Protein 2V90 (pdb70)

Secondary structure (DSSP, 8-state):
---EEEEEE-BTTBS-EEEEEEE-TTS-EEEEEEEE-TTSHHHHTT--TTEEEEEETTEE-TT--HHHHHHHHHTTTTEEEEEEE---TTS----/---EEEEEE-BTTBS-EEEEEEE-TTS-EEEEEEEE-TTSHHHHTT--TT-EEEEETTEE-TT--HHHHHHHHHTTTTEEEEEEE---TTS----/-EEEEEE-BTTBSSEEEEEEE-TTS-EEEEEEEE-TTSHHHHTT--TTPEEEEETTEE-TT--HHHHHHHHHTTTTEEEEEEEPPPTTSEEE-/-EEEEEE-BTTBS-EEEEEEE-TTS-EEEEEEEE-TTSHHHHTT--TTPEEEEETTEE-TT--HHHHHHHHHTTTTEEEEEEE---TTSEEE-/---EEEEEE-BTTBS-EEEEEEE-TTS-EEEEEEEE-TTSHHHHTT--TTPEEEEETTEE-TT--HHHHHHHHHTTTTEEEEEEEPPPTTSEEE-/---EEEEEE-BTTBS-EEEEEEE-TTS-EEEEEEEE-TTSHHHHTT--TTPEEEEETTEE-TT--HHHHHHHHHTTTTEEEEEEEPPPTTSEEE-

Organism: Homo sapiens (NCBI:txid9606)

Radius of gyration: 36.36 Å; Cα contacts (8 Å, |Δi|>4): 1365; chains: 6; bounding box: 68×107×66 Å

Nearest PDB structures (foldseek):
  2v90-assembly2_D  TM=9.990E-01  e=2.607E-15  Homo sapiens
  3ps4-assembly2_C  TM=9.232E-01  e=2.990E-07  Homo sapiens
  2egk-assembly3_B  TM=9.199E-01  e=2.365E-06  Rattus norvegicus
  2ego-assembly1_B  TM=8.987E-01  e=3.127E-06  Rattus norvegicus
  2egk-assembly3_C  TM=8.842E-01  e=2.365E-06  Rattus norvegicus

Solvent-accessible surface area: 27416 Å² total; per-residue (Å²): 124,182,82,79,70,13,115,1,101,99,28,120,58,22,21,8,38,80,20,112,52,80,132,39,203,112,35,160,27,9,2,41,0,101,95,14,59,49,2,22,29,0,89,80,36,32,4,74,58,34,0,98,3,13,14,3,42,67,108,68,2,117,37,50,28,66,152,73,0,45,60,75,14,124,63,80,31,78,70,4,24,0,22,0,38,15,41,82,59,84,187,58,88,63,192,138,182,84,69,64,24,120,3,102,100,29,122,53,25,20,7,39,84,20,112,54,79,137,38,198,38,31,91,23,10,2,41,0,96,97,18,62,66,2,22,27,0,95,81,27,35,3,72,55,36,0,97,3,14,15,2,42,67,108,67,2,109,18,5,26,55,130,47,0,34,64,57,14,129,64,77,32,78,70,3,24,0,23,0,36,18,39,73,60,80,182,57,92,62,191,130,79,64,15,141,5,85,94,27,138,146,11,4,1,0,27,0,16,10,14,87,24,62,7,34,67,18,6,4,3,0,3,80,18,45,92,4,29,31,0,76,86,29,32,8,87,36,1,0,35,3,14,13,4,39,68,109,68,2,65,9,2,28,11,152,39,0,12,57,61,2,120,65,83,32,75,82,6,30,0,27,0,53,48,31,88,77,88,77,8,15,19,15,131,79,70,10,139,4,128,103,28,140,146,10,5,1,0,23,0,15,11,14,98,22,70,72,36,110,22,7,5,4,0,4,89,20,42,90,5,30,30,0,80,81,35,33,7,85,37,1,0,39,3,15,12,4,43,69,108,74,3,76,29,54,29,11,105,68,0,13,58,76,1,119,64,83,33,79,78,5,28,0,26,0,52,44,31,93,79,66,80,7,20,18,17,94,106,88,69,87,30,114,4,120,87,36,134,48,6,4,1,1,9,0,16,13,12,88,13,44,54,38,110,25,12,2,7,0,6,73,13,52,112,60,48,29,0,94,167,28,36,2,75,38,0,0,44,1,13,12,2,42,65,106,78,3,62,29,47,28,3,105,76,0,7,56,79,2,114,66,81,29,76,58,0,26,0,20,0,24,22,28,78,89,112,80,70,41,86,25,87,104,88,70,67,31,131,5,118,86,39,118,108,6,4,0,0,10,0,17,13,12,104,12,42,53,38,113,26,11,1,8,0,15,78,5,41,109,56,32,29,0,90,166,26,34,2,79,33,0,0,45,2,11,14,4,41,69,107,78,2,61,29,46,29,4,110,78,0,8,52,76,3,116,68,82,32,72,76,6,25,0,19,0,19,22,27,83,97,112,90,66,42,83,22

GO terms:
  GO:0043296 apical junction complex (C, IDA)
  GO:0005886 plasma membrane (C, IDA)
  GO:0005515 protein binding (F, IPI)
  GO:0045177 apical part of cell (C, IDA)
  GO:0005903 brush border (C, IDA)
  GO:0030251 guanylate cyclase inhibitor activity (F, IDA)
  GO:0005737 cytoplasm (C, EXP)
  GO:0005886 plasma membrane (C, EXP)
  GO:0008200 ion channel inhibitor activity (F, TAS)
  GO:0005829 cytosol (C, TAS)
  GO:0009636 response to toxic substance (P, TAS)
  GO:0007168 receptor guanylyl cyclase signaling pathway (P, IC)
  GO:1990381 ubiquitin-specific protease binding (F, IPI)

Sequence (566 aa):
MKPRCLHLEKGPQGFGFLLREEKGLDGRPGQFLWEVDPGLPAKKAGMQAGDRLVAVAGESVEGLGHEETVSRIQGQGSCVSLTVVDPEADRETSVMKPRCLHLEKGPQGFGFLLREEKGLDGRPGQFLWEVDPGLPAKKAGMQAGDRLVAVAGESVEGLGHEETVSRIQGQGSCVSLTVVDPEADRETSVPRCLHLEKGPQGFGFLLREEKGLDGRPGQFLWEVDPGLPAKKAGMQAGDRLVAVAGESVEGLGHEETVSRIQGQGSCVSLTVVDPEADRETSVPRCLHLEKGPQGFGFLLREEKGLDGRPGQFLWEVDPGLPAKKAGMQAGDRLVAVAGESVEGLGHEETVSRIQGQGSCVSLTVVDPEADRETSVMKPRCLHLEKGPQGFGFLLREEKGLDGRPGQFLWEVDPGLPAKKAGMQAGDRLVAVAGESVEGLGHEETVSRIQGQGSCVSLTVVDPEADRETSVMKPRCLHLEKGPQGFGFLLREEKGLDGRPGQFLWEVDPGLPAKKAGMQAGDRLVAVAGESVEGLGHEETVSRIQGQGSCVSLTVVDPEADRETSV

CATH classification: 2.30.42.10

Foldseek 3Di:
DDKDKFKFFADPVGQAFDWDWDAPVVRQIWIFRQDGDPPGGCVVSPHDHGWTWQDKQRHGCGSPDDVVVVVSNVVVPRMIMTMTDDDDPVPDDDD/DDKDKFKFFQDPVGQAFDWDWDADPVRFIWIFRQDGDPPGGCVVRVHDHGWTWQDKPPHGCGSHDDVVVVVSNVVVPGMIITMTDDDDPVPDDDD/DDKFKFFADPPGQFFDWDWDADPVRQIWIFRQDGHPPGGCVVRPHDHGKTWQDKPPHGCGSPDDVVVVVSNVVVPRMIITDTDHDDPVPDDDD/DDKWKFFADPVGQFFDWDWDADPVRQIWIFRQDGHPPGGQVVGPHDHGKTWQDKQPHGCGSPDDVVVVVSNVVVPRMIMTDTDHDDPVPDDDD/DDKDKFKFFFDPVGQFFDWDWDADPVRFIWIFRQQGHPPGGCVVRVHGHGKTWADKQRHGCGRPDDVVVVVSNVVVPRMIIIIIDHDDPPPDDDD/DDKDKFKFFFDPVGQFFDWDWDADPVRFIWTFRQDGHPPGGCVVRPDDRGKTWADKQPHGCGSHDDVVVVVSNVVVPRMIIIIIDDDDPPPDDDD

InterPro domains:
  IPR001478 PDZ domain [PF00595] (118-192)
  IPR001478 PDZ domain [PF00595] (229-297)
  IPR001478 PDZ domain [PF00595] (331-408)
  IPR001478 PDZ domain [PF00595] (474-543)
  IPR001478 PDZ domain [PS50106] (115-196)
  IPR001478 PDZ domain [PS50106] (223-301)
  IPR001478 PDZ domain [PS50106] (329-412)
  IPR001478 PDZ domain [PS50106] (467-548)
  IPR001478 PDZ domain [SM00228] (124-196)
  IPR001478 PDZ domain [SM00228] (231-301)
  IPR001478 PDZ domain [SM00228] (337-412)
  IPR001478 PDZ domain [SM00228] (476-548)
  IPR036034 PDZ superfamily [G3DSA:2.30.42.10] (108-206)
  IPR036034 PDZ superfamily [G3DSA:2.30.42.10] (217-305)
  IPR036034 PDZ superfamily [G3DSA:2.30.42.10] (325-418)
  IPR036034 PDZ superfamily [G3DSA:2.30.42.10] (463-554)
  IPR036034 PDZ superfamily [SSF50156] (101-196)
  IPR036034 PDZ superfamily [SSF50156] (218-300)
  IPR036034 PDZ superfamily [SSF50156] (324-422)
  IPR036034 PDZ superfamily [SSF50156] (461-546)

Structure (mmCIF, N/CA/C/O backbone):
data_2V90
#
_entry.id   2V90
#
_cell.length_a   48.150
_cell.length_b   97.950
_cell.length_c   59.500
_cell.angle_alpha   90.00
_cell.angle_beta   99.59
_cell.angle_gamma   90.00
#
_symmetry.space_group_name_H-M   'P 1 21 1'
#
loop_
_entity.id
_entity.type
_entity.pdbx_description
1 polymer 'PDZ DOMAIN-CONTAINING PROTEIN 3'
2 non-polymer 'SULFATE ION'
3 water water
#
loop_
_atom_site.group_PDB
_atom_site.id
_atom_site.type_symbol
_atom_site.label_atom_id
_atom_site.label_alt_id
_atom_site.label_comp_id
_atom_site.label_asym_id
_atom_site.label_entity_id
_atom_site.label_seq_id
_atom_site.pdbx_PDB_ins_code
_atom_site.Cartn_x
_atom_site.Cartn_y
_atom_site.Cartn_z
_atom_site.occupancy
_atom_site.B_iso_or_equiv
_atom_site.auth_seq_id
_atom_site.auth_comp_id
_atom_site.auth_asym_id
_atom_site.auth_atom_id
_atom_site.pdbx_PDB_model_num
ATOM 1 N N . MET A 1 2 ? 14.272 -50.584 -0.668 1.00 42.95 245 MET A N 1
ATOM 2 C CA . MET A 1 2 ? 13.406 -49.491 -0.130 1.00 41.97 245 MET A CA 1
ATOM 3 C C . MET A 1 2 ? 11.964 -49.984 0.150 1.00 38.86 245 MET A C 1
ATOM 4 O O . MET A 1 2 ? 11.352 -50.670 -0.666 1.00 41.17 245 MET A O 1
ATOM 9 N N . LYS A 1 3 ? 11.432 -49.634 1.315 1.00 34.15 246 LYS A N 1
ATOM 10 C CA . LYS A 1 3 ? 10.068 -49.994 1.670 1.00 36.23 246 LYS A CA 1
ATOM 11 C C . LYS A 1 3 ? 9.125 -49.018 0.981 1.00 32.16 246 LYS A C 1
ATOM 12 O O . LYS A 1 3 ? 9.326 -47.796 1.071 1.00 24.85 246 LYS A O 1
ATOM 18 N N . PRO A 1 4 ? 8.097 -49.540 0.293 1.00 28.35 247 PRO A N 1
ATOM 19 C CA . PRO A 1 4 ? 7.134 -48.673 -0.378 1.00 25.22 247 PRO A CA 1
ATOM 20 C C . PRO A 1 4 ? 6.429 -47.706 0.576 1.00 24.63 247 PRO A C 1
ATOM 21 O O . PRO A 1 4 ? 6.226 -48.031 1.741 1.00 23.24 247 PRO A O 1
ATOM 25 N N . ARG A 1 5 ? 6.080 -46.523 0.074 1.00 20.10 248 ARG A N 1
ATOM 26 C CA . ARG A 1 5 ? 5.349 -45.519 0.828 1.00 22.32 248 ARG A CA 1
ATOM 27 C C . ARG A 1 5 ? 4.076 -45.179 0.084 1.00 19.95 248 ARG A C 1
ATOM 28 O O . ARG A 1 5 ? 4.095 -44.999 -1.112 1.00 14.82 248 ARG A O 1
ATOM 36 N N . CYS A 1 6 ? 2.976 -45.063 0.812 1.00 21.80 249 CYS A N 1
ATOM 37 C CA . CYS A 1 6 ? 1.693 -44.761 0.212 1.00 21.82 249 CYS A CA 1
ATOM 38 C C . CYS A 1 6 ? 1.329 -43.310 0.532 1.00 22.39 249 CYS A C 1
ATOM 39 O O . CYS A 1 6 ? 1.101 -42.957 1.687 1.00 26.91 249 CYS A O 1
ATOM 42 N N . LEU A 1 7 ? 1.291 -42.482 -0.514 1.00 18.45 250 LEU A N 1
ATOM 43 C CA . LEU A 1 7 ? 1.018 -41.058 -0.407 1.00 21.00 250 LEU A CA 1
ATOM 44 C C . LEU A 1 7 ? -0.394 -40.820 -0.908 1.00 20.41 250 LEU A C 1
ATOM 45 O O . LEU A 1 7 ? -0.873 -41.528 -1.787 1.00 21.51 250 LEU A O 1
ATOM 50 N N . HIS A 1 8 ? -1.052 -39.814 -0.336 1.00 21.28 251 HIS A N 1
ATOM 51 C CA . HIS A 1 8 ? -2.431 -39.454 -0.665 1.00 18.78 251 HIS A CA 1
ATOM 52 C C . HIS A 1 8 ? -2.371 -38.009 -1.094 1.00 16.23 251 HIS A C 1
ATOM 53 O O . HIS A 1 8 ? -1.915 -37.179 -0.350 1.00 17.87 251 HIS A O 1
ATOM 60 N N . LEU A 1 9 ? -2.745 -37.740 -2.341 1.00 17.87 252 LEU A N 1
ATOM 61 C CA . LEU A 1 9 ? -2.598 -36.429 -2.950 1.00 16.26 252 LEU A CA 1
ATOM 62 C C . LEU A 1 9 ? -3.978 -35.882 -3.212 1.00 17.22 252 LEU A C 1
ATOM 63 O O . LEU A 1 9 ? -4.924 -36.623 -3.500 1.00 17.62 252 LEU A O 1
ATOM 68 N N . GLU A 1 10 ? -4.093 -34.573 -3.110 1.00 15.93 253 GLU A N 1
ATOM 69 C CA . GLU A 1 10 ? -5.322 -33.903 -3.465 1.00 19.02 253 GLU A CA 1
ATOM 70 C C . GLU A 1 10 ? -4.971 -32.893 -4.545 1.00 19.26 253 GLU A C 1
ATOM 71 O O . GLU A 1 10 ? -3.981 -32.183 -4.467 1.00 17.20 253 GLU A O 1
ATOM 77 N N . LYS A 1 11 ? -5.801 -32.857 -5.563 1.00 18.60 254 LYS A N 1
ATOM 78 C CA . LYS A 1 11 ? -5.473 -32.214 -6.792 1.00 20.39 254 LYS A CA 1
ATOM 79 C C . LYS A 1 11 ? -5.848 -30.772 -6.604 1.00 24.29 254 LYS A C 1
ATOM 80 O O . LYS A 1 11 ? -6.777 -30.441 -5.844 1.00 25.55 254 LYS A O 1
ATOM 86 N N . GLY A 1 12 ? -5.092 -29.890 -7.228 1.00 21.21 255 GLY A N 1
ATOM 87 C CA . GLY A 1 12 ? -5.406 -28.476 -7.183 1.00 20.57 255 GLY A CA 1
ATOM 88 C C . GLY A 1 12 ? -5.569 -27.972 -8.601 1.00 24.44 255 GLY A C 1
ATOM 89 O O . GLY A 1 12 ? -5.515 -28.750 -9.551 1.00 22.99 255 GLY A O 1
ATOM 90 N N . PRO A 1 13 ? -5.723 -26.655 -8.757 1.00 28.42 256 PRO A N 1
ATOM 91 C CA . PRO A 1 13 ? -5.974 -26.070 -10.068 1.00 32.32 256 PRO A CA 1
ATOM 92 C C . PRO A 1 13 ? -4.907 -26.389 -11.127 1.00 32.41 256 PRO A C 1
ATOM 93 O O . PRO A 1 13 ? -5.221 -26.342 -12.316 1.00 38.14 256 PRO A O 1
ATOM 97 N N . GLN A 1 14 ? -3.678 -26.715 -10.715 1.00 26.31 257 GLN A N 1
ATOM 98 C CA . GLN A 1 14 ? -2.597 -26.954 -11.671 1.00 26.72 257 GLN A CA 1
ATOM 99 C C . GLN A 1 14 ? -2.205 -28.434 -11.761 1.00 24.81 257 GLN A C 1
ATOM 100 O O . GLN A 1 14 ? -1.137 -28.757 -12.251 1.00 28.08 257 GLN A O 1
ATOM 106 N N . GLY A 1 15 ? -3.094 -29.314 -11.281 1.00 23.45 258 GLY A N 1
ATOM 107 C CA . GLY A 1 15 ? -2.872 -30.732 -11.239 1.00 19.13 258 GLY A CA 1
ATOM 108 C C . GLY A 1 15 ? -2.239 -31.222 -9.953 1.00 19.12 258 GLY A C 1
ATOM 109 O O . GLY A 1 15 ? -2.310 -30.572 -8.896 1.00 17.93 258 GLY A O 1
ATOM 110 N N . PHE A 1 16 ? -1.633 -32.393 -10.061 1.00 16.10 259 PHE A N 1
ATOM 111 C CA . PHE A 1 16 ? -0.871 -32.991 -8.973 1.00 18.31 259 PHE A CA 1
ATOM 112 C C . PHE A 1 16 ? 0.562 -32.473 -8.859 1.00 19.01 259 PHE A C 1
ATOM 113 O O . PHE A 1 16 ? 1.110 -32.411 -7.750 1.00 18.90 259 PHE A O 1
ATOM 121 N N . GLY A 1 17 ? 1.165 -32.112 -9.992 1.00 14.53 260 GLY A N 1
ATOM 122 C CA . GLY A 1 17 ? 2.528 -31.582 -10.015 1.00 15.44 260 GLY A CA 1
ATOM 123 C C . GLY A 1 17 ? 3.656 -32.611 -10.090 1.00 17.00 260 GLY A C 1
ATOM 124 O O . GLY A 1 17 ? 4.648 -32.546 -9.356 1.00 17.94 260 GLY A O 1
ATOM 125 N N . PHE A 1 18 ? 3.528 -33.560 -10.996 1.00 11.93 261 PHE A N 1
ATOM 126 C CA . PHE A 1 18 ? 4.647 -34.452 -11.279 1.00 14.86 261 PHE A CA 1
ATOM 127 C C . PHE A 1 18 ? 4.663 -34.850 -12.739 1.00 15.95 261 PHE A C 1
ATOM 128 O O . PHE A 1 18 ? 3.617 -34.863 -13.400 1.00 11.39 261 PHE A O 1
ATOM 136 N N . LEU A 1 19 ? 5.865 -35.136 -13.240 1.00 14.92 262 LEU A N 1
ATOM 137 C CA . LEU A 1 19 ? 6.042 -35.752 -14.571 1.00 15.90 262 LEU A CA 1
ATOM 138 C C . LEU A 1 19 ? 6.256 -37.265 -14.441 1.00 15.68 262 LEU A C 1
ATOM 139 O O . LEU A 1 19 ? 7.211 -37.692 -13.808 1.00 14.93 262 LEU A O 1
ATOM 144 N N . LEU A 1 20 ? 5.335 -38.063 -15.009 1.00 10.91 263 LEU A N 1
ATOM 145 C CA . LEU A 1 20 ? 5.503 -39.513 -15.124 1.00 14.40 263 LEU A CA 1
ATOM 146 C C . LEU A 1 20 ? 6.173 -39.871 -16.414 1.00 13.76 263 LEU A C 1
ATOM 147 O O . LEU A 1 20 ? 5.682 -39.527 -17.488 1.00 13.50 263 LEU A O 1
ATOM 152 N N . ARG A 1 21 ? 7.264 -40.617 -16.303 1.00 15.93 264 ARG A N 1
ATOM 153 C CA . ARG A 1 21 ? 7.948 -41.124 -17.466 1.00 15.33 264 ARG A CA 1
ATOM 154 C C . ARG A 1 21 ? 8.123 -42.664 -17.425 1.00 12.51 264 ARG A C 1
ATOM 155 O O . ARG A 1 21 ? 8.491 -43.268 -16.411 1.00 11.66 264 ARG A O 1
ATOM 163 N N . GLU A 1 22 ? 7.864 -43.304 -18.552 1.00 11.51 265 GLU A N 1
ATOM 164 C CA . GLU A 1 22 ? 8.139 -44.748 -18.644 1.00 9.74 265 GLU A CA 1
ATOM 165 C C . GLU A 1 22 ? 9.657 -44.960 -18.855 1.00 15.40 265 GLU A C 1
ATOM 166 O O . GLU A 1 22 ? 10.311 -44.142 -19.492 1.00 16.28 265 GLU A O 1
ATOM 172 N N . GLU A 1 23 ? 10.221 -45.983 -18.203 1.00 15.51 266 GLU A N 1
ATOM 173 C CA . GLU A 1 23 ? 11.450 -46.628 -18.627 1.00 12.34 266 GLU A CA 1
ATOM 174 C C . GLU A 1 23 ? 11.228 -48.128 -18.734 1.00 11.48 266 GLU A C 1
ATOM 175 O O . GLU A 1 23 ? 10.616 -48.746 -17.866 1.00 12.43 266 GLU A O 1
ATOM 181 N N . LYS A 1 24 ? 11.671 -48.700 -19.840 1.00 15.42 267 LYS A N 1
ATOM 182 C CA . LYS A 1 24 ? 11.631 -50.146 -19.989 1.00 17.98 267 LYS A CA 1
ATOM 183 C C . LYS A 1 24 ? 12.900 -50.735 -19.441 1.00 18.53 267 LYS A C 1
ATOM 184 O O . LYS A 1 24 ? 13.990 -50.121 -19.501 1.00 18.15 267 LYS A O 1
ATOM 190 N N . GLY A 1 25 ? 12.774 -51.921 -18.873 1.00 15.10 268 GLY A N 1
ATOM 191 C CA . GLY A 1 25 ? 13.954 -52.698 -18.582 1.00 18.52 268 GLY A CA 1
ATOM 192 C C . GLY A 1 25 ? 14.691 -53.120 -19.841 1.00 15.09 268 GLY A C 1
ATOM 193 O O . GLY A 1 25 ? 14.219 -52.950 -20.978 1.00 12.94 268 GLY A O 1
ATOM 194 N N . LEU A 1 26 ? 15.874 -53.675 -19.612 1.00 15.43 269 LEU A N 1
ATOM 195 C CA . LEU A 1 26 ? 16.643 -54.354 -20.627 1.00 19.51 269 LEU A CA 1
ATOM 196 C C . LEU A 1 26 ? 15.800 -55.494 -21.234 1.00 17.52 269 LEU A C 1
ATOM 197 O O . LEU A 1 26 ? 15.961 -55.836 -22.400 1.00 20.37 269 LEU A O 1
ATOM 202 N N . ASP A 1 27 ? 14.889 -56.051 -20.445 1.00 18.00 270 ASP A N 1
ATOM 203 C CA . ASP A 1 27 ? 13.953 -57.079 -20.928 1.00 19.11 270 ASP A CA 1
ATOM 204 C C . ASP A 1 27 ? 12.678 -56.520 -21.594 1.00 18.90 270 ASP A C 1
ATOM 205 O O . ASP A 1 27 ? 11.780 -57.291 -21.970 1.00 22.30 270 ASP A O 1
ATOM 210 N N . GLY A 1 28 ? 12.611 -55.194 -21.757 1.00 13.58 271 GLY A N 1
ATOM 211 C CA . GLY A 1 28 ? 11.475 -54.536 -22.418 1.00 15.26 271 GLY A CA 1
ATOM 212 C C . GLY A 1 28 ? 10.298 -54.225 -21.492 1.00 15.75 271 GLY A C 1
ATOM 213 O O . GLY A 1 28 ? 9.384 -53.502 -21.892 1.00 15.67 271 GLY A O 1
ATOM 214 N N . ARG A 1 29 ? 10.322 -54.727 -20.248 1.00 7.22 272 ARG A N 1
ATOM 215 C CA . ARG A 1 29 ? 9.177 -54.518 -19.332 1.00 16.32 272 ARG A CA 1
ATOM 216 C C . ARG A 1 29 ? 9.059 -53.103 -18.843 1.00 15.15 272 ARG A C 1
ATOM 217 O O . ARG A 1 29 ? 10.013 -52.576 -18.298 1.00 12.08 272 ARG A O 1
ATOM 225 N N . PRO A 1 30 ? 7.879 -52.470 -19.008 1.00 13.76 273 PRO A N 1
ATOM 226 C CA . PRO A 1 30 ? 7.829 -51.092 -18.565 1.00 10.20 273 PRO A CA 1
ATOM 227 C C . PRO A 1 30 ? 7.707 -50.879 -17.051 1.00 10.30 273 PRO A C 1
ATOM 228 O O . PRO A 1 30 ? 7.058 -51.652 -16.349 1.00 15.78 273 PRO A O 1
ATOM 232 N N . GLY A 1 31 ? 8.400 -49.849 -16.573 1.00 10.87 274 GLY A N 1
ATOM 233 C CA . GLY A 1 31 ? 8.232 -49.278 -15.245 1.00 18.78 274 GLY A CA 1
ATOM 234 C C . GLY A 1 31 ? 7.917 -47.798 -15.416 1.00 15.76 274 GLY A C 1
ATOM 235 O O . GLY A 1 31 ? 8.317 -47.162 -16.419 1.00 13.89 274 GLY A O 1
ATOM 236 N N . GLN A 1 32 ? 7.161 -47.256 -14.477 1.00 15.44 275 GLN A N 1
ATOM 237 C CA . GLN A 1 32 ? 6.764 -45.825 -14.531 1.00 15.32 275 GLN A CA 1
ATOM 238 C C . GLN A 1 32 ? 7.424 -45.089 -13.408 1.00 16.65 275 GLN A C 1
ATOM 239 O O . GLN A 1 32 ? 7.336 -45.508 -12.253 1.00 15.67 275 GLN A O 1
ATOM 245 N N . PHE A 1 33 ? 8.099 -43.990 -13.757 1.00 9.96 276 PHE A N 1
ATOM 246 C CA . PHE A 1 33 ? 8.884 -43.211 -12.761 1.00 14.12 276 PHE A CA 1
ATOM 247 C C . PHE A 1 33 ? 8.407 -41.785 -12.643 1.00 12.03 276 PHE A C 1
ATOM 248 O O . PHE A 1 33 ? 7.993 -41.173 -13.645 1.00 16.08 276 PHE A O 1
ATOM 256 N N . LEU A 1 34 ? 8.438 -41.267 -11.418 1.00 14.11 277 LEU A N 1
ATOM 257 C CA . LEU A 1 34 ? 8.140 -39.869 -11.136 1.00 17.00 277 LEU A CA 1
ATOM 258 C C . LEU A 1 34 ? 9.412 -39.157 -11.375 1.00 18.64 277 LEU A C 1
ATOM 259 O O . LEU A 1 34 ? 10.287 -39.157 -10.501 1.00 17.47 277 LEU A O 1
ATOM 264 N N . TRP A 1 35 ? 9.495 -38.541 -12.555 1.00 15.18 278 TRP A N 1
ATOM 265 C CA . TRP A 1 35 ? 10.737 -38.031 -13.131 1.00 14.29 278 TRP A CA 1
ATOM 266 C C . TRP A 1 35 ? 11.096 -36.676 -12.609 1.00 18.14 278 TRP A C 1
ATOM 267 O O . TRP A 1 35 ? 12.262 -36.383 -12.459 1.00 18.11 278 TRP A O 1
ATOM 278 N N . GLU A 1 36 ? 10.087 -35.830 -12.432 1.00 16.21 279 GLU A N 1
ATOM 279 C CA . GLU A 1 36 ? 10.237 -34.551 -11.811 1.00 16.57 279 GLU A CA 1
ATOM 280 C C . GLU A 1 36 ? 9.043 -34.316 -10.927 1.00 15.47 279 GLU A C 1
ATOM 281 O O . GLU A 1 36 ? 7.937 -34.719 -11.252 1.00 13.69 279 GLU A O 1
ATOM 287 N N . VAL A 1 37 ? 9.272 -33.675 -9.788 1.00 15.04 280 VAL A N 1
ATOM 288 C CA . VAL A 1 37 ? 8.184 -33.285 -8.903 1.00 21.16 280 VAL A CA 1
ATOM 289 C C . VAL A 1 37 ? 8.227 -31.781 -8.705 1.00 20.74 280 VAL A C 1
ATOM 290 O O . VAL A 1 37 ? 9.196 -31.269 -8.184 1.00 16.56 280 VAL A O 1
ATOM 294 N N . ASP A 1 38 ? 7.179 -31.081 -9.119 1.00 18.08 281 ASP A N 1
ATOM 295 C CA . ASP A 1 38 ? 7.158 -29.615 -9.057 1.00 18.81 281 ASP A CA 1
ATOM 296 C C . ASP A 1 38 ? 7.081 -29.083 -7.615 1.00 15.33 281 ASP A C 1
ATOM 297 O O . ASP A 1 38 ? 6.248 -29.516 -6.832 1.00 10.48 281 ASP A O 1
ATOM 302 N N . PRO A 1 39 ? 7.981 -28.153 -7.256 1.00 16.65 282 PRO A N 1
ATOM 303 C CA . PRO A 1 39 ? 7.869 -27.479 -5.969 1.00 17.51 282 PRO A CA 1
ATOM 304 C C . PRO A 1 39 ? 6.494 -26.827 -5.805 1.00 13.59 282 PRO A C 1
ATOM 305 O O . PRO A 1 39 ? 5.928 -26.361 -6.783 1.00 13.66 282 PRO A O 1
ATOM 309 N N . GLY A 1 40 ? 5.964 -26.847 -4.584 1.00 13.21 283 GLY A N 1
ATOM 310 C CA . GLY A 1 40 ? 4.762 -26.095 -4.238 1.00 9.90 283 GLY A CA 1
ATOM 311 C C . GLY A 1 40 ? 3.437 -26.673 -4.706 1.00 7.80 283 GLY A C 1
ATOM 312 O O . GLY A 1 40 ? 2.393 -26.041 -4.541 1.00 4.94 283 GLY A O 1
ATOM 313 N N . LEU A 1 41 ? 3.460 -27.889 -5.247 1.00 11.99 284 LEU A N 1
ATOM 314 C CA . LEU A 1 41 ? 2.254 -28.526 -5.717 1.00 12.92 284 LEU A CA 1
ATOM 315 C C . LEU A 1 41 ? 2.034 -29.830 -4.952 1.00 10.78 284 LEU A C 1
ATOM 316 O O . LEU A 1 41 ? 2.904 -30.255 -4.187 1.00 11.17 284 LEU A O 1
ATOM 321 N N . PRO A 1 42 ? 0.840 -30.404 -5.074 1.00 16.93 285 PRO A N 1
ATOM 322 C CA . PRO A 1 42 ? 0.427 -31.430 -4.133 1.00 16.80 285 PRO A CA 1
ATOM 323 C C . PRO A 1 42 ? 1.355 -32.608 -3.982 1.00 19.78 285 PRO A C 1
ATOM 324 O O . PRO A 1 42 ? 1.522 -33.091 -2.848 1.00 22.29 285 PRO A O 1
ATOM 328 N N . ALA A 1 43 ? 1.935 -33.077 -5.088 1.00 17.67 286 ALA A N 1
ATOM 329 C CA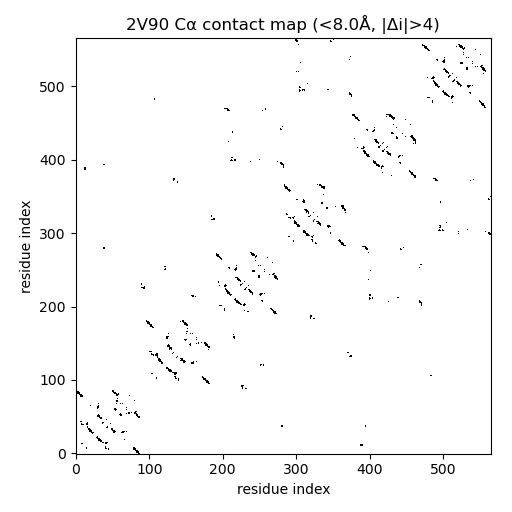 . ALA A 1 43 ? 2.839 -34.208 -5.053 1.00 16.02 286 ALA A CA 1
ATOM 330 C C . ALA A 1 43 ? 3.983 -33.918 -4.123 1.00 17.52 286 ALA A C 1
ATOM 331 O O . ALA A 1 43 ? 4.206 -34.651 -3.154 1.00 16.06 286 ALA A O 1
ATOM 333 N N . LYS A 1 44 ? 4.704 -32.836 -4.406 1.00 19.26 287 LYS A N 1
ATOM 334 C CA . LYS A 1 44 ? 5.827 -32.397 -3.559 1.00 21.78 287 LYS A CA 1
ATOM 335 C C . LYS A 1 44 ? 5.464 -32.259 -2.096 1.00 24.94 287 LYS A C 1
ATOM 336 O O . LYS A 1 44 ? 6.171 -32.760 -1.217 1.00 24.77 287 LYS A O 1
ATOM 342 N N . LYS A 1 45 ? 4.366 -31.557 -1.839 1.00 26.15 288 LYS A N 1
ATOM 343 C CA . LYS A 1 45 ? 3.965 -31.243 -0.476 1.00 27.96 288 LYS A CA 1
ATOM 344 C C . LYS A 1 45 ? 3.504 -32.497 0.250 1.00 29.65 288 LYS A C 1
ATOM 345 O O . LYS A 1 45 ? 3.586 -32.577 1.484 1.00 31.39 288 LYS A O 1
ATOM 351 N N . ALA A 1 46 ? 3.040 -33.477 -0.523 1.00 27.77 289 ALA A N 1
ATOM 352 C CA . ALA A 1 46 ? 2.658 -34.778 0.018 1.00 27.77 289 ALA A CA 1
ATOM 353 C C . ALA A 1 46 ? 3.850 -35.752 0.118 1.00 28.95 289 ALA A C 1
ATOM 354 O O . ALA A 1 46 ? 3.662 -36.948 0.385 1.00 34.26 289 ALA A O 1
ATOM 356 N N . GLY A 1 47 ? 5.062 -35.223 -0.061 1.00 28.02 290 GLY A N 1
ATOM 357 C CA . GLY A 1 47 ? 6.301 -35.965 0.167 1.00 28.91 290 GLY A CA 1
ATOM 358 C C . GLY A 1 47 ? 6.911 -36.790 -0.963 1.00 27.89 290 GLY A C 1
ATOM 359 O O . GLY A 1 47 ? 7.874 -37.508 -0.735 1.00 29.05 290 GLY A O 1
ATOM 360 N N . MET A 1 48 ? 6.378 -36.681 -2.177 1.00 25.75 291 MET A N 1
ATOM 361 C CA . MET A 1 48 ? 6.920 -37.413 -3.338 1.00 21.55 291 MET A CA 1
ATOM 362 C C . MET A 1 48 ? 8.281 -36.882 -3.740 1.00 16.91 291 MET A C 1
ATOM 363 O O . MET A 1 48 ? 8.512 -35.685 -3.678 1.00 21.85 291 MET A O 1
ATOM 372 N N . GLN A 1 49 ? 9.174 -37.781 -4.155 1.00 21.19 292 GLN A N 1
ATOM 373 C CA . GLN A 1 49 ? 10.544 -37.443 -4.570 1.00 22.06 292 GLN A CA 1
ATOM 374 C C . GLN A 1 49 ? 10.783 -37.738 -6.041 1.00 19.91 292 GLN A C 1
ATOM 375 O O . GLN A 1 49 ? 10.368 -38.796 -6.560 1.00 16.46 292 GLN A O 1
ATOM 381 N N . ALA A 1 50 ? 11.483 -36.835 -6.727 1.00 17.62 293 ALA A N 1
ATOM 382 C CA . ALA A 1 50 ? 11.954 -37.134 -8.091 1.00 21.84 293 ALA A CA 1
ATOM 383 C C . ALA A 1 50 ? 12.768 -38.399 -8.038 1.00 18.38 293 ALA A C 1
ATOM 384 O O . ALA A 1 50 ? 13.561 -38.595 -7.114 1.00 17.56 293 ALA A O 1
ATOM 386 N N . GLY A 1 51 ? 12.559 -39.275 -9.019 1.00 20.14 294 GLY A N 1
ATOM 387 C CA . GLY A 1 51 ? 13.153 -40.604 -8.978 1.00 17.26 294 GLY A CA 1
ATOM 388 C C . GLY A 1 51 ? 12.322 -41.688 -8.308 1.00 19.66 294 GLY A C 1
ATOM 389 O O . GLY A 1 51 ? 12.733 -42.840 -8.291 1.00 15.88 294 GLY A O 1
ATOM 390 N N . ASP A 1 52 ? 11.178 -41.341 -7.718 1.00 18.64 295 ASP A N 1
ATOM 391 C CA . ASP A 1 52 ? 10.293 -42.367 -7.160 1.00 11.06 295 ASP A CA 1
ATOM 392 C C . ASP A 1 52 ? 9.825 -43.308 -8.296 1.00 14.10 295 ASP A C 1
ATOM 393 O O . ASP A 1 52 ? 9.471 -42.870 -9.420 1.00 15.15 295 ASP A O 1
ATOM 398 N N . ARG A 1 53 ? 9.761 -44.587 -8.010 1.00 11.99 296 ARG A N 1
ATOM 399 C CA . ARG A 1 53 ? 9.105 -45.507 -8.902 1.00 14.17 296 ARG A CA 1
ATOM 400 C C . ARG A 1 53 ? 7.672 -45.642 -8.441 1.00 10.40 296 ARG A C 1
ATOM 401 O O . ARG A 1 53 ? 7.440 -45.941 -7.264 1.00 17.42 296 ARG A O 1
ATOM 409 N N . LEU A 1 54 ? 6.717 -45.499 -9.362 1.00 11.36 297 LEU A N 1
ATOM 410 C CA . LEU A 1 54 ? 5.287 -45.711 -9.032 1.00 12.17 297 LEU A CA 1
ATOM 411 C C . LEU A 1 54 ? 4.890 -47.186 -9.131 1.00 14.96 297 LEU A C 1
ATOM 412 O O . LEU A 1 54 ? 4.942 -47.759 -10.236 1.00 13.62 297 LEU A O 1
ATOM 417 N N . VAL A 1 55 ? 4.515 -47.792 -7.994 1.00 12.54 298 VAL A N 1
ATOM 418 C CA . VAL A 1 55 ? 4.211 -49.231 -7.947 1.00 13.75 298 VAL A CA 1
ATOM 419 C C . VAL A 1 55 ? 2.725 -49.552 -7.767 1.00 11.46 298 VAL A C 1
ATOM 420 O O . VAL A 1 55 ? 2.307 -50.634 -8.134 1.00 11.94 298 VAL A O 1
ATOM 424 N N . ALA A 1 56 ? 1.937 -48.614 -7.253 1.00 11.15 299 ALA A N 1
ATOM 425 C CA . ALA A 1 56 ? 0.474 -48.830 -7.137 1.00 16.60 299 ALA A CA 1
ATOM 426 C C . ALA A 1 56 ? -0.301 -47.520 -7.224 1.00 12.37 299 ALA A C 1
ATOM 427 O O . ALA A 1 56 ? 0.197 -46.481 -6.802 1.00 16.11 299 ALA A O 1
ATOM 429 N N . VAL A 1 57 ? -1.499 -47.580 -7.799 1.00 16.86 300 VAL A N 1
ATOM 430 C CA . VAL A 1 57 ? -2.441 -46.433 -7.856 1.00 11.55 300 VAL A CA 1
ATOM 431 C C . VAL A 1 57 ? -3.767 -46.928 -7.271 1.00 16.27 300 VAL A C 1
ATOM 432 O O . VAL A 1 57 ? -4.270 -48.007 -7.657 1.00 14.66 300 VAL A O 1
ATOM 436 N N . ALA A 1 58 ? -4.315 -46.165 -6.324 1.00 18.45 301 ALA A N 1
ATOM 437 C CA . ALA A 1 58 ? -5.604 -46.526 -5.727 1.00 19.67 301 ALA A CA 1
ATOM 438 C C . ALA A 1 58 ? -5.555 -47.951 -5.224 1.00 15.62 301 ALA A C 1
ATOM 439 O O . ALA A 1 58 ? -6.551 -48.682 -5.328 1.00 14.75 301 ALA A O 1
ATOM 441 N N . GLY A 1 59 ? -4.396 -48.361 -4.715 1.00 13.12 302 GLY A N 1
ATOM 442 C CA . GLY A 1 59 ? -4.243 -49.706 -4.125 1.00 14.38 302 GLY A CA 1
ATOM 443 C C . GLY A 1 59 ? -3.999 -50.847 -5.109 1.00 14.16 302 GLY A C 1
ATOM 444 O O . GLY A 1 59 ? -3.841 -51.990 -4.715 1.00 11.20 302 GLY A O 1
ATOM 445 N N . GLU A 1 60 ? -3.974 -50.564 -6.398 1.00 11.57 303 GLU A N 1
ATOM 446 C CA . GLU A 1 60 ? -3.810 -51.633 -7.390 1.00 9.87 303 GLU A CA 1
ATOM 447 C C . GLU A 1 60 ? -2.462 -51.514 -8.032 1.00 13.87 303 GLU A C 1
ATOM 448 O O . GLU A 1 60 ? -2.027 -50.423 -8.349 1.00 12.29 303 GLU A O 1
ATOM 454 N N . SER A 1 61 ? -1.792 -52.639 -8.232 1.00 15.04 304 SER A N 1
ATOM 455 C CA . SER A 1 61 ? -0.431 -52.582 -8.735 1.00 18.45 304 SER A CA 1
ATOM 456 C C . SER A 1 61 ? -0.357 -52.015 -10.153 1.00 20.38 304 SER A C 1
ATOM 457 O O . SER A 1 61 ? -1.165 -52.347 -11.020 1.00 18.87 304 SER A O 1
ATOM 460 N N . VAL A 1 62 ? 0.633 -51.157 -10.382 1.00 13.27 305 VAL A N 1
ATOM 461 C CA . VAL A 1 62 ? 0.947 -50.755 -11.743 1.00 15.00 305 VAL A CA 1
ATOM 462 C C . VAL A 1 62 ? 2.320 -51.311 -12.170 1.00 13.57 305 VAL A C 1
ATOM 463 O O . VAL A 1 62 ? 2.914 -50.830 -13.119 1.00 11.13 305 VAL A O 1
ATOM 467 N N . GLU A 1 63 ? 2.806 -52.332 -11.457 1.00 11.62 306 GLU A N 1
ATOM 468 C CA . GLU A 1 63 ? 4.062 -52.971 -11.822 1.00 15.65 306 GLU A CA 1
ATOM 469 C C . GLU A 1 63 ? 3.875 -53.693 -13.159 1.00 14.96 306 GLU A C 1
ATOM 470 O O . GLU A 1 63 ? 2.890 -54.392 -13.355 1.00 14.29 306 GLU A O 1
ATOM 476 N N . GLY A 1 64 ? 4.807 -53.479 -14.084 1.00 16.69 307 GLY A N 1
ATOM 477 C CA . GLY A 1 64 ? 4.754 -54.107 -15.389 1.00 17.91 307 GLY A CA 1
ATOM 478 C C . GLY A 1 64 ? 3.728 -53.523 -16.351 1.00 16.42 307 GLY A C 1
ATOM 479 O O . GLY A 1 64 ? 3.568 -54.047 -17.453 1.00 17.25 307 GLY A O 1
ATOM 480 N N . LEU A 1 65 ? 3.043 -52.450 -15.945 1.00 13.17 308 LEU A N 1
ATOM 481 C CA . LEU A 1 65 ? 2.012 -51.821 -16.748 1.00 13.49 308 LEU A CA 1
ATOM 482 C C . LEU A 1 65 ? 2.578 -50.688 -17.579 1.00 12.71 308 LEU A C 1
ATOM 483 O O . LEU A 1 65 ? 3.521 -50.009 -17.155 1.00 12.59 308 LEU A O 1
ATOM 488 N N . GLY A 1 66 ? 1.973 -50.483 -18.753 1.00 13.99 309 GLY A N 1
ATOM 489 C CA . GLY A 1 66 ? 2.399 -49.435 -19.690 1.00 15.51 309 GLY A CA 1
ATOM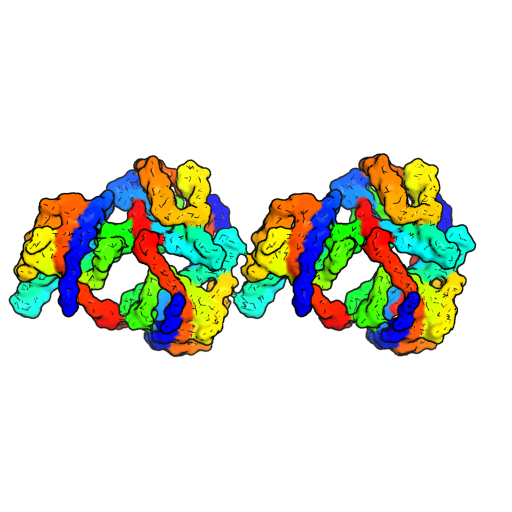 490 C C . GLY A 1 66 ? 1.983 -48.057 -19.240 1.00 11.94 309 GLY A C 1
ATOM 491 O O . GLY A 1 66 ? 1.309 -47.888 -18.219 1.00 14.13 309 GLY A O 1
ATOM 492 N N . HIS A 1 67 ? 2.337 -47.063 -20.038 1.00 14.61 310 HIS A N 1
ATOM 493 C CA . HIS A 1 67 ? 2.238 -45.662 -19.638 1.00 14.25 310 HIS A CA 1
ATOM 494 C C . HIS A 1 67 ? 0.822 -45.091 -19.701 1.00 14.83 310 HIS A C 1
ATOM 495 O O . HIS A 1 67 ? 0.294 -44.584 -18.691 1.00 11.64 310 HIS A O 1
ATOM 502 N N . GLU A 1 68 ? 0.197 -45.190 -20.865 1.00 18.04 311 GLU A N 1
ATOM 503 C CA . GLU A 1 68 ? -1.205 -44.784 -21.017 1.00 18.44 311 GLU A CA 1
ATOM 504 C C . GLU A 1 68 ? -2.109 -45.467 -19.960 1.00 14.14 311 GLU A C 1
ATOM 505 O O . GLU A 1 68 ? -2.899 -44.809 -19.327 1.00 11.11 311 GLU A O 1
ATOM 511 N N . GLU A 1 69 ? -1.905 -46.756 -19.726 1.00 14.76 312 GLU A N 1
ATOM 512 C CA . GLU A 1 69 ? -2.650 -47.500 -18.724 1.00 14.30 312 GLU A CA 1
ATOM 513 C C . GLU A 1 69 ? -2.462 -46.984 -17.291 1.00 12.72 312 GLU A C 1
ATOM 514 O O . GLU A 1 69 ? -3.410 -46.995 -16.506 1.00 12.20 312 GLU A O 1
ATOM 520 N N . THR A 1 70 ? -1.261 -46.527 -16.950 1.00 16.28 313 THR A N 1
ATOM 521 C CA . THR A 1 70 ? -0.975 -46.022 -15.612 1.00 15.93 313 THR A CA 1
ATOM 522 C C . THR A 1 70 ? -1.521 -44.645 -15.441 1.00 12.65 313 THR A C 1
ATOM 523 O O . THR A 1 70 ? -2.159 -44.355 -14.432 1.00 13.03 313 THR A O 1
ATOM 527 N N . VAL A 1 71 ? -1.306 -43.794 -16.442 1.00 12.22 314 VAL A N 1
ATOM 528 C CA . VAL A 1 71 ? -1.943 -42.503 -16.462 1.00 9.18 314 VAL A CA 1
ATOM 529 C C . VAL A 1 71 ? -3.497 -42.642 -16.300 1.00 12.51 314 VAL A C 1
ATOM 530 O O . VAL A 1 71 ? -4.098 -41.953 -15.491 1.00 14.99 314 VAL A O 1
ATOM 534 N N . SER A 1 72 ? -4.136 -43.534 -17.051 1.00 9.06 315 SER A N 1
ATOM 535 C CA . SER A 1 72 ? -5.602 -43.607 -17.015 1.00 13.88 315 SER A CA 1
ATOM 536 C C . SER A 1 72 ? -6.046 -43.967 -15.604 1.00 15.33 315 SER A C 1
ATOM 537 O O . SER A 1 72 ? -7.024 -43.420 -15.072 1.00 12.39 315 SER A O 1
ATOM 540 N N . ARG A 1 73 ? -5.276 -44.839 -14.962 1.00 14.71 316 ARG A N 1
ATOM 541 C CA . ARG A 1 73 ? -5.576 -45.218 -13.589 1.00 15.27 316 ARG A CA 1
ATOM 542 C C . ARG A 1 73 ? -5.447 -44.057 -12.622 1.00 16.26 316 ARG A C 1
ATOM 543 O O . ARG A 1 73 ? -6.248 -43.944 -11.715 1.00 14.79 316 ARG A O 1
ATOM 551 N N . ILE A 1 74 ? -4.438 -43.201 -12.801 1.00 14.55 317 ILE A N 1
ATOM 552 C CA . ILE A 1 74 ? -4.313 -42.003 -11.948 1.00 14.96 317 ILE A CA 1
ATOM 553 C C . ILE A 1 74 ? -5.471 -41.056 -12.192 1.00 13.85 317 ILE A C 1
ATOM 554 O O . ILE A 1 74 ? -6.042 -40.509 -11.245 1.00 9.71 317 ILE A O 1
ATOM 559 N N . GLN A 1 75 ? -5.772 -40.826 -13.476 1.00 13.71 318 GLN A N 1
ATOM 560 C CA . GLN A 1 75 ? -6.905 -39.952 -13.894 1.00 16.38 318 GLN A CA 1
ATOM 561 C C . GLN A 1 75 ? -8.276 -40.447 -13.402 1.00 19.88 318 GLN A C 1
ATOM 562 O O . GLN A 1 75 ? -9.212 -39.651 -13.137 1.00 15.78 318 GLN A O 1
ATOM 568 N N . GLY A 1 76 ? -8.395 -41.767 -13.294 1.00 12.55 319 GLY A N 1
ATOM 569 C CA . GLY A 1 76 ? -9.653 -42.398 -12.935 1.00 14.03 319 GLY A CA 1
ATOM 570 C C . GLY A 1 76 ? -10.032 -42.143 -11.496 1.00 15.01 319 GLY A C 1
ATOM 571 O O . GLY A 1 76 ? -11.163 -42.408 -11.103 1.00 14.80 319 GLY A O 1
ATOM 572 N N . GLN A 1 77 ? -9.082 -41.638 -10.706 1.00 14.87 320 GLN A N 1
ATOM 573 C CA . GLN A 1 77 ? -9.316 -41.396 -9.286 1.00 12.07 320 GLN A CA 1
ATOM 574 C C . GLN A 1 77 ? -9.780 -39.985 -8.967 1.00 17.32 320 GLN A C 1
ATOM 575 O O . GLN A 1 77 ? -10.136 -39.698 -7.819 1.00 19.45 320 GLN A O 1
ATOM 581 N N . GLY A 1 78 ? -9.774 -39.112 -9.971 1.00 12.41 321 GLY A N 1
ATOM 582 C CA . GLY A 1 78 ? -10.331 -37.778 -9.837 1.00 18.57 321 GLY A CA 1
ATOM 583 C C . GLY A 1 78 ? -9.482 -36.886 -8.961 1.00 19.10 321 GLY A C 1
ATOM 584 O O . GLY A 1 78 ? -8.252 -36.838 -9.118 1.00 17.23 321 GLY A O 1
ATOM 585 N N . SER A 1 79 ? -10.143 -36.182 -8.036 1.00 22.02 322 SER A N 1
ATOM 586 C CA . SER A 1 79 ? -9.498 -35.122 -7.249 1.00 24.76 322 SER A CA 1
ATOM 587 C C . SER A 1 79 ? -8.554 -35.657 -6.184 1.00 24.42 322 SER A C 1
ATOM 588 O O . SER A 1 79 ? -7.614 -34.966 -5.801 1.00 26.52 322 SER A O 1
ATOM 591 N N . CYS A 1 80 ? -8.842 -36.855 -5.671 1.00 20.50 323 CYS A N 1
ATOM 592 C CA . CYS A 1 80 ? -8.003 -37.499 -4.650 1.00 22.19 323 CYS A CA 1
ATOM 593 C C . CYS A 1 80 ? -7.480 -38.830 -5.130 1.00 23.91 323 CYS A C 1
ATOM 594 O O . CYS A 1 80 ? -8.245 -39.648 -5.645 1.00 23.27 323 CYS A O 1
ATOM 597 N N . VAL A 1 81 ? -6.177 -39.041 -4.964 1.00 22.15 324 VAL A N 1
ATOM 598 C CA . VAL A 1 81 ? -5.531 -40.264 -5.432 1.00 18.13 324 VAL A CA 1
ATOM 599 C C . VAL A 1 81 ? -4.491 -40.738 -4.422 1.00 18.79 324 VAL A C 1
ATOM 600 O O . VAL A 1 81 ? -3.701 -39.954 -3.881 1.00 19.59 324 VAL A O 1
ATOM 604 N N . SER A 1 82 ? -4.567 -42.035 -4.140 1.00 16.67 325 SER A N 1
ATOM 605 C CA . SER A 1 82 ? -3.538 -42.784 -3.455 1.00 20.11 325 SER A CA 1
ATOM 606 C C . SER A 1 82 ? -2.465 -43.235 -4.464 1.00 14.60 325 SER A C 1
ATOM 607 O O . SER A 1 82 ? -2.790 -43.792 -5.518 1.00 16.08 325 SER A O 1
ATOM 610 N N . LEU A 1 83 ? -1.198 -42.970 -4.149 1.00 17.75 326 LEU A N 1
ATOM 611 C CA . LEU A 1 83 ? -0.074 -43.430 -4.967 1.00 16.14 326 LEU A CA 1
ATOM 612 C C . LEU A 1 83 ? 0.930 -44.138 -4.080 1.00 15.64 326 LEU A C 1
ATOM 613 O O . LEU A 1 83 ? 1.330 -43.611 -3.041 1.00 17.61 326 LEU A O 1
ATOM 618 N N . THR A 1 84 ? 1.346 -45.330 -4.468 1.00 14.51 327 THR A N 1
ATOM 619 C CA . THR A 1 84 ? 2.406 -46.017 -3.736 1.00 15.82 327 THR A CA 1
ATOM 620 C C . THR A 1 84 ? 3.699 -46.008 -4.490 1.00 13.58 327 THR A C 1
ATOM 621 O O . THR A 1 84 ? 3.747 -46.447 -5.626 1.00 11.37 327 THR A O 1
ATOM 625 N N . VAL A 1 85 ? 4.750 -45.549 -3.821 1.00 13.06 328 VAL A N 1
ATOM 626 C CA . VAL A 1 85 ? 6.027 -45.368 -4.466 1.00 8.89 328 VAL A CA 1
ATOM 627 C C . VAL A 1 85 ? 7.130 -46.122 -3.778 1.00 12.74 328 VAL A C 1
ATOM 628 O O . VAL A 1 85 ? 7.009 -46.482 -2.605 1.00 15.36 328 VAL A O 1
ATOM 632 N N . VAL A 1 86 ? 8.210 -46.357 -4.520 1.00 15.74 329 VAL A N 1
ATOM 633 C CA . VAL A 1 86 ? 9.471 -46.838 -3.969 1.00 16.48 329 VAL A CA 1
ATOM 634 C C . VAL A 1 86 ? 10.499 -45.730 -4.188 1.00 15.85 329 VAL A C 1
ATOM 635 O O . VAL A 1 86 ? 10.788 -45.366 -5.310 1.00 18.01 329 VAL A O 1
ATOM 639 N N . ASP A 1 87 ? 11.011 -45.165 -3.103 1.00 16.76 330 ASP A N 1
ATOM 640 C CA . ASP A 1 87 ? 11.945 -44.069 -3.198 1.00 20.23 330 ASP A CA 1
ATOM 641 C C . ASP A 1 87 ? 13.295 -44.521 -3.710 1.00 18.19 330 ASP A C 1
ATOM 642 O O . ASP A 1 87 ? 13.708 -45.675 -3.494 1.00 15.96 330 ASP A O 1
ATOM 647 N N . PRO A 1 88 ? 13.993 -43.607 -4.399 1.00 20.64 331 PRO A N 1
ATOM 648 C CA . PRO A 1 88 ? 15.369 -43.839 -4.825 1.00 22.04 331 PRO A CA 1
ATOM 649 C C . PRO A 1 88 ? 16.367 -43.605 -3.682 1.00 23.83 331 PRO A C 1
ATOM 650 O O . PRO A 1 88 ? 15.974 -43.195 -2.586 1.00 20.89 331 PRO A O 1
ATOM 654 N N . GLU A 1 89 ? 17.645 -43.873 -3.954 1.00 30.07 332 GLU A N 1
ATOM 655 C CA . GLU A 1 89 ? 18.756 -43.319 -3.162 1.00 32.06 332 GLU A CA 1
ATOM 656 C C . GLU A 1 89 ? 19.211 -41.958 -3.754 1.00 34.76 332 GLU A C 1
ATOM 657 O O . GLU A 1 89 ? 19.926 -41.892 -4.768 1.00 32.60 332 GLU A O 1
ATOM 663 N N . ALA A 1 90 ? 18.783 -40.865 -3.118 1.00 39.17 333 ALA A N 1
ATOM 664 C CA . ALA A 1 90 ? 18.929 -39.505 -3.692 1.00 39.18 333 ALA A CA 1
ATOM 665 C C . ALA A 1 90 ? 20.373 -38.990 -3.840 1.00 35.93 333 ALA A C 1
ATOM 666 O O . ALA A 1 90 ? 20.602 -37.982 -4.545 1.00 26.38 333 ALA A O 1
ATOM 668 N N . ASP A 1 91 ? 21.322 -39.671 -3.179 1.00 30.92 334 ASP A N 1
ATOM 669 C CA . ASP A 1 91 ? 22.766 -39.436 -3.356 1.00 26.10 334 ASP A CA 1
ATOM 670 C C . ASP A 1 91 ? 23.401 -40.192 -4.552 1.00 20.76 334 ASP A C 1
ATOM 671 O O . ASP A 1 91 ? 24.579 -40.003 -4.834 1.00 24.48 334 ASP A O 1
ATOM 676 N N . ARG A 1 92 ? 22.638 -41.063 -5.211 1.00 16.76 335 ARG A N 1
ATOM 677 C CA . ARG A 1 92 ? 23.111 -41.810 -6.382 1.00 10.93 335 ARG A CA 1
ATOM 678 C C . ARG A 1 92 ? 22.696 -41.094 -7.660 1.00 12.88 335 ARG A C 1
ATOM 679 O O . ARG A 1 92 ? 22.014 -41.645 -8.515 1.00 13.61 335 ARG A O 1
ATOM 687 N N . GLU A 1 93 ? 23.103 -39.834 -7.737 1.00 12.99 336 GLU A N 1
ATOM 688 C CA . GLU A 1 93 ? 22.947 -38.973 -8.919 1.00 9.94 336 GLU A CA 1
ATOM 689 C C . GLU A 1 93 ? 24.205 -38.134 -9.011 1.00 9.27 336 GLU A C 1
ATOM 690 O O . GLU A 1 93 ? 24.798 -37.776 -7.983 1.00 15.08 336 GLU A O 1
ATOM 696 N N . THR A 1 94 ? 24.689 -37.914 -10.232 1.00 7.52 337 THR A N 1
ATOM 697 C CA . THR A 1 94 ? 25.910 -37.160 -10.453 1.00 6.36 337 THR A CA 1
ATOM 698 C C . THR A 1 94 ? 25.782 -36.365 -11.746 1.00 3.69 337 THR A C 1
ATOM 699 O O . THR A 1 94 ? 25.421 -36.919 -12.779 1.00 6.27 337 THR A O 1
ATOM 703 N N . SER A 1 95 ? 26.087 -35.074 -11.672 1.00 7.69 338 SER A N 1
ATOM 704 C CA . SER A 1 95 ? 26.228 -34.225 -12.852 1.00 6.31 338 SER A CA 1
ATOM 705 C C . SER A 1 95 ? 27.650 -34.356 -13.401 1.00 13.73 338 SER A C 1
ATOM 706 O O . SER A 1 95 ? 28.595 -34.069 -12.695 1.00 11.28 338 SER A O 1
ATOM 709 N N . VAL A 1 96 ? 27.771 -34.802 -14.653 1.00 14.92 339 VAL A N 1
ATOM 710 C CA . VAL A 1 96 ? 29.035 -34.978 -15.337 1.00 21.40 339 VAL A CA 1
ATOM 711 C C . VAL A 1 96 ? 29.137 -34.017 -16.549 1.00 17.92 339 VAL A C 1
ATOM 712 O O . VAL A 1 96 ? 28.171 -33.429 -17.054 1.00 14.61 339 VAL A O 1
ATOM 717 N N . MET B 1 2 ? 33.701 -1.596 28.050 1.00 48.13 245 MET B N 1
ATOM 718 C CA . MET B 1 2 ? 32.885 -0.652 28.873 1.00 46.60 245 MET B CA 1
ATOM 719 C C . MET B 1 2 ? 31.481 -1.202 29.169 1.00 41.09 245 MET B C 1
ATOM 720 O O . MET B 1 2 ? 30.885 -1.914 28.361 1.00 39.32 245 MET B O 1
ATOM 725 N N . LYS B 1 3 ? 30.973 -0.885 30.352 1.00 39.85 246 LYS B N 1
ATOM 726 C CA . LYS B 1 3 ? 29.634 -1.277 30.740 1.00 38.56 246 LYS B CA 1
ATOM 727 C C . LYS B 1 3 ? 28.673 -0.308 30.075 1.00 34.24 246 LYS B C 1
ATOM 728 O O . LYS B 1 3 ? 28.807 0.901 30.270 1.00 29.53 246 LYS B O 1
ATOM 734 N N . PRO B 1 4 ? 27.684 -0.825 29.316 1.00 28.77 247 PRO B N 1
ATOM 735 C CA . PRO B 1 4 ? 26.722 0.061 28.667 1.00 25.77 247 PRO B CA 1
ATOM 736 C C . PRO B 1 4 ? 25.951 0.965 29.629 1.00 23.64 247 PRO B C 1
ATOM 737 O O . PRO B 1 4 ? 25.641 0.565 30.752 1.00 25.98 247 PRO B O 1
ATOM 741 N N . ARG B 1 5 ? 25.673 2.186 29.178 1.00 25.45 248 ARG B N 1
ATOM 742 C CA . ARG B 1 5 ? 24.882 3.165 29.930 1.00 24.09 248 ARG B CA 1
ATOM 743 C C . ARG B 1 5 ? 23.618 3.552 29.172 1.00 20.97 248 ARG B C 1
ATOM 744 O O . ARG B 1 5 ? 23.670 3.964 28.011 1.00 15.50 248 ARG B O 1
ATOM 752 N N . CYS B 1 6 ? 22.488 3.479 29.867 1.00 21.64 249 CYS B N 1
ATOM 753 C CA . CYS B 1 6 ? 21.219 3.844 29.301 1.00 20.42 249 CYS B CA 1
ATOM 754 C C . CYS B 1 6 ? 20.862 5.249 29.739 1.00 23.80 249 CYS B C 1
ATOM 755 O O . CYS B 1 6 ? 20.716 5.515 30.925 1.00 24.26 249 CYS B O 1
ATOM 758 N N . LEU B 1 7 ? 20.722 6.142 28.769 1.00 18.54 250 LEU B N 1
ATOM 759 C CA . LEU B 1 7 ? 20.426 7.527 29.037 1.00 19.53 250 LEU B CA 1
ATOM 760 C C . LEU B 1 7 ? 19.053 7.821 28.470 1.00 20.42 250 LEU B C 1
ATOM 761 O O . LEU B 1 7 ? 18.590 7.157 27.536 1.00 24.12 250 LEU B O 1
ATOM 766 N N . HIS B 1 8 ? 18.388 8.801 29.068 1.00 21.88 251 HIS B N 1
ATOM 767 C CA . HIS B 1 8 ? 17.031 9.165 28.701 1.00 21.22 251 HIS B CA 1
ATOM 768 C C . HIS B 1 8 ? 17.059 10.643 28.356 1.00 20.61 251 HIS B C 1
ATOM 769 O O . HIS B 1 8 ? 17.349 11.469 29.201 1.00 19.61 251 HIS B O 1
ATOM 776 N N . LEU B 1 9 ? 16.835 10.950 27.083 1.00 19.23 252 LEU B N 1
ATOM 777 C CA . LEU B 1 9 ? 16.887 12.308 26.592 1.00 18.33 252 LEU B CA 1
ATOM 778 C C . LEU B 1 9 ? 15.499 12.843 26.298 1.00 15.94 252 LEU B C 1
ATOM 779 O O . LEU B 1 9 ? 14.577 12.088 25.980 1.00 16.85 252 LEU B O 1
ATOM 784 N N . GLU B 1 10 ? 15.379 14.164 26.373 1.00 14.72 253 GLU B N 1
ATOM 785 C CA . GLU B 1 10 ? 14.139 14.844 26.068 1.00 19.89 253 GLU B CA 1
ATOM 786 C C . GLU B 1 10 ? 14.407 15.838 24.943 1.00 22.42 253 GLU B C 1
ATOM 787 O O . GLU B 1 10 ? 15.282 16.683 25.044 1.00 18.96 253 GLU B O 1
ATOM 793 N N . LYS B 1 11 ? 13.647 15.714 23.866 1.00 20.75 254 LYS B N 1
ATOM 794 C CA . LYS B 1 11 ? 13.851 16.521 22.682 1.00 22.03 254 LYS B CA 1
ATOM 795 C C . LYS B 1 11 ? 13.402 17.965 22.963 1.00 25.18 254 LYS B C 1
ATOM 796 O O . LYS B 1 11 ? 12.389 18.202 23.637 1.00 26.06 254 LYS B O 1
ATOM 802 N N . GLY B 1 12 ? 14.186 18.930 22.501 1.00 22.79 255 GLY B N 1
ATOM 803 C CA . GLY B 1 12 ? 13.773 20.315 22.505 1.00 20.71 255 GLY B CA 1
ATOM 804 C C . GLY B 1 12 ? 13.594 20.777 21.066 1.00 25.98 255 GLY B C 1
ATOM 805 O O . GLY B 1 12 ? 13.679 19.971 20.131 1.00 24.18 255 GLY B O 1
ATOM 806 N N . PRO B 1 13 ? 13.385 22.090 20.868 1.00 29.14 256 PRO B N 1
ATOM 807 C CA . PRO B 1 13 ? 13.186 22.677 19.535 1.00 31.89 256 PRO B CA 1
ATOM 808 C C . PRO B 1 13 ? 14.266 22.332 18.492 1.00 32.48 256 PRO B C 1
ATOM 809 O O . PRO B 1 13 ? 14.034 22.519 17.297 1.00 35.85 256 PRO B O 1
ATOM 813 N N . GLN B 1 14 ? 15.430 21.859 18.932 1.00 29.28 257 GLN B N 1
ATOM 814 C CA . GLN B 1 14 ? 16.559 21.642 18.028 1.00 26.70 257 GLN B CA 1
ATOM 815 C C . GLN B 1 14 ? 17.028 20.190 17.995 1.00 26.31 257 GLN B C 1
ATOM 816 O O . GLN B 1 14 ? 18.183 19.909 17.660 1.00 28.73 257 GLN B O 1
ATOM 822 N N . GLY B 1 15 ? 16.117 19.273 18.319 1.00 21.35 258 GLY B N 1
ATOM 823 C CA . GLY B 1 15 ? 16.433 17.863 18.387 1.00 21.25 258 GLY B CA 1
ATOM 824 C C . GLY B 1 15 ? 17.160 17.464 19.653 1.00 19.16 258 GLY B C 1
ATOM 825 O O . GLY B 1 15 ? 17.071 18.133 20.675 1.00 22.25 258 GLY B O 1
ATOM 826 N N . PHE B 1 16 ? 17.876 16.350 19.563 1.00 20.15 259 PHE B N 1
ATOM 827 C CA . PHE B 1 16 ? 18.572 15.748 20.690 1.00 17.35 259 PHE B CA 1
ATOM 828 C C . PHE B 1 16 ? 20.036 16.201 20.807 1.00 19.86 259 PHE B C 1
ATOM 829 O O . PHE B 1 16 ? 20.653 16.066 21.876 1.00 18.94 259 PHE B O 1
ATOM 837 N N . GLY B 1 17 ? 20.597 16.667 19.689 1.00 15.55 260 GLY B N 1
ATOM 838 C CA . GLY B 1 17 ? 21.916 17.212 19.649 1.00 17.06 260 GLY B CA 1
ATOM 839 C C . GLY B 1 17 ? 23.054 16.232 19.444 1.00 17.06 260 GLY B C 1
ATOM 840 O O . GLY B 1 17 ? 24.074 16.321 20.137 1.00 16.69 260 GLY B O 1
ATOM 841 N N . PHE B 1 18 ? 22.896 15.309 18.505 1.00 11.87 261 PHE B N 1
ATOM 842 C CA . PHE B 1 18 ? 24.007 14.440 18.140 1.00 14.77 261 PHE B CA 1
ATOM 843 C C . PHE B 1 18 ? 23.986 14.006 16.686 1.00 16.14 261 PHE B C 1
ATOM 844 O O . PHE B 1 18 ? 22.917 13.839 16.089 1.00 13.10 261 PHE B O 1
ATOM 852 N N . LEU B 1 19 ? 25.193 13.800 16.142 1.00 14.31 262 LEU B N 1
ATOM 853 C CA . LEU B 1 19 ? 25.398 13.172 14.844 1.00 16.94 262 LEU B CA 1
ATOM 854 C C . LEU B 1 19 ? 25.623 11.654 15.008 1.00 13.38 262 LEU B C 1
ATOM 855 O O . LEU B 1 19 ? 26.523 11.220 15.720 1.00 16.89 262 LEU B O 1
ATOM 860 N N . LEU B 1 20 ? 24.795 10.865 14.338 1.00 14.00 263 LEU B N 1
ATOM 861 C CA . LEU B 1 20 ? 24.928 9.403 14.293 1.00 14.64 263 LEU B CA 1
ATOM 862 C C . LEU B 1 20 ? 25.554 9.034 12.969 1.00 14.39 263 LEU B C 1
ATOM 863 O O . LEU B 1 20 ? 25.111 9.479 11.915 1.00 10.25 263 LEU B O 1
ATOM 868 N N . ARG B 1 21 ? 26.619 8.252 13.020 1.00 12.09 264 ARG B N 1
ATOM 869 C CA . ARG B 1 21 ? 27.303 7.846 11.785 1.00 12.94 264 ARG B CA 1
ATOM 870 C C . ARG B 1 21 ? 27.548 6.358 11.811 1.00 13.37 264 ARG B C 1
ATOM 871 O O . ARG B 1 21 ? 27.998 5.827 12.817 1.00 12.76 264 ARG B O 1
ATOM 879 N N . GLU B 1 22 ? 27.285 5.697 10.684 1.00 12.87 265 GLU B N 1
ATOM 880 C CA . GLU B 1 22 ? 27.601 4.274 10.525 1.00 11.03 265 GLU B CA 1
ATOM 881 C C . GLU B 1 22 ? 29.081 4.060 10.238 1.00 13.31 265 GLU B C 1
ATOM 882 O O . GLU B 1 22 ? 29.695 4.830 9.462 1.00 14.46 265 GLU B O 1
ATOM 888 N N . GLU B 1 23 ? 29.670 3.056 10.901 1.00 11.68 266 GLU B N 1
ATOM 889 C CA . GLU B 1 23 ? 30.925 2.498 10.470 1.00 12.19 266 GLU B CA 1
ATOM 890 C C . GLU B 1 23 ? 30.742 1.016 10.315 1.00 10.64 266 GLU B C 1
ATOM 891 O O . GLU B 1 23 ? 30.229 0.348 11.222 1.00 12.66 266 GLU B O 1
ATOM 897 N N . LYS B 1 24 ? 31.159 0.504 9.155 1.00 16.02 267 LYS B N 1
ATOM 898 C CA . LYS B 1 24 ? 31.153 -0.944 8.934 1.00 17.99 267 LYS B CA 1
ATOM 899 C C . LYS B 1 24 ? 32.403 -1.594 9.476 1.00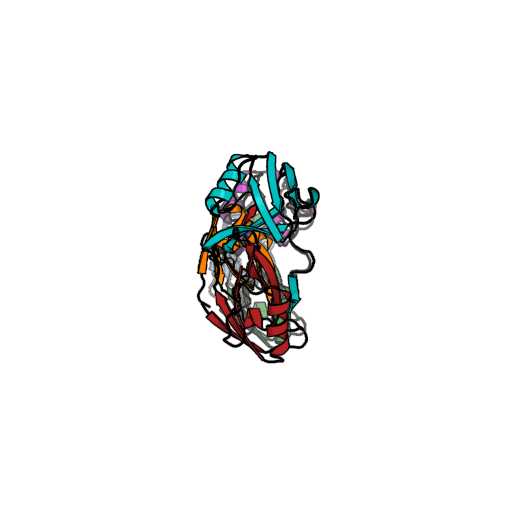 18.27 267 LYS B C 1
ATOM 900 O O . LYS B 1 24 ? 33.516 -1.018 9.439 1.00 17.26 267 LYS B O 1
ATOM 906 N N . GLY B 1 25 ? 32.204 -2.798 9.993 1.00 18.35 268 GLY B N 1
ATOM 907 C CA . GLY B 1 25 ? 33.297 -3.652 10.350 1.00 18.26 268 GLY B CA 1
ATOM 908 C C . GLY B 1 25 ? 34.097 -4.017 9.119 1.00 12.54 268 GLY B C 1
ATOM 909 O O . GLY B 1 25 ? 33.662 -3.814 7.965 1.00 12.20 268 GLY B O 1
ATOM 910 N N . LEU B 1 26 ? 35.248 -4.602 9.393 1.00 14.73 269 LEU B N 1
ATOM 911 C CA . LEU B 1 26 ? 36.074 -5.212 8.390 1.00 14.04 269 LEU B CA 1
ATOM 912 C C . LEU B 1 26 ? 35.301 -6.362 7.731 1.00 18.53 269 LEU B C 1
ATOM 913 O O . LEU B 1 26 ? 35.562 -6.700 6.585 1.00 21.12 269 LEU B O 1
ATOM 918 N N . ASP B 1 27 ? 34.353 -6.959 8.468 1.00 17.22 270 ASP B N 1
ATOM 919 C CA . ASP B 1 27 ? 33.447 -7.987 7.916 1.00 17.01 270 ASP B CA 1
ATOM 920 C C . ASP B 1 27 ? 32.123 -7.475 7.333 1.00 12.56 270 ASP B C 1
ATOM 921 O O . ASP B 1 27 ? 31.256 -8.279 6.962 1.00 11.29 270 ASP B O 1
ATOM 926 N N . GLY B 1 28 ? 31.997 -6.158 7.220 1.00 13.24 271 GLY B N 1
ATOM 927 C CA . GLY B 1 28 ? 30.866 -5.528 6.553 1.00 12.84 271 GLY B CA 1
ATOM 928 C C . GLY B 1 28 ? 29.738 -5.144 7.478 1.00 14.64 271 GLY B C 1
ATOM 929 O O . GLY B 1 28 ? 28.853 -4.395 7.077 1.00 11.15 271 GLY B O 1
ATOM 930 N N . ARG B 1 29 ? 29.764 -5.646 8.716 1.00 9.38 272 ARG B N 1
ATOM 931 C CA . ARG B 1 29 ? 28.637 -5.482 9.619 1.00 13.26 272 ARG B CA 1
ATOM 932 C C . ARG B 1 29 ? 28.605 -4.065 10.139 1.00 15.06 272 ARG B C 1
ATOM 933 O O . ARG B 1 29 ? 29.637 -3.550 10.568 1.00 16.89 272 ARG B O 1
ATOM 941 N N . PRO B 1 30 ? 27.437 -3.401 10.034 1.00 8.16 273 PRO B N 1
ATOM 942 C CA . PRO B 1 30 ? 27.339 -2.034 10.446 1.00 9.63 273 PRO B CA 1
ATOM 943 C C . PRO B 1 30 ? 27.217 -1.793 11.936 1.00 11.79 273 PRO B C 1
ATOM 944 O O . PRO B 1 30 ? 26.613 -2.587 12.667 1.00 15.25 273 PRO B O 1
ATOM 948 N N . GLY B 1 31 ? 27.866 -0.715 12.380 1.00 15.72 274 GLY B N 1
ATOM 949 C CA . GLY B 1 31 ? 27.686 -0.195 13.708 1.00 13.90 274 GLY B CA 1
ATOM 950 C C . GLY B 1 31 ? 27.329 1.288 13.602 1.00 13.57 274 GLY B C 1
ATOM 951 O O . GLY B 1 31 ? 27.652 1.934 12.616 1.00 11.31 274 GLY B O 1
ATOM 952 N N . GLN B 1 32 ? 26.680 1.823 14.617 1.00 11.14 275 GLN B N 1
ATOM 953 C CA . GLN B 1 32 ? 26.230 3.231 14.594 1.00 15.09 275 GLN B CA 1
ATOM 954 C C . GLN B 1 32 ? 26.917 3.944 15.740 1.00 15.83 275 GLN B C 1
ATOM 955 O O . GLN B 1 32 ? 26.860 3.475 16.875 1.00 15.70 275 GLN B O 1
ATOM 961 N N . PHE B 1 33 ? 27.567 5.064 15.440 1.00 16.17 276 PHE B N 1
ATOM 962 C CA . PHE B 1 33 ? 28.406 5.765 16.426 1.00 11.90 276 PHE B CA 1
ATOM 963 C C . PHE B 1 33 ? 27.941 7.185 16.567 1.00 13.50 276 PHE B C 1
ATOM 964 O O . PHE B 1 33 ? 27.528 7.842 15.576 1.00 15.03 276 PHE B O 1
ATOM 972 N N . LEU B 1 34 ? 27.974 7.659 17.799 1.00 17.05 277 LEU B N 1
ATOM 973 C CA . LEU B 1 34 ? 27.706 9.071 18.091 1.00 14.42 277 LEU B CA 1
ATOM 974 C C . LEU B 1 34 ? 28.971 9.754 17.726 1.00 20.85 277 LEU B C 1
ATOM 975 O O . LEU B 1 34 ? 29.944 9.738 18.490 1.00 22.58 277 LEU B O 1
ATOM 980 N N . TRP B 1 35 ? 28.988 10.298 16.522 1.00 13.33 278 TRP B N 1
ATOM 981 C CA . TRP B 1 35 ? 30.183 10.860 15.995 1.00 15.60 278 TRP B CA 1
ATOM 982 C C . TRP B 1 35 ? 30.496 12.161 16.693 1.00 18.40 278 TRP B C 1
ATOM 983 O O . TRP B 1 35 ? 31.654 12.439 16.964 1.00 18.35 278 TRP B O 1
ATOM 994 N N . GLU B 1 36 ? 29.462 12.961 16.929 1.00 15.51 279 GLU B N 1
ATOM 995 C CA . GLU B 1 36 ? 29.594 14.260 17.526 1.00 16.36 279 GLU B CA 1
ATOM 996 C C . GLU B 1 36 ? 28.383 14.556 18.399 1.00 18.04 279 GLU B C 1
ATOM 997 O O . GLU B 1 36 ? 27.288 14.116 18.097 1.00 14.86 279 GLU B O 1
ATOM 1003 N N . VAL B 1 37 ? 28.623 15.228 19.527 1.00 14.64 280 VAL B N 1
ATOM 1004 C CA . VAL B 1 37 ? 27.601 15.507 20.522 1.00 20.36 280 VAL B CA 1
ATOM 1005 C C . VAL B 1 37 ? 27.633 17.010 20.804 1.00 19.08 280 VAL B C 1
ATOM 1006 O O . VAL B 1 37 ? 28.617 17.517 21.305 1.00 18.32 280 VAL B O 1
ATOM 1010 N N . ASP B 1 38 ? 26.561 17.717 20.451 1.00 16.95 281 ASP B N 1
ATOM 1011 C CA . ASP B 1 38 ? 26.557 19.188 20.515 1.00 20.58 281 ASP B CA 1
ATOM 1012 C C . ASP B 1 38 ? 26.408 19.700 21.940 1.00 16.27 281 ASP B C 1
ATOM 1013 O O . ASP B 1 38 ? 25.543 19.232 22.662 1.00 16.09 281 ASP B O 1
ATOM 1018 N N . PRO B 1 39 ? 27.230 20.692 22.332 1.00 20.36 282 PRO B N 1
ATOM 1019 C CA . PRO B 1 39 ? 27.096 21.341 23.645 1.00 17.59 282 PRO B CA 1
ATOM 1020 C C . PRO B 1 39 ? 25.748 22.040 23.847 1.00 14.95 282 PRO B C 1
ATOM 1021 O O . PRO B 1 39 ? 25.192 22.586 22.894 1.00 11.91 282 PRO B O 1
ATOM 1025 N N . GLY B 1 40 ? 25.238 22.004 25.087 1.00 13.40 283 GLY B N 1
ATOM 1026 C CA . GLY B 1 40 ? 24.006 22.704 25.466 1.00 10.54 283 GLY B CA 1
ATOM 1027 C C . GLY B 1 40 ? 22.703 22.121 24.967 1.00 5.12 283 GLY B C 1
ATOM 1028 O O . GLY B 1 40 ? 21.631 22.715 25.154 1.00 6.48 283 GLY B O 1
ATOM 1029 N N . LEU B 1 41 ? 22.777 20.976 24.299 1.00 14.08 284 LEU B N 1
ATOM 1030 C CA . LEU B 1 41 ? 21.585 20.289 23.847 1.00 12.94 284 LEU B CA 1
ATOM 1031 C C . LEU B 1 41 ? 21.443 18.979 24.658 1.00 9.41 284 LEU B C 1
ATOM 1032 O O . LEU B 1 41 ? 22.376 18.589 25.361 1.00 15.36 284 LEU B O 1
ATOM 1037 N N . PRO B 1 42 ? 20.262 18.351 24.634 1.00 13.87 285 PRO B N 1
ATOM 1038 C CA . PRO B 1 42 ? 19.958 17.220 25.535 1.00 16.02 285 PRO B CA 1
ATOM 1039 C C . PRO B 1 42 ? 20.977 16.088 25.598 1.00 18.44 285 PRO B C 1
ATOM 1040 O O . PRO B 1 42 ? 21.320 15.629 26.695 1.00 21.32 285 PRO B O 1
ATOM 1044 N N . ALA B 1 43 ? 21.477 15.640 24.455 1.00 16.15 286 ALA B N 1
ATOM 1045 C CA . ALA B 1 43 ? 22.422 14.544 24.444 1.00 16.44 286 ALA B CA 1
ATOM 1046 C C . ALA B 1 43 ? 23.648 14.871 25.299 1.00 17.87 286 ALA B C 1
ATOM 1047 O O . ALA B 1 43 ? 23.996 14.130 26.229 1.00 16.61 286 ALA B O 1
ATOM 1049 N N . LYS B 1 44 ? 24.290 15.997 25.009 1.00 16.89 287 LYS B N 1
ATOM 1050 C CA . LYS B 1 44 ? 25.390 16.454 25.834 1.00 21.82 287 LYS B CA 1
ATOM 1051 C C . LYS B 1 44 ? 24.984 16.520 27.305 1.00 24.91 287 LYS B C 1
ATOM 1052 O O . LYS B 1 44 ? 25.693 16.000 28.165 1.00 27.15 287 LYS B O 1
ATOM 1058 N N . LYS B 1 45 ? 23.841 17.133 27.589 1.00 25.34 288 LYS B N 1
ATOM 1059 C CA . LYS B 1 45 ? 23.405 17.319 28.977 1.00 27.91 288 LYS B CA 1
ATOM 1060 C C . LYS B 1 45 ? 22.933 16.038 29.680 1.00 28.26 288 LYS B C 1
ATOM 1061 O O . LYS B 1 45 ? 22.602 16.086 30.866 1.00 31.10 288 LYS B O 1
ATOM 1067 N N . ALA B 1 46 ? 22.881 14.910 28.964 1.00 26.52 289 ALA B N 1
ATOM 1068 C CA . ALA B 1 46 ? 22.651 13.598 29.587 1.00 25.84 289 ALA B CA 1
ATOM 1069 C C . ALA B 1 46 ? 23.948 12.828 29.742 1.00 28.16 289 ALA B C 1
ATOM 1070 O O . ALA B 1 46 ? 23.936 11.659 30.108 1.00 35.00 289 ALA B O 1
ATOM 1072 N N . GLY B 1 47 ? 25.067 13.490 29.471 1.00 28.73 290 GLY B N 1
ATOM 1073 C CA . GLY B 1 47 ? 26.368 12.862 29.584 1.00 31.01 290 GLY B CA 1
ATOM 1074 C C . GLY B 1 47 ? 26.744 11.930 28.446 1.00 29.23 290 GLY B C 1
ATOM 1075 O O . GLY B 1 47 ? 27.593 11.058 28.632 1.00 30.84 290 GLY B O 1
ATOM 1076 N N . MET B 1 48 ? 26.152 12.123 27.270 1.00 26.33 291 MET B N 1
ATOM 1077 C CA . MET B 1 48 ? 26.598 11.402 26.068 1.00 21.65 291 MET B CA 1
ATOM 1078 C C . MET B 1 48 ? 27.913 11.944 25.574 1.00 19.40 291 MET B C 1
ATOM 1079 O O . MET B 1 48 ? 28.152 13.153 25.616 1.00 17.77 291 MET B O 1
ATOM 1088 N N . GLN B 1 49 ? 28.748 11.052 25.042 1.00 20.43 292 GLN B N 1
ATOM 1089 C CA . GLN B 1 49 ? 30.096 11.390 24.611 1.00 23.57 292 GLN B CA 1
ATOM 1090 C C . GLN B 1 49 ? 30.315 11.079 23.149 1.00 21.51 292 GLN B C 1
ATOM 1091 O O . GLN B 1 49 ? 29.948 10.001 22.682 1.00 17.55 292 GLN B O 1
ATOM 1097 N N . ALA B 1 50 ? 30.939 12.002 22.415 1.00 20.89 293 ALA B N 1
ATOM 1098 C CA . ALA B 1 50 ? 31.414 11.664 21.073 1.00 20.43 293 ALA B CA 1
ATOM 1099 C C . ALA B 1 50 ? 32.230 10.412 21.180 1.00 19.48 293 ALA B C 1
ATOM 1100 O O . ALA B 1 50 ? 32.988 10.238 22.135 1.00 16.88 293 ALA B O 1
ATOM 1102 N N . GLY B 1 51 ? 32.060 9.524 20.203 1.00 16.53 294 GLY B N 1
ATOM 1103 C CA . GLY B 1 51 ? 32.686 8.227 20.230 1.00 17.65 294 GLY B CA 1
ATOM 1104 C C . GLY B 1 51 ? 31.839 7.121 20.837 1.00 18.33 294 GLY B C 1
ATOM 1105 O O . GLY B 1 51 ? 32.214 5.971 20.712 1.00 19.94 294 GLY B O 1
ATOM 1106 N N . ASP B 1 52 ? 30.709 7.449 21.477 1.00 18.45 295 ASP B N 1
ATOM 1107 C CA . ASP B 1 52 ? 29.808 6.410 22.015 1.00 16.45 295 ASP B CA 1
ATOM 1108 C C . ASP B 1 52 ? 29.319 5.526 20.849 1.00 16.37 295 ASP B C 1
ATOM 1109 O O . ASP B 1 52 ? 28.976 6.022 19.768 1.00 18.48 295 ASP B O 1
ATOM 1114 N N . ARG B 1 53 ? 29.276 4.229 21.082 1.00 13.05 296 ARG B N 1
ATOM 1115 C CA . ARG B 1 53 ? 28.643 3.296 20.186 1.00 15.91 296 ARG B CA 1
ATOM 1116 C C . ARG B 1 53 ? 27.203 3.189 20.677 1.00 10.95 296 ARG B C 1
ATOM 1117 O O . ARG B 1 53 ? 27.010 2.982 21.864 1.00 16.90 296 ARG B O 1
ATOM 1125 N N . LEU B 1 54 ? 26.229 3.359 19.772 1.00 14.40 297 LEU B N 1
ATOM 1126 C CA . LEU B 1 54 ? 24.802 3.145 20.086 1.00 15.75 297 LEU B CA 1
ATOM 1127 C C . LEU B 1 54 ? 24.434 1.652 19.932 1.00 18.42 297 LEU B C 1
ATOM 1128 O O . LEU B 1 54 ? 24.539 1.083 18.813 1.00 11.01 297 LEU B O 1
ATOM 1133 N N . VAL B 1 55 ? 24.078 1.010 21.057 1.00 14.82 298 VAL B N 1
ATOM 1134 C CA . VAL B 1 55 ? 23.789 -0.427 21.075 1.00 13.98 298 VAL B CA 1
ATOM 1135 C C . VAL B 1 55 ? 22.291 -0.782 21.266 1.00 14.03 298 VAL B C 1
ATOM 1136 O O . VAL B 1 55 ? 21.875 -1.874 20.857 1.00 13.37 298 VAL B O 1
ATOM 1140 N N . ALA B 1 56 ? 21.513 0.116 21.880 1.00 14.28 299 ALA B N 1
ATOM 1141 C CA . ALA B 1 56 ? 20.042 -0.048 21.961 1.00 14.81 299 ALA B CA 1
ATOM 1142 C C . ALA B 1 56 ? 19.280 1.281 21.859 1.00 13.96 299 ALA B C 1
ATOM 1143 O O . ALA B 1 56 ? 19.818 2.358 22.160 1.00 16.90 299 ALA B O 1
ATOM 1145 N N . VAL B 1 57 ? 18.040 1.189 21.378 1.00 15.13 300 VAL B N 1
ATOM 1146 C CA . VAL B 1 57 ? 17.081 2.307 21.342 1.00 16.20 300 VAL B CA 1
ATOM 1147 C C . VAL B 1 57 ? 15.732 1.808 21.864 1.00 18.99 300 VAL B C 1
ATOM 1148 O O . VAL B 1 57 ? 15.218 0.799 21.358 1.00 15.33 300 VAL B O 1
ATOM 1152 N N . ALA B 1 58 ? 15.176 2.530 22.843 1.00 13.26 301 ALA B N 1
ATOM 1153 C CA . ALA B 1 58 ? 13.873 2.215 23.441 1.00 20.13 301 ALA B CA 1
ATOM 1154 C C . ALA B 1 58 ? 13.870 0.805 23.994 1.00 15.64 301 ALA B C 1
ATOM 1155 O O . ALA B 1 58 ? 12.860 0.109 23.937 1.00 17.83 301 ALA B O 1
ATOM 1157 N N . GLY B 1 59 ? 15.017 0.372 24.503 1.00 16.27 302 GLY B N 1
ATOM 1158 C CA . GLY B 1 59 ? 15.151 -0.954 25.090 1.00 16.70 302 GLY B CA 1
ATOM 1159 C C . GLY B 1 59 ? 15.453 -2.059 24.096 1.00 16.47 302 GLY B C 1
ATOM 1160 O O . GLY B 1 59 ? 15.673 -3.193 24.489 1.00 15.50 302 GLY B O 1
ATOM 1161 N N . GLU B 1 60 ? 15.464 -1.748 22.810 1.00 16.54 303 GLU B N 1
ATOM 1162 C CA . GLU B 1 60 ? 15.721 -2.764 21.791 1.00 14.42 303 GLU B CA 1
ATOM 1163 C C . GLU B 1 60 ? 17.103 -2.622 21.161 1.00 15.23 303 GLU B C 1
ATOM 1164 O O . GLU B 1 60 ? 17.560 -1.521 20.878 1.00 16.04 303 GLU B O 1
ATOM 1170 N N . SER B 1 61 ? 17.749 -3.752 20.916 1.00 15.34 304 SER B N 1
ATOM 1171 C CA . SER B 1 61 ? 19.057 -3.763 20.265 1.00 20.22 304 SER B CA 1
ATOM 1172 C C . SER B 1 61 ? 19.053 -3.188 18.856 1.00 19.42 304 SER B C 1
ATOM 1173 O O . SER B 1 61 ? 18.222 -3.551 18.016 1.00 14.58 304 SER B O 1
ATOM 1176 N N . VAL B 1 62 ? 20.031 -2.324 18.601 1.00 16.45 305 VAL B N 1
ATOM 1177 C CA . VAL B 1 62 ? 20.368 -1.916 17.249 1.00 14.76 305 VAL B CA 1
ATOM 1178 C C . VAL B 1 62 ? 21.761 -2.429 16.844 1.00 14.96 305 VAL B C 1
ATOM 1179 O O . VAL B 1 62 ? 22.318 -1.947 15.879 1.00 12.07 305 VAL B O 1
ATOM 1183 N N . GLU B 1 63 ? 22.306 -3.421 17.571 1.00 12.13 306 GLU B N 1
ATOM 1184 C CA . GLU B 1 63 ? 23.578 -4.023 17.176 1.00 16.09 306 GLU B CA 1
ATOM 1185 C C . GLU B 1 63 ? 23.347 -4.731 15.850 1.00 14.68 306 GLU B C 1
ATOM 1186 O O . GLU B 1 63 ? 22.319 -5.359 15.659 1.00 14.68 306 GLU B O 1
ATOM 1192 N N . GLY B 1 64 ? 24.279 -4.553 14.926 1.00 15.75 307 GLY B N 1
ATOM 1193 C CA . GLY B 1 64 ? 24.245 -5.172 13.623 1.00 16.26 307 GLY B CA 1
ATOM 1194 C C . GLY B 1 64 ? 23.254 -4.560 12.648 1.00 19.32 307 GLY B C 1
ATOM 1195 O O . GLY B 1 64 ? 23.085 -5.082 11.552 1.00 11.60 307 GLY B O 1
ATOM 1196 N N . LEU B 1 65 ? 22.580 -3.482 13.060 1.00 13.35 308 LEU B N 1
ATOM 1197 C CA . LEU B 1 65 ? 21.550 -2.832 12.237 1.00 16.17 308 LEU B CA 1
ATOM 1198 C C . LEU B 1 65 ? 22.131 -1.718 11.425 1.00 16.70 308 LEU B C 1
ATOM 1199 O O . LEU B 1 65 ? 23.086 -1.051 11.869 1.00 12.87 308 LEU B O 1
ATOM 1204 N N . GLY B 1 66 ? 21.494 -1.483 10.270 1.00 14.57 309 GLY B N 1
ATOM 1205 C CA . GLY B 1 66 ? 21.810 -0.364 9.405 1.00 12.17 309 GLY B CA 1
ATOM 1206 C C . GLY B 1 66 ? 21.381 0.999 9.944 1.00 13.67 309 GLY B C 1
ATOM 1207 O O . GLY B 1 66 ? 20.695 1.111 10.956 1.00 11.58 309 GLY B O 1
ATOM 1208 N N . HIS B 1 67 ? 21.773 2.027 9.206 1.00 10.15 310 HIS B N 1
ATOM 1209 C CA . HIS B 1 67 ? 21.711 3.404 9.651 1.00 13.09 310 HIS B CA 1
ATOM 1210 C C . HIS B 1 67 ? 20.279 3.918 9.647 1.00 13.36 310 HIS B C 1
ATOM 1211 O O . HIS B 1 67 ? 19.772 4.420 10.659 1.00 13.85 310 HIS B O 1
ATOM 1218 N N . GLU B 1 68 ? 19.609 3.772 8.519 1.00 12.90 311 GLU B N 1
ATOM 1219 C CA . GLU B 1 68 ? 18.194 4.204 8.394 1.00 16.16 311 GLU B CA 1
ATOM 1220 C C . GLU B 1 68 ? 17.247 3.452 9.319 1.00 13.16 311 GLU B C 1
ATOM 1221 O O . GLU B 1 68 ? 16.312 4.030 9.870 1.00 11.06 311 GLU B O 1
ATOM 1227 N N . GLU B 1 69 ? 17.512 2.176 9.519 1.00 12.22 312 GLU B N 1
ATOM 1228 C CA . GLU B 1 69 ? 16.760 1.397 10.484 1.00 12.91 312 GLU B CA 1
ATOM 1229 C C . GLU B 1 69 ? 16.962 1.972 11.895 1.00 13.25 312 GLU B C 1
ATOM 1230 O O . GLU B 1 69 ? 16.015 2.128 12.626 1.00 11.20 312 GLU B O 1
ATOM 1236 N N . THR B 1 70 ? 18.206 2.320 12.249 1.00 16.11 313 THR B N 1
ATOM 1237 C CA . THR B 1 70 ? 18.506 2.810 13.588 1.00 13.84 313 THR B CA 1
ATOM 1238 C C . THR B 1 70 ? 17.882 4.175 13.791 1.00 12.36 313 THR B C 1
ATOM 1239 O O . THR B 1 70 ? 17.265 4.414 14.818 1.00 10.33 313 THR B O 1
ATOM 1243 N N . VAL B 1 71 ? 18.057 5.057 12.811 1.00 8.16 314 VAL B N 1
ATOM 1244 C CA . VAL B 1 71 ? 17.505 6.388 12.871 1.00 9.27 314 VAL B CA 1
ATOM 1245 C C . VAL B 1 71 ? 16.002 6.291 13.090 1.00 11.83 314 VAL B C 1
ATOM 1246 O O . VAL B 1 71 ? 15.406 7.008 13.913 1.00 14.33 314 VAL B O 1
ATOM 1250 N N . SER B 1 72 ? 15.374 5.403 12.340 1.00 12.66 315 SER B N 1
ATOM 1251 C CA . SER B 1 72 ? 13.939 5.298 12.375 1.00 13.00 315 SER B CA 1
ATOM 1252 C C . SER B 1 72 ? 13.464 4.924 13.770 1.00 13.89 315 SER B C 1
ATOM 1253 O O . SER B 1 72 ? 12.470 5.458 14.266 1.00 11.67 315 SER B O 1
ATOM 1256 N N . ARG B 1 73 ? 14.203 4.034 14.425 1.00 13.91 316 ARG B N 1
ATOM 1257 C CA . ARG B 1 73 ? 13.862 3.660 15.798 1.00 15.13 316 ARG B CA 1
ATOM 1258 C C . ARG B 1 73 ? 13.955 4.867 16.754 1.00 15.38 316 ARG B C 1
ATOM 1259 O O . ARG B 1 73 ? 13.118 5.045 17.609 1.00 8.56 316 ARG B O 1
ATOM 1267 N N . ILE B 1 74 ? 14.978 5.692 16.581 1.00 14.34 317 ILE B N 1
ATOM 1268 C CA . ILE B 1 74 ? 15.135 6.891 17.390 1.00 13.89 317 ILE B CA 1
ATOM 1269 C C . ILE B 1 74 ? 13.959 7.846 17.147 1.00 13.47 317 ILE B C 1
ATOM 1270 O O . ILE B 1 74 ? 13.354 8.340 18.088 1.00 15.84 317 ILE B O 1
ATOM 1275 N N . GLN B 1 75 ? 13.637 8.071 15.876 1.00 14.58 318 GLN B N 1
ATOM 1276 C CA . GLN B 1 75 ? 12.527 8.953 15.485 1.00 16.32 318 GLN B CA 1
ATOM 1277 C C . GLN B 1 75 ? 11.147 8.439 15.997 1.00 19.33 318 GLN B C 1
ATOM 1278 O O . GLN B 1 75 ? 10.256 9.220 16.347 1.00 13.59 318 GLN B O 1
ATOM 1284 N N . GLY B 1 76 ? 10.976 7.125 16.065 1.00 13.59 319 GLY B N 1
ATOM 1285 C CA . GLY B 1 76 ? 9.676 6.564 16.464 1.00 14.04 319 GLY B CA 1
ATOM 1286 C C . GLY B 1 76 ? 9.382 6.742 17.937 1.00 15.39 319 GLY B C 1
ATOM 1287 O O . GLY B 1 76 ? 8.311 6.392 18.388 1.00 12.98 319 GLY B O 1
ATOM 1288 N N . GLN B 1 77 ? 10.353 7.241 18.704 1.00 14.60 320 GLN B N 1
ATOM 1289 C CA . GLN B 1 77 ? 10.143 7.465 20.127 1.00 13.94 320 GLN B CA 1
ATOM 1290 C C . GLN B 1 77 ? 9.664 8.865 20.451 1.00 16.10 320 GLN B C 1
ATOM 1291 O O . GLN B 1 77 ? 9.337 9.157 21.594 1.00 18.33 320 GLN B O 1
ATOM 1297 N N . GLY B 1 78 ? 9.666 9.745 19.457 1.00 16.92 321 GLY B N 1
ATOM 1298 C CA . GLY B 1 78 ? 9.104 11.074 19.631 1.00 19.21 321 GLY B CA 1
ATOM 1299 C C . GLY B 1 78 ? 9.940 11.918 20.567 1.00 18.51 321 GLY B C 1
ATOM 1300 O O . GLY B 1 78 ? 11.159 11.899 20.490 1.00 15.51 321 GLY B O 1
ATOM 1301 N N . SER B 1 79 ? 9.265 12.586 21.503 1.00 23.37 322 SER B N 1
ATOM 1302 C CA . SER B 1 79 ? 9.885 13.576 22.401 1.00 26.79 322 SER B CA 1
ATOM 1303 C C . SER B 1 79 ? 10.849 12.994 23.437 1.00 23.89 322 SER B C 1
ATOM 1304 O O . SER B 1 79 ? 11.780 13.668 23.849 1.00 26.88 322 SER B O 1
ATOM 1307 N N . CYS B 1 80 ? 10.596 11.762 23.877 1.00 23.21 323 CYS B N 1
ATOM 1308 C CA . CYS B 1 80 ? 11.443 11.086 24.859 1.00 21.14 323 CYS B CA 1
ATOM 1309 C C . CYS B 1 80 ? 12.007 9.791 24.300 1.00 23.72 323 CYS B C 1
ATOM 1310 O O . CYS B 1 80 ? 11.265 8.947 23.787 1.00 21.72 323 CYS B O 1
ATOM 1313 N N . VAL B 1 81 ? 13.326 9.646 24.387 1.00 21.14 324 VAL B N 1
ATOM 1314 C CA . VAL B 1 81 ? 14.009 8.456 23.883 1.00 19.44 324 VAL B CA 1
ATOM 1315 C C . VAL B 1 81 ? 15.071 7.990 24.872 1.00 21.05 324 VAL B C 1
ATOM 1316 O O . VAL B 1 81 ? 15.872 8.782 25.410 1.00 19.58 324 VAL B O 1
ATOM 1320 N N . SER B 1 82 ? 15.041 6.684 25.101 1.00 17.28 325 SER B N 1
ATOM 1321 C CA . SER B 1 82 ? 16.052 5.961 25.838 1.00 17.98 325 SER B CA 1
ATOM 1322 C C . SER B 1 82 ? 17.077 5.475 24.826 1.00 14.82 325 SER B C 1
ATOM 1323 O O . SER B 1 82 ? 16.698 4.922 23.809 1.00 17.86 325 SER B O 1
ATOM 1326 N N . LEU B 1 83 ? 18.358 5.725 25.090 1.00 17.75 326 LEU B N 1
ATOM 1327 C CA . LEU B 1 83 ? 19.465 5.287 24.225 1.00 17.17 326 LEU B CA 1
ATOM 1328 C C . LEU B 1 83 ? 20.461 4.549 25.089 1.00 19.80 326 LEU B C 1
ATOM 1329 O O . LEU B 1 83 ? 20.819 5.053 26.165 1.00 22.77 326 LEU B O 1
ATOM 1334 N N . THR B 1 84 ? 20.920 3.375 24.641 1.00 16.73 327 THR B N 1
ATOM 1335 C CA . THR B 1 84 ? 22.003 2.678 25.339 1.00 13.55 327 THR B CA 1
ATOM 1336 C C . THR B 1 84 ? 23.280 2.754 24.546 1.00 13.46 327 THR B C 1
ATOM 1337 O O . THR B 1 84 ? 23.285 2.452 23.336 1.00 11.19 327 THR B O 1
ATOM 1341 N N . VAL B 1 85 ? 24.343 3.192 25.237 1.00 11.61 328 VAL B N 1
ATOM 1342 C CA . VAL B 1 85 ? 25.638 3.384 24.625 1.00 11.85 328 VAL B CA 1
ATOM 1343 C C . VAL B 1 85 ? 26.739 2.680 25.367 1.00 13.55 328 VAL B C 1
ATOM 1344 O O . VAL B 1 85 ? 26.625 2.419 26.562 1.00 15.40 328 VAL B O 1
ATOM 1348 N N . VAL B 1 86 ? 27.804 2.365 24.624 1.00 18.74 329 VAL B N 1
ATOM 1349 C CA . VAL B 1 86 ? 29.059 1.936 25.175 1.00 16.47 329 VAL B CA 1
ATOM 1350 C C . VAL B 1 86 ? 30.052 3.085 24.968 1.00 17.81 329 VAL B C 1
ATOM 1351 O O . VAL B 1 86 ? 30.361 3.445 23.844 1.00 12.99 329 VAL B O 1
ATOM 1355 N N . ASP B 1 87 ? 30.547 3.651 26.062 1.00 16.89 330 ASP B N 1
ATOM 1356 C CA . ASP B 1 87 ? 31.478 4.743 25.964 1.00 18.01 330 ASP B CA 1
ATOM 1357 C C . ASP B 1 87 ? 32.824 4.277 25.428 1.00 18.61 330 ASP B C 1
ATOM 1358 O O . ASP B 1 87 ? 33.203 3.112 25.582 1.00 18.48 330 ASP B O 1
ATOM 1363 N N . PRO B 1 88 ? 33.533 5.189 24.755 1.00 19.71 331 PRO B N 1
ATOM 1364 C CA . PRO B 1 88 ? 34.909 4.954 24.372 1.00 23.94 331 PRO B CA 1
ATOM 1365 C C . PRO B 1 88 ? 35.870 5.219 25.516 1.00 23.01 331 PRO B C 1
ATOM 1366 O O . PRO B 1 88 ? 35.477 5.758 26.546 1.00 20.81 331 PRO B O 1
ATOM 1370 N N . GLU B 1 89 ? 37.132 4.853 25.301 1.00 31.98 332 GLU B N 1
ATOM 1371 C CA . GLU B 1 89 ? 38.258 5.402 26.066 1.00 32.91 332 GLU B CA 1
ATOM 1372 C C . GLU B 1 89 ? 38.625 6.800 25.520 1.00 35.44 332 GLU B C 1
ATOM 1373 O O . GLU B 1 89 ? 39.164 6.952 24.396 1.00 34.54 332 GLU B O 1
ATOM 1379 N N . ALA B 1 90 ? 38.318 7.830 26.314 1.00 40.19 333 ALA B N 1
ATOM 1380 C CA . ALA B 1 90 ? 38.416 9.243 25.865 1.00 42.26 333 ALA B CA 1
ATOM 1381 C C . ALA B 1 90 ? 39.855 9.745 25.608 1.00 39.83 333 ALA B C 1
ATOM 1382 O O . ALA B 1 90 ? 40.059 10.728 24.873 1.00 40.53 333 ALA B O 1
ATOM 1384 N N . ASP B 1 91 ? 40.834 9.064 26.212 1.00 28.12 334 ASP B N 1
ATOM 1385 C CA . ASP B 1 91 ? 42.261 9.333 25.993 1.00 25.04 334 ASP B CA 1
ATOM 1386 C C . ASP B 1 91 ? 42.828 8.644 24.744 1.00 12.74 334 ASP B C 1
ATOM 1387 O O . ASP B 1 91 ? 43.974 8.882 24.391 1.00 22.28 334 ASP B O 1
ATOM 1392 N N . ARG B 1 92 ? 42.058 7.759 24.117 1.00 9.99 335 ARG B N 1
ATOM 1393 C CA . ARG B 1 92 ? 42.496 7.071 22.897 1.00 11.83 335 ARG B CA 1
ATOM 1394 C C . ARG B 1 92 ? 42.061 7.841 21.683 1.00 6.97 335 ARG B C 1
ATOM 1395 O O . ARG B 1 92 ? 41.396 7.325 20.800 1.00 14.01 335 ARG B O 1
ATOM 1403 N N . GLU B 1 93 ? 42.509 9.083 21.648 1.00 10.79 336 GLU B N 1
ATOM 1404 C CA . GLU B 1 93 ? 42.305 9.967 20.526 1.00 9.04 336 GLU B CA 1
ATOM 1405 C C . GLU B 1 93 ? 43.543 10.808 20.458 1.00 7.75 336 GLU B C 1
ATOM 1406 O O . GLU B 1 93 ? 44.149 11.131 21.484 1.00 10.33 336 GLU B O 1
ATOM 1412 N N . THR B 1 94 ? 43.963 11.102 19.238 1.00 7.96 337 THR B N 1
ATOM 1413 C CA . THR B 1 94 ? 45.179 11.830 19.015 1.00 5.09 337 THR B CA 1
ATOM 1414 C C . THR B 1 94 ? 45.066 12.630 17.721 1.00 2.00 337 THR B C 1
ATOM 1415 O O . THR B 1 94 ? 44.766 12.092 16.657 1.00 5.78 337 THR B O 1
ATOM 1419 N N . SER B 1 95 ? 45.323 13.916 17.842 1.00 7.14 338 SER B N 1
ATOM 1420 C CA . SER B 1 95 ? 45.444 14.803 16.712 1.00 10.30 338 SER B CA 1
ATOM 1421 C C . SER B 1 95 ? 46.858 14.677 16.167 1.00 8.27 338 SER B C 1
ATOM 1422 O O . SER B 1 95 ? 47.808 14.911 16.878 1.00 8.01 338 SER B O 1
ATOM 1425 N N . VAL B 1 96 ? 46.993 14.314 14.899 1.00 7.92 339 VAL B N 1
ATOM 1426 C CA . VAL B 1 96 ? 48.304 14.274 14.280 1.00 16.32 339 VAL B CA 1
ATOM 1427 C C . VAL B 1 96 ? 48.324 15.148 13.029 1.00 14.07 339 VAL B C 1
ATOM 1428 O O . VAL B 1 96 ? 47.284 15.540 12.493 1.00 10.67 339 VAL B O 1
ATOM 1433 N N . PRO C 1 4 ? 20.398 -26.649 13.545 1.00 28.41 247 PRO C N 1
ATOM 1434 C CA . PRO C 1 4 ? 21.490 -26.350 12.627 1.00 26.90 247 PRO C CA 1
ATOM 1435 C C . PRO C 1 4 ? 22.400 -27.541 12.361 1.00 25.93 247 PRO C C 1
ATOM 1436 O O . PRO C 1 4 ? 22.784 -28.245 13.295 1.00 28.29 247 PRO C O 1
ATOM 1440 N N . ARG C 1 5 ? 22.741 -27.763 11.095 1.00 24.49 248 ARG C N 1
ATOM 1441 C CA . ARG C 1 5 ? 23.525 -28.931 10.709 1.00 23.94 248 ARG C CA 1
ATOM 1442 C C . ARG C 1 5 ? 24.805 -28.504 10.029 1.00 22.04 248 ARG C C 1
ATOM 1443 O O . ARG C 1 5 ? 24.759 -27.657 9.147 1.00 18.66 248 ARG C O 1
ATOM 1451 N N . CYS C 1 6 ? 25.935 -29.099 10.416 1.00 21.17 249 CYS C N 1
ATOM 1452 C CA . CYS C 1 6 ? 27.202 -28.785 9.780 1.00 21.32 249 CYS C CA 1
ATOM 1453 C C . CYS C 1 6 ? 27.476 -29.820 8.711 1.00 23.40 249 CYS C C 1
ATOM 1454 O O . CYS C 1 6 ? 27.525 -31.018 8.992 1.00 25.56 249 CYS C O 1
ATOM 1457 N N . LEU C 1 7 ? 27.671 -29.343 7.490 1.00 19.87 250 LEU C N 1
ATOM 1458 C CA . LEU C 1 7 ? 27.920 -30.199 6.355 1.00 21.50 250 LEU C CA 1
ATOM 1459 C C . LEU C 1 7 ? 29.339 -29.953 5.892 1.00 19.95 250 LEU C C 1
ATOM 1460 O O . LEU C 1 7 ? 29.821 -28.838 5.962 1.00 21.42 250 LEU C O 1
ATOM 1465 N N . HIS C 1 8 ? 30.021 -30.995 5.431 1.00 19.98 251 HIS C N 1
ATOM 1466 C CA . HIS C 1 8 ? 31.342 -30.823 4.852 1.00 23.12 251 HIS C CA 1
ATOM 1467 C C . HIS C 1 8 ? 31.299 -31.094 3.337 1.00 22.04 251 HIS C C 1
ATOM 1468 O O . HIS C 1 8 ? 30.825 -32.149 2.898 1.00 17.08 251 HIS C O 1
ATOM 1475 N N . LEU C 1 9 ? 31.775 -30.137 2.539 1.00 16.64 252 LEU C N 1
ATOM 1476 C CA . LEU C 1 9 ? 31.761 -30.307 1.082 1.00 19.67 252 LEU C CA 1
ATOM 1477 C C . LEU C 1 9 ? 33.160 -30.323 0.451 1.00 18.71 252 LEU C C 1
ATOM 1478 O O . LEU C 1 9 ? 34.055 -29.537 0.814 1.00 18.42 252 LEU C O 1
ATOM 1483 N N . GLU C 1 10 ? 33.311 -31.204 -0.526 1.00 15.54 253 GLU C N 1
ATOM 1484 C CA . GLU C 1 10 ? 34.461 -31.232 -1.401 1.00 18.31 253 GLU C CA 1
ATOM 1485 C C . GLU C 1 10 ? 34.057 -30.662 -2.769 1.00 18.62 253 GLU C C 1
ATOM 1486 O O . GLU C 1 10 ? 33.091 -31.100 -3.382 1.00 19.67 253 GLU C O 1
ATOM 1489 N N . LYS C 1 11 ? 34.811 -29.682 -3.238 1.00 18.22 254 LYS C N 1
ATOM 1490 C CA . LYS C 1 11 ? 34.506 -28.953 -4.456 1.00 22.36 254 LYS C CA 1
ATOM 1491 C C . LYS C 1 11 ? 34.811 -29.806 -5.666 1.00 23.31 254 LYS C C 1
ATOM 1492 O O . LYS C 1 11 ? 35.750 -30.607 -5.664 1.00 24.98 254 LYS C O 1
ATOM 1498 N N . GLY C 1 12 ? 34.027 -29.622 -6.719 1.00 24.23 255 GLY C N 1
ATOM 1499 C CA . GLY C 1 12 ? 34.273 -30.329 -7.975 1.00 22.31 255 GLY C CA 1
ATOM 1500 C C . GLY C 1 12 ? 34.629 -29.344 -9.067 1.00 22.55 255 GLY C C 1
ATOM 1501 O O . GLY C 1 12 ? 34.871 -28.161 -8.804 1.00 20.96 255 GLY C O 1
ATOM 1502 N N . PRO C 1 13 ? 34.647 -29.816 -10.310 1.00 28.33 256 PRO C N 1
ATOM 1503 C CA . PRO C 1 13 ? 35.090 -28.943 -11.398 1.00 33.27 256 PRO C CA 1
ATOM 1504 C C . PRO C 1 13 ? 34.098 -27.794 -11.608 1.00 32.51 256 PRO C C 1
ATOM 1505 O O . PRO C 1 13 ? 34.481 -26.685 -11.994 1.00 37.92 256 PRO C O 1
ATOM 1509 N N . GLN C 1 14 ? 32.830 -28.054 -11.320 1.00 28.72 257 GLN C N 1
ATOM 1510 C CA . GLN C 1 14 ? 31.831 -27.009 -11.379 1.00 27.20 257 GLN C CA 1
ATOM 1511 C C . GLN C 1 14 ? 31.371 -26.573 -9.991 1.00 25.69 257 GLN C C 1
ATOM 1512 O O . GLN C 1 14 ? 30.223 -26.208 -9.814 1.00 28.26 257 GLN C O 1
ATOM 1518 N N . GLY C 1 15 ? 32.276 -26.580 -9.011 1.00 22.16 258 GLY C N 1
ATOM 1519 C CA . GLY C 1 15 ? 32.003 -25.929 -7.730 1.00 19.83 258 GLY C CA 1
ATOM 1520 C C . GLY C 1 15 ? 31.286 -26.826 -6.741 1.00 15.95 258 GLY C C 1
ATOM 1521 O O . GLY C 1 15 ? 31.324 -28.041 -6.866 1.00 18.80 258 GLY C O 1
ATOM 1522 N N . PHE C 1 16 ? 30.640 -26.222 -5.756 1.00 15.51 259 PHE C N 1
ATOM 1523 C CA . PHE C 1 16 ? 29.927 -26.946 -4.667 1.00 16.95 259 PHE C CA 1
ATOM 1524 C C . PHE C 1 16 ? 28.494 -27.390 -5.002 1.00 17.54 259 PHE C C 1
ATOM 1525 O O . PHE C 1 16 ? 27.983 -28.377 -4.451 1.00 16.73 259 PHE C O 1
ATOM 1533 N N . GLY C 1 17 ? 27.864 -26.688 -5.928 1.00 15.53 260 GLY C N 1
ATOM 1534 C CA . GLY C 1 17 ? 26.523 -26.990 -6.347 1.00 15.93 260 GLY C CA 1
ATOM 1535 C C . GLY C 1 17 ? 25.390 -26.306 -5.591 1.00 17.11 260 GLY C C 1
ATOM 1536 O O . GLY C 1 17 ? 24.389 -26.935 -5.300 1.00 14.65 260 GLY C O 1
ATOM 1537 N N . PHE C 1 18 ? 25.543 -25.022 -5.280 1.00 15.40 261 PHE C N 1
ATOM 1538 C CA . PHE C 1 18 ? 24.403 -24.212 -4.791 1.00 16.54 261 PHE C CA 1
ATOM 1539 C C . PHE C 1 18 ? 24.401 -22.755 -5.252 1.00 14.50 261 PHE C C 1
ATOM 1540 O O . PHE C 1 18 ? 25.435 -22.176 -5.623 1.00 13.90 261 PHE C O 1
ATOM 1548 N N . LEU C 1 19 ? 23.193 -22.184 -5.261 1.00 14.68 262 LEU C N 1
ATOM 1549 C CA . LEU C 1 19 ? 22.929 -20.759 -5.513 1.00 15.87 262 LEU C CA 1
ATOM 1550 C C . LEU C 1 19 ? 22.672 -20.095 -4.168 1.00 13.52 262 LEU C C 1
ATOM 1551 O O . LEU C 1 19 ? 21.738 -20.499 -3.475 1.00 16.74 262 LEU C O 1
ATOM 1556 N N . LEU C 1 20 ? 23.514 -19.157 -3.761 1.00 11.02 263 LEU C N 1
ATOM 1557 C CA . LEU C 1 20 ? 23.260 -18.360 -2.539 1.00 15.36 263 LEU C CA 1
ATOM 1558 C C . LEU C 1 20 ? 22.608 -17.044 -2.937 1.00 14.19 263 LEU C C 1
ATOM 1559 O O . LEU C 1 20 ? 23.066 -16.392 -3.866 1.00 12.69 263 LEU C O 1
ATOM 1564 N N . ARG C 1 21 ? 21.541 -16.651 -2.239 1.00 12.72 264 ARG C N 1
ATOM 1565 C CA . ARG C 1 21 ? 20.908 -15.392 -2.509 1.00 13.91 264 ARG C CA 1
ATOM 1566 C C . ARG C 1 21 ? 20.616 -14.661 -1.219 1.00 11.24 264 ARG C C 1
ATOM 1567 O O . ARG C 1 21 ? 20.166 -15.269 -0.234 1.00 14.97 264 ARG C O 1
ATOM 1575 N N . GLU C 1 22 ? 20.928 -13.376 -1.203 1.00 12.92 265 GLU C N 1
ATOM 1576 C CA . GLU C 1 22 ? 20.628 -12.538 -0.037 1.00 14.38 265 GLU C CA 1
ATOM 1577 C C . GLU C 1 22 ? 19.144 -12.133 0.000 1.00 14.32 265 GLU C C 1
ATOM 1578 O O . GLU C 1 22 ? 18.565 -11.778 -1.014 1.00 15.26 265 GLU C O 1
ATOM 1584 N N . GLU C 1 23 ? 18.524 -12.171 1.171 1.00 13.94 266 GLU C N 1
ATOM 1585 C CA . GLU C 1 23 ? 17.304 -11.430 1.377 1.00 11.92 266 GLU C CA 1
ATOM 1586 C C . GLU C 1 23 ? 17.374 -10.752 2.704 1.00 10.79 266 GLU C C 1
ATOM 1587 O O . GLU C 1 23 ? 17.614 -11.407 3.728 1.00 17.28 266 GLU C O 1
ATOM 1593 N N . LYS C 1 24 ? 17.096 -9.459 2.724 1.00 12.33 267 LYS C N 1
ATOM 1594 C CA . LYS C 1 24 ? 16.963 -8.745 4.004 1.00 15.94 267 LYS C CA 1
ATOM 1595 C C . LYS C 1 24 ? 15.658 -8.998 4.739 1.00 18.39 267 LYS C C 1
ATOM 1596 O O . LYS C 1 24 ? 14.610 -9.195 4.128 1.00 16.67 267 LYS C O 1
ATOM 1602 N N . GLY C 1 25 ? 15.752 -9.017 6.065 1.00 14.28 268 GLY C N 1
ATOM 1603 C CA . GLY C 1 25 ? 14.586 -9.157 6.923 1.00 16.16 268 GLY C CA 1
ATOM 1604 C C . GLY C 1 25 ? 14.008 -7.784 7.171 1.00 17.50 268 GLY C C 1
ATOM 1605 O O . GLY C 1 25 ? 14.510 -6.805 6.626 1.00 10.34 268 GLY C O 1
ATOM 1606 N N . LEU C 1 26 ? 12.984 -7.730 8.024 1.00 16.11 269 LEU C N 1
ATOM 1607 C CA . LEU C 1 26 ? 12.220 -6.507 8.286 1.00 18.85 269 LEU C CA 1
ATOM 1608 C C . LEU C 1 26 ? 12.993 -5.466 9.117 1.00 16.64 269 LEU C C 1
ATOM 1609 O O . LEU C 1 26 ? 12.597 -4.302 9.163 1.00 17.25 269 LEU C O 1
ATOM 1614 N N . ASP C 1 27 ? 14.075 -5.891 9.771 1.00 10.61 270 ASP C N 1
ATOM 1615 C CA . ASP C 1 27 ? 14.992 -4.983 10.446 1.00 13.38 270 ASP C CA 1
ATOM 1616 C C . ASP C 1 27 ? 16.201 -4.633 9.564 1.00 13.89 270 ASP C C 1
ATOM 1617 O O . ASP C 1 27 ? 17.149 -3.938 10.004 1.00 15.16 270 ASP C O 1
ATOM 1622 N N . GLY C 1 28 ? 16.137 -5.064 8.313 1.00 16.21 271 GLY C N 1
ATOM 1623 C CA . GLY C 1 28 ? 17.182 -4.781 7.333 1.00 15.08 271 GLY C CA 1
ATOM 1624 C C . GLY C 1 28 ? 18.396 -5.701 7.380 1.00 10.27 271 GLY C C 1
ATOM 1625 O O . GLY C 1 28 ? 19.273 -5.557 6.561 1.00 13.92 271 GLY C O 1
ATOM 1626 N N . ARG C 1 29 ? 18.450 -6.636 8.334 1.00 10.09 272 ARG C N 1
ATOM 1627 C CA . ARG C 1 29 ? 19.603 -7.515 8.478 1.00 12.79 272 ARG C CA 1
ATOM 1628 C C . ARG C 1 29 ? 19.581 -8.540 7.343 1.00 8.28 272 ARG C C 1
ATOM 1629 O O . ARG C 1 29 ? 18.505 -9.035 6.953 1.00 8.76 272 ARG C O 1
ATOM 1637 N N . PRO C 1 30 ? 20.728 -8.759 6.683 1.00 15.13 273 PRO C N 1
ATOM 1638 C CA . PRO C 1 30 ? 20.625 -9.790 5.614 1.00 13.10 273 PRO C CA 1
ATOM 1639 C C . PRO C 1 30 ? 20.706 -11.216 6.085 1.00 13.06 273 PRO C C 1
ATOM 1640 O O . PRO C 1 30 ? 21.453 -11.518 6.998 1.00 16.16 273 PRO C O 1
ATOM 1644 N N . GLY C 1 31 ? 20.002 -12.102 5.381 1.00 14.83 274 GLY C N 1
ATOM 1645 C CA . GLY C 1 31 ? 20.179 -13.536 5.525 1.00 17.85 274 GLY C CA 1
ATOM 1646 C C . GLY C 1 31 ? 20.686 -14.030 4.196 1.00 11.92 274 GLY C C 1
ATOM 1647 O O . GLY C 1 31 ? 20.313 -13.484 3.175 1.00 13.13 274 GLY C O 1
ATOM 1648 N N . GLN C 1 32 ? 21.550 -15.031 4.208 1.00 14.99 275 GLN C N 1
ATOM 1649 C CA . GLN C 1 32 ? 22.043 -15.641 2.952 1.00 15.35 275 GLN C CA 1
ATOM 1650 C C . GLN C 1 32 ? 21.392 -16.996 2.839 1.00 15.88 275 GLN C C 1
ATOM 1651 O O . GLN C 1 32 ? 21.592 -17.847 3.687 1.00 16.90 275 GLN C O 1
ATOM 1657 N N . PHE C 1 33 ? 20.605 -17.178 1.791 1.00 16.01 276 PHE C N 1
ATOM 1658 C CA . PHE C 1 33 ? 19.785 -18.374 1.631 1.00 13.75 276 PHE C CA 1
ATOM 1659 C C . PHE C 1 33 ? 20.292 -19.239 0.486 1.00 12.39 276 PHE C C 1
ATOM 1660 O O . PHE C 1 33 ? 20.703 -18.731 -0.531 1.00 14.66 276 PHE C O 1
ATOM 1668 N N . LEU C 1 34 ? 20.229 -20.549 0.670 1.00 15.20 277 LEU C N 1
ATOM 1669 C CA . LEU C 1 34 ? 20.568 -21.496 -0.394 1.00 13.90 277 LEU C CA 1
ATOM 1670 C C . LEU C 1 34 ? 19.285 -21.661 -1.219 1.00 16.36 277 LEU C C 1
ATOM 1671 O O . LEU C 1 34 ? 18.335 -22.367 -0.849 1.00 17.96 277 LEU C O 1
ATOM 1676 N N . TRP C 1 35 ? 19.241 -20.899 -2.298 1.00 10.52 278 TRP C N 1
ATOM 1677 C CA . TRP C 1 35 ? 18.065 -20.719 -3.104 1.00 15.69 278 TRP C CA 1
ATOM 1678 C C . TRP C 1 35 ? 17.815 -21.945 -3.978 1.00 20.19 278 TRP C C 1
ATOM 1679 O O . TRP C 1 35 ? 16.683 -22.339 -4.216 1.00 17.93 278 TRP C O 1
ATOM 1690 N N . GLU C 1 36 ? 18.898 -22.544 -4.453 1.00 14.71 279 GLU C N 1
ATOM 1691 C CA . GLU C 1 36 ? 18.825 -23.757 -5.257 1.00 18.31 279 GLU C CA 1
ATOM 1692 C C . GLU C 1 36 ? 20.006 -24.653 -4.871 1.00 13.81 279 GLU C C 1
ATOM 1693 O O . GLU C 1 36 ? 21.087 -24.167 -4.563 1.00 12.84 279 GLU C O 1
ATOM 1699 N N . VAL C 1 37 ? 19.787 -25.957 -4.833 1.00 16.88 280 VAL C N 1
ATOM 1700 C CA . VAL C 1 37 ? 20.864 -26.906 -4.618 1.00 21.37 280 VAL C CA 1
ATOM 1701 C C . VAL C 1 37 ? 20.918 -27.826 -5.846 1.00 22.37 280 VAL C C 1
ATOM 1702 O O . VAL C 1 37 ? 19.994 -28.568 -6.124 1.00 21.50 280 VAL C O 1
ATOM 1706 N N . ASP C 1 38 ? 22.004 -27.736 -6.594 1.00 17.09 281 ASP C N 1
ATOM 1707 C CA . ASP C 1 38 ? 22.098 -28.417 -7.899 1.00 21.87 281 ASP C CA 1
ATOM 1708 C C . ASP C 1 38 ? 22.116 -29.930 -7.780 1.00 14.30 281 ASP C C 1
ATOM 1709 O O . ASP C 1 38 ? 22.844 -30.485 -6.973 1.00 13.79 281 ASP C O 1
ATOM 1714 N N . PRO C 1 39 ? 21.288 -30.600 -8.593 1.00 20.43 282 PRO C N 1
ATOM 1715 C CA . PRO C 1 39 ? 21.286 -32.060 -8.652 1.00 18.65 282 PRO C CA 1
ATOM 1716 C C . PRO C 1 39 ? 22.647 -32.627 -9.054 1.00 14.84 282 PRO C C 1
ATOM 1717 O O . PRO C 1 39 ? 23.313 -32.088 -9.945 1.00 14.58 282 PRO C O 1
ATOM 1721 N N . GLY C 1 40 ? 23.065 -33.680 -8.361 1.00 11.71 283 GLY C N 1
ATOM 1722 C CA . GLY C 1 40 ? 24.275 -34.398 -8.691 1.00 10.03 283 GLY C CA 1
ATOM 1723 C C . GLY C 1 40 ? 25.585 -33.723 -8.421 1.00 8.11 283 GLY C C 1
ATOM 1724 O O . GLY C 1 40 ? 26.615 -34.109 -9.003 1.00 5.60 283 GLY C O 1
ATOM 1725 N N . LEU C 1 41 ? 25.559 -32.740 -7.535 1.00 13.67 284 LEU C N 1
ATOM 1726 C CA . LEU C 1 41 ? 26.745 -31.962 -7.177 1.00 13.30 284 LEU C CA 1
ATOM 1727 C C . LEU C 1 41 ? 26.914 -31.998 -5.661 1.00 10.41 284 LEU C C 1
ATOM 1728 O O . LEU C 1 41 ? 25.978 -32.427 -4.966 1.00 11.06 284 LEU C O 1
ATOM 1733 N N . PRO C 1 42 ? 28.121 -31.637 -5.151 1.00 14.32 285 PRO C N 1
ATOM 1734 C CA . PRO C 1 42 ? 28.501 -31.827 -3.744 1.00 16.05 285 PRO C CA 1
ATOM 1735 C C . PRO C 1 42 ? 27.495 -31.418 -2.680 1.00 16.61 285 PRO C C 1
ATOM 1736 O O . PRO C 1 42 ? 27.228 -32.204 -1.784 1.00 19.90 285 PRO C O 1
ATOM 1740 N N . ALA C 1 43 ? 26.900 -30.243 -2.804 1.00 19.91 286 ALA C N 1
ATOM 1741 C CA . ALA C 1 43 ? 25.995 -29.724 -1.783 1.00 15.22 286 ALA C CA 1
ATOM 1742 C C . ALA C 1 43 ? 24.800 -30.659 -1.628 1.00 17.42 286 ALA C C 1
ATOM 1743 O O . ALA C 1 43 ? 24.483 -31.089 -0.523 1.00 16.81 286 ALA C O 1
ATOM 1745 N N . LYS C 1 44 ? 24.143 -30.948 -2.748 1.00 18.74 287 LYS C N 1
ATOM 1746 C CA . LYS C 1 44 ? 23.053 -31.912 -2.795 1.00 20.73 287 LYS C CA 1
ATOM 1747 C C . LYS C 1 44 ? 23.460 -33.228 -2.137 1.00 25.94 287 LYS C C 1
ATOM 1748 O O . LYS C 1 44 ? 22.793 -33.741 -1.217 1.00 25.62 287 LYS C O 1
ATOM 1754 N N . LYS C 1 45 ? 24.570 -33.775 -2.615 1.00 26.59 288 LYS C N 1
ATOM 1755 C CA . LYS C 1 45 ? 25.031 -35.060 -2.135 1.00 27.85 288 LYS C CA 1
ATOM 1756 C C . LYS C 1 45 ? 25.581 -34.950 -0.712 1.00 26.99 288 LYS C C 1
ATOM 1757 O O . LYS C 1 45 ? 25.731 -35.954 -0.053 1.00 29.76 288 LYS C O 1
ATOM 1763 N N . ALA C 1 46 ? 25.852 -33.730 -0.235 1.00 29.74 289 ALA C N 1
ATOM 1764 C CA . ALA C 1 46 ? 26.257 -33.487 1.176 1.00 26.00 289 ALA C CA 1
ATOM 1765 C C . ALA C 1 46 ? 25.069 -33.288 2.149 1.00 29.57 289 ALA C C 1
ATOM 1766 O O . ALA C 1 46 ? 25.286 -33.072 3.356 1.00 35.66 289 ALA C O 1
ATOM 1768 N N . GLY C 1 47 ? 23.838 -33.372 1.639 1.00 27.39 290 GLY C N 1
ATOM 1769 C CA . GLY C 1 47 ? 22.635 -33.203 2.457 1.00 27.95 290 GLY C CA 1
ATOM 1770 C C . GLY C 1 47 ? 21.987 -31.816 2.455 1.00 29.16 290 GLY C C 1
ATOM 1771 O O . GLY C 1 47 ? 21.018 -31.580 3.186 1.00 28.64 290 GLY C O 1
ATOM 1772 N N . MET C 1 48 ? 22.486 -30.890 1.640 1.00 24.90 291 MET C N 1
ATOM 1773 C CA . MET C 1 48 ? 21.918 -29.534 1.638 1.00 23.07 291 MET C CA 1
ATOM 1774 C C . MET C 1 48 ? 20.539 -29.524 0.993 1.00 21.31 291 MET C C 1
ATOM 1775 O O . MET C 1 48 ? 20.253 -30.331 0.117 1.00 17.71 291 MET C O 1
ATOM 1784 N N . GLN C 1 49 ? 19.673 -28.629 1.480 1.00 22.13 292 GLN C N 1
ATOM 1785 C CA . GLN C 1 49 ? 18.345 -28.414 0.913 1.00 23.39 292 GLN C CA 1
ATOM 1786 C C . GLN C 1 49 ? 18.160 -26.983 0.410 1.00 21.48 292 GLN C C 1
ATOM 1787 O O . GLN C 1 49 ? 18.616 -26.033 1.056 1.00 16.44 292 GLN C O 1
ATOM 1793 N N . ALA C 1 50 ? 17.458 -26.817 -0.710 1.00 19.38 293 ALA C N 1
ATOM 1794 C CA . ALA C 1 50 ? 16.966 -25.479 -1.084 1.00 23.22 293 ALA C CA 1
ATOM 1795 C C . ALA C 1 50 ? 16.052 -24.972 0.051 1.00 20.43 293 ALA C C 1
ATOM 1796 O O . ALA C 1 50 ? 15.231 -25.733 0.599 1.00 16.53 293 ALA C O 1
ATOM 1798 N N . GLY C 1 51 ? 16.231 -23.712 0.420 1.00 15.61 294 GLY C N 1
ATOM 1799 C CA . GLY C 1 51 ? 15.525 -23.124 1.595 1.00 16.51 294 GLY C CA 1
ATOM 1800 C C . GLY C 1 51 ? 16.371 -23.058 2.868 1.00 19.27 294 GLY C C 1
ATOM 1801 O O . GLY C 1 51 ? 16.021 -22.339 3.826 1.00 21.27 294 GLY C O 1
ATOM 1802 N N . ASP C 1 52 ? 17.490 -23.794 2.887 1.00 17.84 295 ASP C N 1
ATOM 1803 C CA . ASP C 1 52 ? 18.473 -23.662 3.959 1.00 13.75 295 ASP C CA 1
ATOM 1804 C C . ASP C 1 52 ? 18.932 -22.218 4.108 1.00 14.06 295 ASP C C 1
ATOM 1805 O O . ASP C 1 52 ? 19.091 -21.489 3.113 1.00 12.96 295 ASP C O 1
ATOM 1810 N N . ARG C 1 53 ? 19.127 -21.806 5.359 1.00 16.61 296 ARG C N 1
ATOM 1811 C CA . ARG C 1 53 ? 19.820 -20.576 5.652 1.00 16.25 296 ARG C CA 1
ATOM 1812 C C . ARG C 1 53 ? 21.238 -20.870 6.089 1.00 10.80 296 ARG C C 1
ATOM 1813 O O . ARG C 1 53 ? 21.457 -21.721 6.918 1.00 17.18 296 ARG C O 1
ATOM 1821 N N . LEU C 1 54 ? 22.202 -20.150 5.516 1.00 13.69 297 LEU C N 1
ATOM 1822 C CA . LEU C 1 54 ? 23.621 -20.310 5.870 1.00 14.37 297 LEU C CA 1
ATOM 1823 C C . LEU C 1 54 ? 23.937 -19.545 7.157 1.00 16.51 297 LEU C C 1
ATOM 1824 O O . LEU C 1 54 ? 23.734 -18.322 7.253 1.00 15.55 297 LEU C O 1
ATOM 1829 N N . VAL C 1 55 ? 24.402 -20.280 8.166 1.00 14.84 298 VAL C N 1
ATOM 1830 C CA . VAL C 1 55 ? 24.656 -19.699 9.459 1.00 14.52 298 VAL C CA 1
ATOM 1831 C C . VAL C 1 55 ? 26.142 -19.672 9.806 1.00 12.99 298 VAL C C 1
ATOM 1832 O O . VAL C 1 55 ? 26.561 -18.793 10.519 1.00 12.24 298 VAL C O 1
ATOM 1836 N N . ALA C 1 56 ? 26.950 -20.565 9.244 1.00 15.02 299 ALA C N 1
ATOM 1837 C CA . ALA C 1 56 ? 28.376 -20.486 9.480 1.00 13.94 299 ALA C CA 1
ATOM 1838 C C . ALA C 1 56 ? 29.179 -21.011 8.315 1.00 14.88 299 ALA C C 1
ATOM 1839 O O . ALA C 1 56 ? 28.707 -21.856 7.545 1.00 16.12 299 ALA C O 1
ATOM 1841 N N . VAL C 1 57 ? 30.404 -20.496 8.208 1.00 16.34 300 VAL C N 1
ATOM 1842 C CA . VAL C 1 57 ? 31.372 -20.938 7.195 1.00 12.24 300 VAL C CA 1
ATOM 1843 C C . VAL C 1 57 ? 32.681 -21.221 7.891 1.00 15.34 300 VAL C C 1
ATOM 1844 O O . VAL C 1 57 ? 33.229 -20.352 8.563 1.00 15.05 300 VAL C O 1
ATOM 1848 N N . ALA C 1 58 ? 33.161 -22.454 7.774 1.00 18.21 301 ALA C N 1
ATOM 1849 C CA . ALA C 1 58 ? 34.384 -22.859 8.448 1.00 17.82 301 ALA C CA 1
ATOM 1850 C C . ALA C 1 58 ? 34.278 -22.661 9.963 1.00 19.86 301 ALA C C 1
ATOM 1851 O O . ALA C 1 58 ? 35.205 -22.158 10.589 1.00 15.03 301 ALA C O 1
ATOM 1853 N N . GLY C 1 59 ? 33.131 -23.021 10.540 1.00 21.21 302 GLY C N 1
ATOM 1854 C CA . GLY C 1 59 ? 32.901 -22.853 11.973 1.00 16.83 302 GLY C CA 1
ATOM 1855 C C . GLY C 1 59 ? 32.708 -21.436 12.493 1.00 18.40 302 GLY C C 1
ATOM 1856 O O . GLY C 1 59 ? 32.441 -21.258 13.696 1.00 18.10 302 GLY C O 1
ATOM 1857 N N . GLU C 1 60 ? 32.867 -20.423 11.633 1.00 16.55 303 GLU C N 1
ATOM 1858 C CA . GLU C 1 60 ? 32.662 -19.019 12.038 1.00 14.41 303 GLU C CA 1
ATOM 1859 C C . GLU C 1 60 ? 31.310 -18.513 11.596 1.00 14.51 303 GLU C C 1
ATOM 1860 O O . GLU C 1 60 ? 30.919 -18.710 10.446 1.00 18.08 303 GLU C O 1
ATOM 1866 N N . SER C 1 61 ? 30.594 -17.850 12.492 1.00 12.73 304 SER C N 1
ATOM 1867 C CA . SER C 1 61 ? 29.253 -17.339 12.176 1.00 19.00 304 SER C CA 1
ATOM 1868 C C . SER C 1 61 ? 29.308 -16.347 11.025 1.00 16.41 304 SER C C 1
ATOM 1869 O O . SER C 1 61 ? 30.196 -15.515 10.976 1.00 18.97 304 SER C O 1
ATOM 1872 N N . VAL C 1 62 ? 28.387 -16.486 10.081 1.00 14.46 305 VAL C N 1
ATOM 1873 C CA . VAL C 1 62 ? 28.187 -15.511 9.014 1.00 15.43 305 VAL C CA 1
ATOM 1874 C C . VAL C 1 62 ? 26.794 -14.881 9.160 1.00 12.09 305 VAL C C 1
ATOM 1875 O O . VAL C 1 62 ? 26.285 -14.211 8.276 1.00 18.21 305 VAL C O 1
ATOM 1879 N N . GLU C 1 63 ? 26.176 -15.050 10.310 1.00 12.89 306 GLU C N 1
ATOM 1880 C CA . GLU C 1 63 ? 24.803 -14.541 10.482 1.00 13.74 306 GLU C CA 1
ATOM 1881 C C . GLU C 1 63 ? 24.741 -13.023 10.534 1.00 13.14 306 GLU C C 1
ATOM 1882 O O . GLU C 1 63 ? 25.485 -12.358 11.279 1.00 12.12 306 GLU C O 1
ATOM 1888 N N . GLY C 1 64 ? 23.857 -12.454 9.721 1.00 14.40 307 GLY C N 1
ATOM 1889 C CA . GLY C 1 64 ? 23.806 -11.002 9.558 1.00 18.51 307 GLY C CA 1
ATOM 1890 C C . GLY C 1 64 ? 24.922 -10.399 8.704 1.00 15.00 307 GLY C C 1
ATOM 1891 O O . GLY C 1 64 ? 25.032 -9.157 8.628 1.00 13.26 307 GLY C O 1
ATOM 1892 N N . LEU C 1 65 ? 25.743 -11.240 8.063 1.00 15.03 308 LEU C N 1
ATOM 1893 C CA . LEU C 1 65 ? 26.769 -10.732 7.127 1.00 15.20 308 LEU C CA 1
ATOM 1894 C C . LEU C 1 65 ? 26.219 -10.552 5.715 1.00 14.05 308 LEU C C 1
ATOM 1895 O O . LEU C 1 65 ? 25.293 -11.238 5.295 1.00 13.23 308 LEU C O 1
ATOM 1900 N N . GLY C 1 66 ? 26.822 -9.605 5.006 1.00 13.63 309 GLY C N 1
ATOM 1901 C CA . GLY C 1 66 ? 26.480 -9.307 3.631 1.00 13.16 309 GLY C CA 1
ATOM 1902 C C . GLY C 1 66 ? 26.893 -10.377 2.644 1.00 10.70 309 GLY C C 1
ATOM 1903 O O . GLY C 1 66 ? 27.585 -11.326 2.962 1.00 9.72 309 GLY C O 1
ATOM 1904 N N . HIS C 1 67 ? 26.438 -10.202 1.420 1.00 12.73 310 HIS C N 1
ATOM 1905 C CA . HIS C 1 67 ? 26.557 -11.233 0.430 1.00 15.15 310 HIS C CA 1
ATOM 1906 C C . HIS C 1 67 ? 27.995 -11.464 0.018 1.00 14.60 310 HIS C C 1
ATOM 1907 O O . HIS C 1 67 ? 28.511 -12.600 0.089 1.00 12.09 310 HIS C O 1
ATOM 1914 N N . GLU C 1 68 ? 28.672 -10.418 -0.438 1.00 15.18 311 GLU C N 1
ATOM 1915 C CA . GLU C 1 68 ? 30.046 -10.641 -0.907 1.00 20.54 311 GLU C CA 1
ATOM 1916 C C . GLU C 1 68 ? 30.995 -11.054 0.221 1.00 11.94 311 GLU C C 1
ATOM 1917 O O . GLU C 1 68 ? 31.953 -11.782 -0.031 1.00 13.55 311 GLU C O 1
ATOM 1923 N N . GLU C 1 69 ? 30.739 -10.613 1.454 1.00 13.96 312 GLU C N 1
ATOM 1924 C CA . GLU C 1 69 ? 31.569 -11.060 2.565 1.00 13.21 312 GLU C CA 1
ATOM 1925 C C . GLU C 1 69 ? 31.387 -12.558 2.698 1.00 11.78 312 GLU C C 1
ATOM 1926 O O . GLU C 1 69 ? 32.340 -13.280 2.843 1.00 14.41 312 GLU C O 1
ATOM 1932 N N . THR C 1 70 ? 30.137 -13.009 2.664 1.00 16.45 313 THR C N 1
ATOM 1933 C CA . THR C 1 70 ? 29.817 -14.434 2.759 1.00 14.68 313 THR C CA 1
ATOM 1934 C C . THR C 1 70 ? 30.456 -15.282 1.638 1.00 17.26 313 THR C C 1
ATOM 1935 O O . THR C 1 70 ? 31.095 -16.310 1.918 1.00 11.99 313 THR C O 1
ATOM 1939 N N . VAL C 1 71 ? 30.325 -14.839 0.389 1.00 14.11 314 VAL C N 1
ATOM 1940 C CA . VAL C 1 71 ? 30.927 -15.565 -0.737 1.00 12.74 314 VAL C CA 1
ATOM 1941 C C . VAL C 1 71 ? 32.453 -15.595 -0.597 1.00 13.80 314 VAL C C 1
ATOM 1942 O O . VAL C 1 71 ? 33.095 -16.629 -0.835 1.00 11.99 314 VAL C O 1
ATOM 1946 N N . SER C 1 72 ? 33.051 -14.462 -0.203 1.00 15.14 315 SER C N 1
ATOM 1947 C CA . SER C 1 72 ? 34.518 -14.411 -0.122 1.00 14.00 315 SER C CA 1
ATOM 1948 C C . SER C 1 72 ? 35.004 -15.433 0.905 1.00 12.27 315 SER C C 1
ATOM 1949 O O . SER C 1 72 ? 36.040 -16.086 0.710 1.00 16.50 315 SER C O 1
ATOM 1952 N N . ARG C 1 73 ? 34.254 -15.592 1.984 1.00 14.15 316 ARG C N 1
ATOM 1953 C CA . ARG C 1 73 ? 34.627 -16.537 3.034 1.00 11.36 316 ARG C CA 1
ATOM 1954 C C . ARG C 1 73 ? 34.560 -17.971 2.535 1.00 16.80 316 ARG C C 1
ATOM 1955 O O . ARG C 1 73 ? 35.467 -18.766 2.797 1.00 15.67 316 ARG C O 1
ATOM 1963 N N . ILE C 1 74 ? 33.509 -18.292 1.785 1.00 16.05 317 ILE C N 1
ATOM 1964 C CA . ILE C 1 74 ? 33.398 -19.620 1.134 1.00 15.49 317 ILE C CA 1
ATOM 1965 C C . ILE C 1 74 ? 34.532 -19.808 0.112 1.00 13.52 317 ILE C C 1
ATOM 1966 O O . ILE C 1 74 ? 35.173 -20.855 0.068 1.00 19.32 317 ILE C O 1
ATOM 1971 N N . GLN C 1 75 ? 34.757 -18.808 -0.736 1.00 16.40 318 GLN C N 1
ATOM 1972 C CA . GLN C 1 75 ? 35.865 -18.856 -1.710 1.00 17.86 318 GLN C CA 1
ATOM 1973 C C . GLN C 1 75 ? 37.221 -19.057 -1.026 1.00 18.12 318 GLN C C 1
ATOM 1974 O O . GLN C 1 75 ? 38.058 -19.862 -1.471 1.00 16.36 318 GLN C O 1
ATOM 1980 N N . GLY C 1 76 ? 37.415 -18.332 0.068 1.00 11.00 319 GLY C N 1
ATOM 1981 C CA . GLY C 1 76 ? 38.635 -18.355 0.836 1.00 14.71 319 GLY C CA 1
ATOM 1982 C C . GLY C 1 76 ? 39.010 -19.698 1.431 1.00 15.14 319 GLY C C 1
ATOM 1983 O O . GLY C 1 76 ? 40.149 -19.883 1.892 1.00 14.89 319 GLY C O 1
ATOM 1984 N N . GLN C 1 77 ? 38.064 -20.635 1.441 1.00 15.71 320 GLN C N 1
ATOM 1985 C CA . GLN C 1 77 ? 38.313 -21.969 1.982 1.00 13.74 320 GLN C CA 1
ATOM 1986 C C . GLN C 1 77 ? 38.854 -22.987 0.966 1.00 14.01 320 GLN C C 1
ATOM 1987 O O . GLN C 1 77 ? 39.205 -24.100 1.352 1.00 17.47 320 GLN C O 1
ATOM 1993 N N . GLY C 1 78 ? 38.887 -22.652 -0.318 1.00 18.73 321 GLY C N 1
ATOM 1994 C CA . GLY C 1 78 ? 39.418 -23.575 -1.346 1.00 16.51 321 GLY C CA 1
ATOM 1995 C C . GLY C 1 78 ? 38.542 -24.787 -1.623 1.00 18.90 321 GLY C C 1
ATOM 1996 O O . GLY C 1 78 ? 37.296 -24.685 -1.651 1.00 18.13 321 GLY C O 1
ATOM 1997 N N . SER C 1 79 ? 39.194 -25.936 -1.822 1.00 20.24 322 SER C N 1
ATOM 1998 C CA . SER C 1 79 ? 38.552 -27.179 -2.234 1.00 24.08 322 SER C 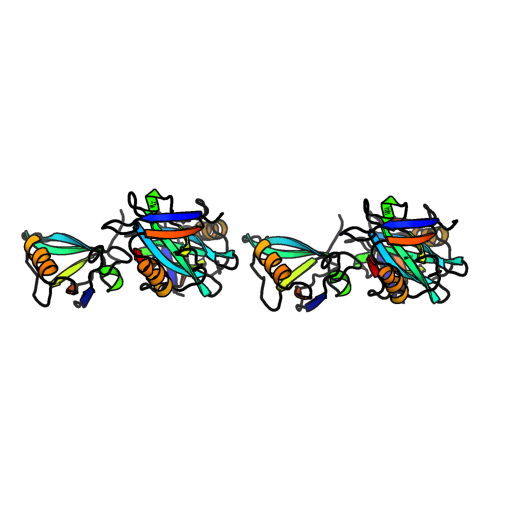CA 1
ATOM 1999 C C . SER C 1 79 ? 37.589 -27.776 -1.212 1.00 25.13 322 SER C C 1
ATOM 2000 O O . SER C 1 79 ? 36.577 -28.361 -1.592 1.00 27.66 322 SER C O 1
ATOM 2003 N N . CYS C 1 80 ? 37.908 -27.648 0.072 1.00 22.02 323 CYS C N 1
ATOM 2004 C CA . CYS C 1 80 ? 37.083 -28.214 1.136 1.00 22.36 323 CYS C CA 1
ATOM 2005 C C . CYS C 1 80 ? 36.506 -27.097 1.986 1.00 24.02 323 CYS C C 1
ATOM 2006 O O . CYS C 1 80 ? 37.202 -26.113 2.274 1.00 22.11 323 CYS C O 1
ATOM 2009 N N . VAL C 1 81 ? 35.233 -27.263 2.370 1.00 21.12 324 VAL C N 1
ATOM 2010 C CA . VAL C 1 81 ? 34.467 -26.248 3.101 1.00 19.44 324 VAL C CA 1
ATOM 2011 C C . VAL C 1 81 ? 33.455 -26.892 4.081 1.00 20.79 324 VAL C C 1
ATOM 2012 O O . VAL C 1 81 ? 32.720 -27.831 3.738 1.00 18.13 324 VAL C O 1
ATOM 2016 N N . SER C 1 82 ? 33.487 -26.401 5.315 1.00 17.95 325 SER C N 1
ATOM 2017 C CA . SER C 1 82 ? 32.469 -26.631 6.331 1.00 19.28 325 SER C CA 1
ATOM 2018 C C . SER C 1 82 ? 31.419 -25.517 6.265 1.00 19.96 325 SER C C 1
ATOM 2019 O O . SER C 1 82 ? 31.786 -24.336 6.281 1.00 20.16 325 SER C O 1
ATOM 2022 N N . LEU C 1 83 ? 30.134 -25.901 6.175 1.00 20.54 326 LEU C N 1
ATOM 2023 C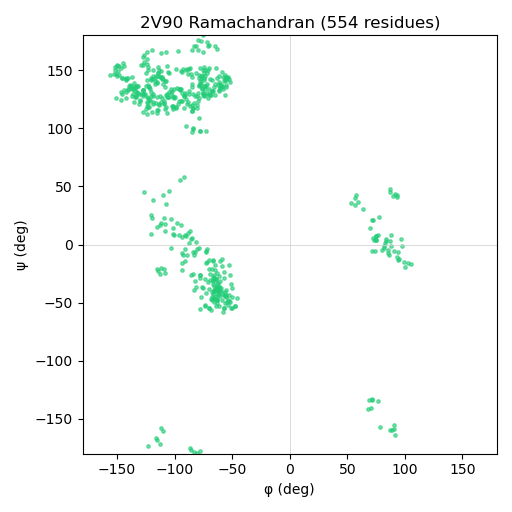 CA . LEU C 1 83 ? 28.990 -24.975 6.184 1.00 20.65 326 LEU C CA 1
ATOM 2024 C C . LEU C 1 83 ? 27.889 -25.397 7.174 1.00 19.14 326 LEU C C 1
ATOM 2025 O O . LEU C 1 83 ? 27.419 -26.527 7.139 1.00 20.17 326 LEU C O 1
ATOM 2030 N N . THR C 1 84 ? 27.442 -24.470 8.022 1.00 20.22 327 THR C N 1
ATOM 2031 C CA . THR C 1 84 ? 26.327 -24.759 8.936 1.00 13.49 327 THR C CA 1
ATOM 2032 C C . THR C 1 84 ? 25.055 -24.084 8.471 1.00 13.94 327 THR C C 1
ATOM 2033 O O . THR C 1 84 ? 25.025 -22.882 8.158 1.00 17.32 327 THR C O 1
ATOM 2037 N N . VAL C 1 85 ? 24.006 -24.883 8.349 1.00 14.34 328 VAL C N 1
ATOM 2038 C CA . VAL C 1 85 ? 22.750 -24.424 7.804 1.00 14.26 328 VAL C CA 1
ATOM 2039 C C . VAL C 1 85 ? 21.635 -24.655 8.809 1.00 15.52 328 VAL C C 1
ATOM 2040 O O . VAL C 1 85 ? 21.726 -25.543 9.662 1.00 19.06 328 VAL C O 1
ATOM 2044 N N . VAL C 1 86 ? 20.591 -23.834 8.724 1.00 15.88 329 VAL C N 1
ATOM 2045 C CA . VAL C 1 86 ? 19.329 -24.136 9.400 1.00 17.76 329 VAL C CA 1
ATOM 2046 C C . VAL C 1 86 ? 18.305 -24.503 8.333 1.00 17.64 329 VAL C C 1
ATOM 2047 O O . VAL C 1 86 ? 18.073 -23.727 7.413 1.00 20.44 329 VAL C O 1
ATOM 2051 N N . ASP C 1 87 ? 17.703 -25.686 8.443 1.00 20.11 330 ASP C N 1
ATOM 2052 C CA . ASP C 1 87 ? 16.725 -26.138 7.437 1.00 23.08 330 ASP C CA 1
ATOM 2053 C C . ASP C 1 87 ? 15.393 -25.438 7.562 1.00 22.12 330 ASP C C 1
ATOM 2054 O O . ASP C 1 87 ? 15.022 -25.012 8.648 1.00 23.62 330 ASP C O 1
ATOM 2059 N N . PRO C 1 88 ? 14.667 -25.326 6.436 1.00 23.40 331 PRO C N 1
ATOM 2060 C CA . PRO C 1 88 ? 13.328 -24.774 6.407 1.00 24.26 331 PRO C CA 1
ATOM 2061 C C . PRO C 1 88 ? 12.261 -25.777 6.779 1.00 28.89 331 PRO C C 1
ATOM 2062 O O . PRO C 1 88 ? 12.544 -26.978 6.931 1.00 27.74 331 PRO C O 1
ATOM 2066 N N . GLU C 1 89 ? 11.038 -25.272 6.948 1.00 32.82 332 GLU C N 1
ATOM 2067 C CA . GLU C 1 89 ? 9.856 -26.119 6.971 1.00 35.04 332 GLU C CA 1
ATOM 2068 C C . GLU C 1 89 ? 9.419 -26.275 5.518 1.00 36.12 332 GLU C C 1
ATOM 2069 O O . GLU C 1 89 ? 9.107 -25.291 4.858 1.00 37.34 332 GLU C O 1
ATOM 2075 N N . ALA C 1 90 ? 9.406 -27.504 5.010 1.00 46.83 333 ALA C N 1
ATOM 2076 C CA . ALA C 1 90 ? 9.164 -27.746 3.572 1.00 50.05 333 ALA C CA 1
ATOM 2077 C C . ALA C 1 90 ? 7.666 -27.731 3.200 1.00 50.95 333 ALA C C 1
ATOM 2078 O O . ALA C 1 90 ? 7.299 -27.950 2.043 1.00 53.48 333 ALA C O 1
ATOM 2080 N N . ASP C 1 91 ? 6.819 -27.460 4.189 1.00 48.38 334 ASP C N 1
ATOM 2081 C CA . ASP C 1 91 ? 5.378 -27.302 3.994 1.00 47.85 334 ASP C CA 1
ATOM 2082 C C . ASP C 1 91 ? 4.985 -25.821 3.885 1.00 42.94 334 ASP C C 1
ATOM 2083 O O . ASP C 1 91 ? 3.811 -25.463 4.094 1.00 48.83 334 ASP C O 1
ATOM 2088 N N . ARG C 1 92 ? 5.969 -24.964 3.590 1.00 26.08 335 ARG C N 1
ATOM 2089 C CA . ARG C 1 92 ? 5.746 -23.534 3.472 1.00 24.81 335 ARG C CA 1
ATOM 2090 C C . ARG C 1 92 ? 6.280 -23.051 2.130 1.00 15.18 335 ARG C C 1
ATOM 2091 O O . ARG C 1 92 ? 6.987 -22.047 2.070 1.00 12.34 335 ARG C O 1
ATOM 2099 N N . GLU C 1 93 ? 5.966 -23.788 1.071 1.00 11.19 336 GLU C N 1
ATOM 2100 C CA . GLU C 1 93 ? 6.140 -23.284 -0.309 1.00 12.55 336 GLU C CA 1
ATOM 2101 C C . GLU C 1 93 ? 4.907 -23.732 -1.117 1.00 16.27 336 GLU C C 1
ATOM 2102 O O . GLU C 1 93 ? 4.409 -24.853 -0.933 1.00 15.62 336 GLU C O 1
ATOM 2108 N N . THR C 1 94 ? 4.381 -22.829 -1.943 1.00 11.26 337 THR C N 1
ATOM 2109 C CA . THR C 1 94 ? 3.103 -23.040 -2.624 1.00 8.73 337 THR C CA 1
ATOM 2110 C C . THR C 1 94 ? 3.187 -22.354 -3.992 1.00 14.22 337 THR C C 1
ATOM 2111 O O . THR C 1 94 ? 3.503 -21.187 -4.060 1.00 9.23 337 THR C O 1
ATOM 2115 N N . SER C 1 95 ? 2.938 -23.109 -5.058 1.00 13.73 338 SER C N 1
ATOM 2116 C CA . SER C 1 95 ? 2.753 -22.550 -6.383 1.00 15.24 338 SER C CA 1
ATOM 2117 C C . SER C 1 95 ? 1.337 -22.017 -6.518 1.00 9.13 338 SER C C 1
ATOM 2118 O O . SER C 1 95 ? 0.371 -22.721 -6.226 1.00 10.60 338 SER C O 1
ATOM 2121 N N . VAL C 1 96 ? 1.224 -20.769 -6.942 1.00 14.12 339 VAL C N 1
ATOM 2122 C CA . VAL C 1 96 ? -0.054 -20.136 -7.187 1.00 15.00 339 VAL C CA 1
ATOM 2123 C C . VAL C 1 96 ? -0.099 -19.526 -8.592 1.00 19.03 339 VAL C C 1
ATOM 2124 O O . VAL C 1 96 ? 0.864 -19.541 -9.378 1.00 12.23 339 VAL C O 1
ATOM 2129 N N . PRO D 1 4 ? 39.087 22.172 43.466 1.00 27.39 247 PRO D N 1
ATOM 2130 C CA . PRO D 1 4 ? 40.067 22.422 42.413 1.00 26.32 247 PRO D CA 1
ATOM 2131 C C . PRO D 1 4 ? 40.812 21.171 42.031 1.00 25.79 247 PRO D C 1
ATOM 2132 O O . PRO D 1 4 ? 40.906 20.254 42.829 1.00 26.12 247 PRO D O 1
ATOM 2136 N N . ARG D 1 5 ? 41.347 21.145 40.820 1.00 25.12 248 ARG D N 1
ATOM 2137 C CA . ARG D 1 5 ? 42.117 20.009 40.355 1.00 23.87 248 ARG D CA 1
ATOM 2138 C C . ARG D 1 5 ? 43.402 20.464 39.702 1.00 22.17 248 ARG D C 1
ATOM 2139 O O . ARG D 1 5 ? 43.376 21.283 38.770 1.00 16.89 248 ARG D O 1
ATOM 2147 N N . CYS D 1 6 ? 44.515 19.899 40.166 1.00 21.66 249 CYS D N 1
ATOM 2148 C CA . CYS D 1 6 ? 45.809 20.130 39.554 1.00 22.46 249 CYS D CA 1
ATOM 2149 C C . CYS D 1 6 ? 46.030 19.127 38.434 1.00 23.23 249 CYS D C 1
ATOM 2150 O O . CYS D 1 6 ? 45.875 17.913 38.619 1.00 27.44 249 CYS D O 1
ATOM 2153 N N . LEU D 1 7 ? 46.412 19.650 37.279 1.00 20.64 250 LEU D N 1
ATOM 2154 C CA . LEU D 1 7 ? 46.639 18.864 36.078 1.00 21.83 250 LEU D CA 1
ATOM 2155 C C . LEU D 1 7 ? 48.083 19.060 35.648 1.00 20.13 250 LEU D C 1
ATOM 2156 O O . LEU D 1 7 ? 48.626 20.139 35.785 1.00 23.22 250 LEU D O 1
ATOM 2161 N N . HIS D 1 8 ? 48.718 18.002 35.172 1.00 18.86 251 HIS D N 1
ATOM 2162 C CA . HIS D 1 8 ? 50.095 18.071 34.705 1.00 21.54 251 HIS D CA 1
ATOM 2163 C C . HIS D 1 8 ? 50.076 17.778 33.208 1.00 21.88 251 HIS D C 1
ATOM 2164 O O . HIS D 1 8 ? 49.708 16.689 32.788 1.00 20.26 251 HIS D O 1
ATOM 2171 N N . LEU D 1 9 ? 50.415 18.779 32.402 1.00 15.96 252 LEU D N 1
ATOM 2172 C CA . LEU D 1 9 ? 50.388 18.629 30.967 1.00 19.19 252 LEU D CA 1
ATOM 2173 C C . LEU D 1 9 ? 51.796 18.656 30.378 1.00 17.86 252 LEU D C 1
ATOM 2174 O O . LEU D 1 9 ? 52.673 19.394 30.854 1.00 16.56 252 LEU D O 1
ATOM 2179 N N . GLU D 1 10 ? 51.982 17.846 29.339 1.00 13.79 253 GLU D N 1
ATOM 2180 C CA . GLU D 1 10 ? 53.188 17.827 28.540 1.00 18.51 253 GLU D CA 1
ATOM 2181 C C . GLU D 1 10 ? 52.904 18.345 27.132 1.00 21.23 253 GLU D C 1
ATOM 2182 O O . GLU D 1 10 ? 52.057 17.828 26.394 1.00 20.08 253 GLU D O 1
ATOM 2188 N N . LYS D 1 11 ? 53.625 19.384 26.756 1.00 20.05 254 LYS D N 1
ATOM 2189 C CA . LYS D 1 11 ? 53.348 20.094 25.524 1.00 21.23 254 LYS D CA 1
ATOM 2190 C C . LYS D 1 11 ? 53.816 19.277 24.320 1.00 24.82 254 LYS D C 1
ATOM 2191 O O . LYS D 1 11 ? 54.850 18.617 24.384 1.00 24.88 254 LYS D O 1
ATOM 2197 N N . GLY D 1 12 ? 53.064 19.337 23.221 1.00 24.58 255 GLY D N 1
ATOM 2198 C CA . GLY D 1 12 ? 53.462 18.701 21.961 1.00 20.90 255 GLY D CA 1
ATOM 2199 C C . GLY D 1 12 ? 53.676 19.732 20.859 1.00 23.79 255 GLY D C 1
ATOM 2200 O O . GLY D 1 12 ? 53.704 20.938 21.126 1.00 22.24 255 GLY D O 1
ATOM 2201 N N . PRO D 1 13 ? 53.777 19.277 19.597 1.00 29.49 256 PRO D N 1
ATOM 2202 C CA . PRO D 1 13 ? 54.159 20.220 18.541 1.00 32.20 256 PRO D CA 1
ATOM 2203 C C . PRO D 1 13 ? 53.104 21.325 18.342 1.00 32.21 256 PRO D C 1
ATOM 2204 O O . PRO D 1 13 ? 53.437 22.459 17.983 1.00 34.58 256 PRO D O 1
ATOM 2208 N N . GLN D 1 14 ? 51.846 21.003 18.611 1.00 28.12 257 GLN D N 1
ATOM 2209 C CA . GLN D 1 14 ? 50.792 21.983 18.461 1.00 26.40 257 GLN D CA 1
ATOM 2210 C C . GLN D 1 14 ? 50.336 22.544 19.798 1.00 25.65 257 GLN D C 1
ATOM 2211 O O . GLN D 1 14 ? 49.252 23.104 19.903 1.00 26.41 257 GLN D O 1
ATOM 2217 N N . GLY D 1 15 ? 51.207 22.445 20.803 1.00 23.11 258 GLY D N 1
ATOM 2218 C CA . GLY D 1 15 ? 50.986 23.078 22.083 1.00 19.08 258 GLY D CA 1
ATOM 2219 C C . GLY D 1 15 ? 50.252 22.154 23.015 1.00 17.31 258 GLY D C 1
ATOM 2220 O O . GLY D 1 15 ? 50.322 20.948 22.868 1.00 20.68 258 GLY D O 1
ATOM 2221 N N . PHE D 1 16 ? 49.556 22.741 23.979 1.00 16.80 259 PHE D N 1
ATOM 2222 C CA . PHE D 1 16 ? 48.808 22.009 25.005 1.00 17.57 259 PHE D CA 1
ATOM 2223 C C . PHE D 1 16 ? 47.389 21.597 24.596 1.00 17.44 259 PHE D C 1
ATOM 2224 O O . PHE D 1 16 ? 46.866 20.630 25.127 1.00 16.07 259 PHE D O 1
ATOM 2232 N N . GLY D 1 17 ? 46.769 22.327 23.677 1.00 14.45 260 GLY D N 1
ATOM 2233 C CA . GLY D 1 17 ? 45.433 21.984 23.193 1.00 16.96 260 GLY D CA 1
ATOM 2234 C C . GLY D 1 17 ? 44.285 22.651 23.966 1.00 15.38 260 GLY D C 1
ATOM 2235 O O . GLY D 1 17 ? 43.315 21.998 24.306 1.00 13.98 260 GLY D O 1
ATOM 2236 N N . PHE D 1 18 ? 44.412 23.940 24.275 1.00 14.40 261 PHE D N 1
ATOM 2237 C CA . PHE D 1 18 ? 43.278 24.690 24.852 1.00 14.58 261 PHE D CA 1
ATOM 2238 C C . PHE D 1 18 ? 43.260 26.146 24.461 1.00 15.09 261 PHE D C 1
ATOM 2239 O O . PHE D 1 18 ? 44.302 26.748 24.126 1.00 14.64 261 PHE D O 1
ATOM 2247 N N . LEU D 1 19 ? 42.043 26.701 24.473 1.00 15.21 262 LEU D N 1
ATOM 2248 C CA . LEU D 1 19 ? 41.789 28.126 24.249 1.00 17.63 262 LEU D CA 1
ATOM 2249 C C . LEU D 1 19 ? 41.519 28.778 25.590 1.00 13.32 262 LEU D C 1
ATOM 2250 O O . LEU D 1 19 ? 40.575 28.380 26.269 1.00 16.75 262 LEU D O 1
ATOM 2255 N N . LEU D 1 20 ? 42.350 29.752 25.977 1.00 12.61 263 LEU D N 1
ATOM 2256 C CA . LEU D 1 20 ? 42.143 30.544 27.192 1.00 12.33 263 LEU D CA 1
ATOM 2257 C C . LEU D 1 20 ? 41.524 31.879 26.820 1.00 16.34 263 LEU D C 1
ATOM 2258 O O . LEU D 1 20 ? 42.050 32.574 25.947 1.00 15.55 263 LEU D O 1
ATOM 2263 N N . ARG D 1 21 ? 40.400 32.240 27.447 1.00 15.16 264 ARG D N 1
ATOM 2264 C CA . ARG D 1 21 ? 39.745 33.500 27.173 1.00 15.26 264 ARG D CA 1
ATOM 2265 C C . ARG D 1 21 ? 39.367 34.232 28.448 1.00 8.62 264 ARG D C 1
ATOM 2266 O O . ARG D 1 21 ? 38.769 33.662 29.323 1.00 14.03 264 ARG D O 1
ATOM 2274 N N . GLU D 1 22 ? 39.708 35.520 28.511 1.00 12.86 265 GLU D N 1
ATOM 2275 C CA . GLU D 1 22 ? 39.383 36.373 29.665 1.00 14.36 265 GLU D CA 1
ATOM 2276 C C . GLU D 1 22 ? 37.903 36.765 29.714 1.00 12.43 265 GLU D C 1
ATOM 2277 O O . GLU D 1 22 ? 37.317 37.122 28.689 1.00 16.03 265 GLU D O 1
ATOM 2283 N N . GLU D 1 23 ? 37.303 36.702 30.897 1.00 13.81 266 GLU D N 1
ATOM 2284 C CA . GLU D 1 23 ? 36.065 37.427 31.140 1.00 12.43 266 GLU D CA 1
ATOM 2285 C C . GLU D 1 23 ? 36.108 38.065 32.471 1.00 12.67 266 GLU D C 1
ATOM 2286 O O . GLU D 1 23 ? 36.345 37.405 33.507 1.00 13.35 266 GLU D O 1
ATOM 2292 N N . LYS D 1 24 ? 35.824 39.348 32.463 1.00 12.72 267 LYS D N 1
ATOM 2293 C CA . LYS D 1 24 ? 35.741 40.090 33.711 1.00 16.88 267 LYS D CA 1
ATOM 2294 C C . LYS D 1 24 ? 34.435 39.863 34.443 1.00 12.29 267 LYS D C 1
ATOM 2295 O O . LYS D 1 24 ? 33.369 39.663 33.843 1.00 13.55 267 LYS D O 1
ATOM 2301 N N . GLY D 1 25 ? 34.537 39.877 35.760 1.00 12.21 268 GLY D N 1
ATOM 2302 C CA . GLY D 1 25 ? 33.385 39.760 36.632 1.00 10.40 268 GLY D CA 1
ATOM 2303 C C . GLY D 1 25 ? 32.751 41.114 36.855 1.00 12.18 268 GLY D C 1
ATOM 2304 O O . GLY D 1 25 ? 33.222 42.113 36.311 1.00 13.04 268 GLY D O 1
ATOM 2305 N N . LEU D 1 26 ? 31.718 41.147 37.699 1.00 15.30 269 LEU D N 1
ATOM 2306 C CA . LEU D 1 26 ? 30.924 42.366 37.963 1.00 18.37 269 LEU D CA 1
ATOM 2307 C C . LEU D 1 26 ? 31.675 43.453 38.762 1.00 15.38 269 LEU D C 1
ATOM 2308 O O . LEU D 1 26 ? 31.289 44.622 38.736 1.00 21.29 269 LEU D O 1
ATOM 2313 N N . ASP D 1 27 ? 32.720 43.056 39.488 1.00 12.75 270 ASP D N 1
ATOM 2314 C CA . ASP D 1 27 ? 33.624 44.016 40.151 1.00 9.74 270 ASP D CA 1
ATOM 2315 C C . ASP D 1 27 ? 34.833 44.325 39.248 1.00 13.59 270 ASP D C 1
ATOM 2316 O O . ASP D 1 27 ? 35.784 45.010 39.645 1.00 13.90 270 ASP D O 1
ATOM 2321 N N . GLY D 1 28 ? 34.791 43.808 38.031 1.00 13.87 271 GLY D N 1
ATOM 2322 C CA . GLY D 1 28 ? 35.807 44.122 37.032 1.00 14.62 271 GLY D CA 1
ATOM 2323 C C . GLY D 1 28 ? 37.020 43.208 37.087 1.00 12.81 271 GLY D C 1
ATOM 2324 O O . GLY D 1 28 ? 37.910 43.338 36.268 1.00 9.56 271 GLY D O 1
ATOM 2325 N N . ARG D 1 29 ? 37.054 42.259 38.025 1.00 15.75 272 ARG D N 1
ATOM 2326 C CA . ARG D 1 29 ? 38.222 41.400 38.167 1.00 16.04 272 ARG D CA 1
ATOM 2327 C C . ARG D 1 29 ? 38.252 40.359 37.063 1.00 11.98 272 ARG D C 1
ATOM 2328 O O . ARG D 1 29 ? 37.214 39.731 36.768 1.00 12.66 272 ARG D O 1
ATOM 2336 N N . PRO D 1 30 ? 39.409 40.232 36.395 1.00 12.42 273 PRO D N 1
ATOM 2337 C CA . PRO D 1 30 ? 39.523 39.267 35.324 1.00 13.83 273 PRO D CA 1
ATOM 2338 C C . PRO D 1 30 ? 39.558 37.807 35.761 1.00 15.97 273 PRO D C 1
ATOM 2339 O O . PRO D 1 30 ? 40.348 37.430 36.636 1.00 16.35 273 PRO D O 1
ATOM 2343 N N . GLY D 1 31 ? 38.721 36.994 35.129 1.00 16.59 274 GLY D N 1
ATOM 2344 C CA . GLY D 1 31 ? 38.868 35.536 35.174 1.00 17.02 274 GLY D CA 1
ATOM 2345 C C . GLY D 1 31 ? 39.426 35.009 33.881 1.00 15.34 274 GLY D C 1
ATOM 2346 O O . GLY D 1 31 ? 39.151 35.562 32.828 1.00 10.83 274 GLY D O 1
ATOM 2347 N N . GLN D 1 32 ? 40.198 33.926 33.956 1.00 16.08 275 GLN D N 1
ATOM 2348 C CA . GLN D 1 32 ? 40.748 33.304 32.762 1.00 17.05 275 GLN D CA 1
ATOM 2349 C C . GLN D 1 32 ? 40.124 31.924 32.641 1.00 15.28 275 GLN D C 1
ATOM 2350 O O . GLN D 1 32 ? 40.301 31.080 33.516 1.00 11.82 275 GLN D O 1
ATOM 2356 N N . PHE D 1 33 ? 39.359 31.726 31.572 1.00 15.45 276 PHE D N 1
ATOM 2357 C CA . PHE D 1 33 ? 38.569 30.509 31.402 1.00 14.79 276 PHE D CA 1
ATOM 2358 C C . PHE D 1 33 ? 39.114 29.613 30.291 1.00 13.90 276 PHE D C 1
ATOM 2359 O O . PHE D 1 33 ? 39.587 30.104 29.274 1.00 14.90 276 PHE D O 1
ATOM 2367 N N . LEU D 1 34 ? 39.062 28.297 30.507 1.00 12.95 277 LEU D N 1
ATOM 2368 C CA . LEU D 1 34 ? 39.432 27.342 29.451 1.00 14.55 277 LEU D CA 1
ATOM 2369 C C . LEU D 1 34 ? 38.157 27.169 28.595 1.00 15.18 277 LEU D C 1
ATOM 2370 O O . LEU D 1 34 ? 37.188 26.472 28.974 1.00 15.14 277 LEU D O 1
ATOM 2375 N N . TRP D 1 35 ? 38.146 27.883 27.471 1.00 13.49 278 TRP D N 1
ATOM 2376 C CA . TRP D 1 35 ? 36.944 28.091 26.662 1.00 16.24 278 TRP D CA 1
ATOM 2377 C C . TRP D 1 35 ? 36.660 26.923 25.756 1.00 18.39 278 TRP D C 1
ATOM 2378 O O . TRP D 1 35 ? 35.507 26.567 25.510 1.00 15.76 278 TRP D O 1
ATOM 2389 N N . GLU D 1 36 ? 37.730 26.342 25.241 1.00 15.24 279 GLU D N 1
ATOM 2390 C CA . GLU D 1 36 ? 37.637 25.180 24.385 1.00 18.35 279 GLU D CA 1
ATOM 2391 C C . GLU D 1 36 ? 38.797 24.279 24.722 1.00 15.09 279 GLU D C 1
ATOM 2392 O O . GLU D 1 36 ? 39.889 24.749 25.046 1.00 17.03 279 GLU D O 1
ATOM 2398 N N . VAL D 1 37 ? 38.561 22.986 24.682 1.00 14.81 280 VAL D N 1
ATOM 2399 C CA . VAL D 1 37 ? 39.630 22.030 24.913 1.00 20.62 280 VAL D CA 1
ATOM 2400 C C . VAL D 1 37 ? 39.678 21.091 23.719 1.00 23.05 280 VAL D C 1
ATOM 2401 O O . VAL D 1 37 ? 38.736 20.334 23.436 1.00 20.11 280 VAL D O 1
ATOM 2405 N N . ASP D 1 38 ? 40.797 21.148 23.022 1.00 16.01 281 ASP D N 1
ATOM 2406 C CA . ASP D 1 38 ? 40.900 20.478 21.737 1.00 20.86 281 ASP D CA 1
ATOM 2407 C C . ASP D 1 38 ? 41.010 18.969 21.871 1.00 15.76 281 ASP D C 1
ATOM 2408 O O . ASP D 1 38 ? 41.734 18.461 22.723 1.00 16.56 281 ASP D O 1
ATOM 2413 N N . PRO D 1 39 ? 40.265 18.248 21.029 1.00 19.53 282 PRO D N 1
ATOM 2414 C CA . PRO D 1 39 ? 40.346 16.797 20.970 1.00 16.78 282 PRO D CA 1
ATOM 2415 C C . PRO D 1 39 ? 41.719 16.264 20.545 1.00 13.77 282 PRO D C 1
ATOM 2416 O O . PRO D 1 39 ? 42.358 16.799 19.639 1.00 10.54 282 PRO D O 1
ATOM 2420 N N . GLY D 1 40 ? 42.164 15.226 21.233 1.00 10.24 283 GLY D N 1
ATOM 2421 C CA . GLY D 1 40 ? 43.408 14.550 20.909 1.00 9.01 283 GLY D CA 1
ATOM 2422 C C . GLY D 1 40 ? 44.675 15.279 21.233 1.00 6.61 283 GLY D C 1
ATOM 2423 O O . GLY D 1 40 ? 45.714 14.975 20.672 1.00 7.21 283 GLY D O 1
ATOM 2424 N N . LEU D 1 41 ? 44.598 16.243 22.141 1.00 14.30 284 LEU D N 1
ATOM 2425 C CA . LEU D 1 41 ? 45.755 17.021 22.532 1.00 13.78 284 LEU D CA 1
ATOM 2426 C C . LEU D 1 41 ? 45.940 16.923 24.053 1.00 13.92 284 LEU D C 1
ATOM 2427 O O . LEU D 1 41 ? 45.061 16.419 24.719 1.00 13.94 284 LEU D O 1
ATOM 2432 N N . PRO D 1 42 ? 47.122 17.327 24.585 1.00 15.68 285 PRO D N 1
ATOM 2433 C CA . PRO D 1 42 ? 47.491 17.086 25.992 1.00 17.81 285 PRO D CA 1
ATOM 2434 C C . PRO D 1 42 ? 46.455 17.486 27.079 1.00 17.83 285 PRO D C 1
ATOM 2435 O O . PRO D 1 42 ? 46.265 16.753 28.063 1.00 17.74 285 PRO D O 1
ATOM 2439 N N . ALA D 1 43 ? 45.756 18.588 26.877 1.00 15.11 286 ALA D N 1
ATOM 2440 C CA . ALA D 1 43 ? 44.876 19.145 27.902 1.00 14.80 286 ALA D CA 1
ATOM 2441 C C . ALA D 1 43 ? 43.611 18.303 28.047 1.00 18.43 286 ALA D C 1
ATOM 2442 O O . ALA D 1 43 ? 43.244 17.884 29.159 1.00 17.97 286 ALA D O 1
ATOM 2444 N N . LYS D 1 44 ? 42.943 18.063 26.927 1.00 18.02 287 LYS D N 1
ATOM 2445 C CA . LYS D 1 44 ? 41.848 17.094 26.882 1.00 21.90 287 LYS D CA 1
ATOM 2446 C C . LYS D 1 44 ? 42.292 15.770 27.486 1.00 25.07 287 LYS D C 1
ATOM 2447 O O . LYS D 1 44 ? 41.662 15.228 28.395 1.00 26.59 287 LYS D O 1
ATOM 2453 N N . LYS D 1 45 ? 43.390 15.241 26.969 1.00 28.05 288 LYS D N 1
ATOM 2454 C CA . LYS D 1 45 ? 43.842 13.930 27.392 1.00 28.68 288 LYS D CA 1
ATOM 2455 C C . LYS D 1 45 ? 44.255 13.928 28.866 1.00 28.04 288 LYS D C 1
ATOM 2456 O O . LYS D 1 45 ? 44.286 12.875 29.472 1.00 30.50 288 LYS D O 1
ATOM 2462 N N . ALA D 1 46 ? 44.501 15.104 29.451 1.00 28.13 289 ALA D N 1
ATOM 2463 C CA . ALA D 1 46 ? 44.900 15.217 30.866 1.00 26.63 289 ALA D CA 1
ATOM 2464 C C . ALA D 1 46 ? 43.773 15.636 31.830 1.00 29.31 289 ALA D C 1
ATOM 2465 O O . ALA D 1 46 ? 44.045 16.000 32.991 1.00 33.85 289 ALA D O 1
ATOM 2467 N N . GLY D 1 47 ? 42.530 15.571 31.355 1.00 27.83 290 GLY D N 1
ATOM 2468 C CA . GLY D 1 47 ? 41.358 15.816 32.181 1.00 27.53 290 GLY D CA 1
ATOM 2469 C C . GLY D 1 47 ? 40.742 17.209 32.133 1.00 28.54 290 GLY D C 1
ATOM 2470 O O . GLY D 1 47 ? 39.724 17.448 32.783 1.00 29.05 290 GLY D O 1
ATOM 2471 N N . MET D 1 48 ? 41.326 18.129 31.369 1.00 24.81 291 MET D N 1
ATOM 2472 C CA . MET D 1 48 ? 40.808 19.490 31.322 1.00 20.87 291 MET D CA 1
ATOM 2473 C C . MET D 1 48 ? 39.438 19.526 30.648 1.00 20.48 291 MET D C 1
ATOM 2474 O O . MET D 1 48 ? 39.203 18.792 29.700 1.00 11.86 291 MET D O 1
ATOM 2483 N N . GLN D 1 49 ? 38.540 20.366 31.179 1.00 21.01 292 GLN D N 1
ATOM 2484 C CA . GLN D 1 49 ? 37.188 20.560 30.649 1.00 22.14 292 GLN D CA 1
ATOM 2485 C C . GLN D 1 49 ? 36.960 21.977 30.161 1.00 21.19 292 GLN D C 1
ATOM 2486 O O . GLN D 1 49 ? 37.350 22.932 30.829 1.00 19.17 292 GLN D O 1
ATOM 2492 N N . ALA D 1 50 ? 36.291 22.114 29.019 1.00 18.65 293 ALA D N 1
ATOM 2493 C CA . ALA D 1 50 ? 35.863 23.429 28.577 1.00 23.93 293 ALA D CA 1
ATOM 2494 C C . ALA D 1 50 ? 34.956 23.930 29.687 1.00 17.95 293 ALA D C 1
ATOM 2495 O O . ALA D 1 50 ? 34.174 23.170 30.227 1.00 16.53 293 ALA D O 1
ATOM 2497 N N . GLY D 1 51 ? 35.096 25.194 30.050 1.00 16.71 294 GLY D N 1
ATOM 2498 C CA . GLY D 1 51 ? 34.332 25.770 31.171 1.00 18.65 294 GLY D CA 1
ATOM 2499 C C . GLY D 1 51 ? 35.126 25.875 32.472 1.00 19.28 294 GLY D C 1
ATOM 2500 O O . GLY D 1 51 ? 34.741 26.595 33.383 1.00 16.11 294 GLY D O 1
ATOM 2501 N N . ASP D 1 52 ? 36.218 25.121 32.585 1.00 16.86 295 ASP D N 1
ATOM 2502 C CA . ASP D 1 52 ? 37.162 25.292 33.702 1.00 12.99 295 ASP D CA 1
ATOM 2503 C C . ASP D 1 52 ? 37.662 26.716 33.832 1.00 9.96 295 ASP D C 1
ATOM 2504 O O . ASP D 1 52 ? 37.906 27.397 32.830 1.00 15.64 295 ASP D O 1
ATOM 2509 N N . ARG D 1 53 ? 37.842 27.154 35.077 1.00 15.75 296 ARG D N 1
ATOM 2510 C CA . ARG D 1 53 ? 38.501 28.419 35.364 1.00 13.89 296 ARG D CA 1
ATOM 2511 C C . ARG D 1 53 ? 39.917 28.111 35.823 1.00 8.74 296 ARG D C 1
ATOM 2512 O O . ARG D 1 53 ? 40.128 27.271 36.690 1.00 13.54 296 ARG D O 1
ATOM 2520 N N . LEU D 1 54 ? 40.888 28.793 35.237 1.00 12.21 297 LEU D N 1
ATOM 2521 C CA . LEU D 1 54 ? 42.287 28.599 35.618 1.00 12.45 297 LEU D CA 1
ATOM 2522 C C . LEU D 1 54 ? 42.574 29.371 36.897 1.00 15.11 297 LEU D C 1
ATOM 2523 O O . LEU D 1 54 ? 42.327 30.579 36.973 1.00 13.29 297 LEU D O 1
ATOM 2528 N N . VAL D 1 55 ? 43.054 28.672 37.932 1.00 13.71 298 VAL D N 1
ATOM 2529 C CA . VAL D 1 55 ? 43.260 29.334 39.205 1.00 14.07 298 VAL D CA 1
ATOM 2530 C C . VAL D 1 55 ? 44.728 29.381 39.601 1.00 13.93 298 VAL D C 1
ATOM 2531 O O . VAL D 1 55 ? 45.107 30.242 40.392 1.00 13.60 298 VAL D O 1
ATOM 2535 N N . ALA D 1 56 ? 45.548 28.497 39.033 1.00 13.87 299 ALA D N 1
ATOM 2536 C CA . ALA D 1 56 ? 46.980 28.496 39.325 1.00 16.56 299 ALA D CA 1
ATOM 2537 C C . ALA D 1 56 ? 47.819 27.954 38.177 1.00 13.97 299 ALA D C 1
ATOM 2538 O O . ALA D 1 56 ? 47.328 27.206 37.331 1.00 18.24 299 ALA D O 1
ATOM 2540 N N . VAL D 1 57 ? 49.069 28.408 38.103 1.00 12.89 300 VAL D N 1
ATOM 2541 C CA . VAL D 1 57 ? 50.006 27.932 37.091 1.00 14.09 300 VAL D CA 1
ATOM 2542 C C . VAL D 1 57 ? 51.299 27.674 37.811 1.00 17.15 300 VAL D C 1
ATOM 2543 O O . VAL D 1 57 ? 51.849 28.589 38.450 1.00 17.96 300 VAL D O 1
ATOM 2547 N N . ALA D 1 58 ? 51.788 26.437 37.716 1.00 16.98 301 ALA D N 1
ATOM 2548 C CA . ALA D 1 58 ? 53.035 26.055 38.368 1.00 17.75 301 ALA D CA 1
ATOM 2549 C C . ALA D 1 58 ? 52.935 26.261 39.886 1.00 17.38 301 ALA D C 1
ATOM 2550 O O . ALA D 1 58 ? 53.899 26.694 40.554 1.00 13.16 301 ALA D O 1
ATOM 2552 N N . GLY D 1 59 ? 51.749 25.987 40.425 1.00 20.06 302 GLY D N 1
ATOM 2553 C CA . GLY D 1 59 ? 51.476 26.196 41.864 1.00 18.52 302 GLY D CA 1
ATOM 2554 C C . GLY D 1 59 ? 51.283 27.616 42.391 1.00 17.77 302 GLY D C 1
ATOM 2555 O O . GLY D 1 59 ? 50.993 27.800 43.575 1.00 19.12 302 GLY D O 1
ATOM 2556 N N . GLU D 1 60 ? 51.487 28.617 41.544 1.00 16.46 303 GLU D N 1
ATOM 2557 C CA . GLU D 1 60 ? 51.305 30.022 41.919 1.00 13.89 303 GLU D CA 1
ATOM 2558 C C . GLU D 1 60 ? 49.919 30.412 41.506 1.00 15.00 303 GLU D C 1
ATOM 2559 O O . GLU D 1 60 ? 49.506 30.129 40.381 1.00 13.70 303 GLU D O 1
ATOM 2565 N N . SER D 1 61 ? 49.188 31.061 42.394 1.00 15.02 304 SER D N 1
ATOM 2566 C CA . SER D 1 61 ? 47.866 31.550 42.051 1.00 17.69 304 SER D CA 1
ATOM 2567 C C . SER D 1 61 ? 47.989 32.458 40.842 1.00 17.86 304 SER D C 1
ATOM 2568 O O . SER D 1 61 ? 48.952 33.210 40.726 1.00 17.41 304 SER D O 1
ATOM 2571 N N . VAL D 1 62 ? 47.018 32.375 39.941 1.00 15.63 305 VAL D N 1
ATOM 2572 C CA . VAL D 1 62 ? 46.856 33.356 38.895 1.00 16.26 305 VAL D CA 1
ATOM 2573 C C . VAL D 1 62 ? 45.477 34.028 38.986 1.00 15.40 305 VAL D C 1
ATOM 2574 O O . VAL D 1 62 ? 45.119 34.801 38.142 1.00 13.71 305 VAL D O 1
ATOM 2578 N N . GLU D 1 63 ? 44.724 33.787 40.054 1.00 14.94 306 GLU D N 1
ATOM 2579 C CA . GLU D 1 63 ? 43.376 34.353 40.164 1.00 15.57 306 GLU D CA 1
ATOM 2580 C C . GLU D 1 63 ? 43.408 35.878 40.247 1.00 13.78 306 GLU D C 1
ATOM 2581 O O . GLU D 1 63 ? 44.094 36.434 41.115 1.00 15.95 306 GLU D O 1
ATOM 2587 N N . GLY D 1 64 ? 42.629 36.544 39.396 1.00 13.38 307 GLY D N 1
ATOM 2588 C CA . GLY D 1 64 ? 42.634 38.009 39.323 1.00 17.47 307 GLY D CA 1
ATOM 2589 C C . GLY D 1 64 ? 43.742 38.588 38.457 1.00 16.59 307 GLY D C 1
ATOM 2590 O O . GLY D 1 64 ? 43.892 39.830 38.386 1.00 16.62 307 GLY D O 1
ATOM 2591 N N . LEU D 1 65 ? 44.535 37.717 37.812 1.00 14.38 308 LEU D N 1
ATOM 2592 C CA . LEU D 1 65 ? 45.594 38.180 36.915 1.00 16.31 308 LEU D CA 1
ATOM 2593 C C . LEU D 1 65 ? 45.044 38.330 35.499 1.00 13.29 308 LEU D C 1
ATOM 2594 O O . LEU D 1 65 ? 44.105 37.642 35.124 1.00 15.13 308 LEU D O 1
ATOM 2599 N N . GLY D 1 66 ? 45.632 39.245 34.744 1.00 13.33 309 GLY D N 1
ATOM 2600 C CA . GLY D 1 66 ? 45.195 39.545 33.389 1.00 14.20 309 GLY D CA 1
ATOM 2601 C C . GLY D 1 66 ? 45.654 38.491 32.414 1.00 14.03 309 GLY D C 1
ATOM 2602 O O . GLY D 1 66 ? 46.396 37.567 32.760 1.00 15.10 309 GLY D O 1
ATOM 2603 N N . HIS D 1 67 ? 45.211 38.655 31.184 1.00 14.01 310 HIS D N 1
ATOM 2604 C CA . HIS D 1 67 ? 45.324 37.629 30.204 1.00 15.97 310 HIS D CA 1
ATOM 2605 C C . HIS D 1 67 ? 46.784 37.429 29.787 1.00 14.23 310 HIS D C 1
ATOM 2606 O O . HIS D 1 67 ? 47.320 36.325 29.862 1.00 13.76 310 HIS D O 1
ATOM 2613 N N . GLU D 1 68 ? 47.419 38.509 29.370 1.00 17.94 311 GLU D N 1
ATOM 2614 C CA . GLU D 1 68 ? 48.786 38.457 28.889 1.00 18.26 311 GLU D CA 1
ATOM 2615 C C . GLU D 1 68 ? 49.732 37.925 29.960 1.00 14.88 311 GLU D C 1
ATOM 2616 O O . GLU D 1 68 ? 50.679 37.196 29.645 1.00 11.84 311 GLU D O 1
ATOM 2619 N N . GLU D 1 69 ? 49.479 38.304 31.216 1.00 12.43 312 GLU D N 1
ATOM 2620 C CA . GLU D 1 69 ? 50.289 37.851 32.314 1.00 12.83 312 GLU D CA 1
ATOM 2621 C C . GLU D 1 69 ? 50.139 36.343 32.435 1.00 13.48 312 GLU D C 1
ATOM 2622 O O . GLU D 1 69 ? 51.158 35.622 32.439 1.00 17.10 312 GLU D O 1
ATOM 2628 N N . THR D 1 70 ? 48.880 35.874 32.506 1.00 15.38 313 THR D N 1
ATOM 2629 C CA . THR D 1 70 ? 48.584 34.439 32.617 1.00 12.99 313 THR D CA 1
ATOM 2630 C C . THR D 1 70 ? 49.195 33.613 31.486 1.00 16.69 313 THR D C 1
ATOM 2631 O O . THR D 1 70 ? 49.871 32.621 31.738 1.00 15.68 313 THR D O 1
ATOM 2635 N N . VAL D 1 71 ? 48.979 34.023 30.248 1.00 14.72 314 VAL D N 1
ATOM 2636 C CA . VAL D 1 71 ? 49.612 33.347 29.116 1.00 9.87 314 VAL D CA 1
ATOM 2637 C C . VAL D 1 71 ? 51.128 33.308 29.257 1.00 11.54 314 VAL D C 1
ATOM 2638 O O . VAL D 1 71 ? 51.733 32.262 29.029 1.00 15.65 314 VAL D O 1
ATOM 2642 N N . SER D 1 72 ? 51.754 34.416 29.658 1.00 13.64 315 SER D N 1
ATOM 2643 C CA . SER D 1 72 ? 53.235 34.450 29.759 1.00 14.32 315 SER D CA 1
ATOM 2644 C C . SER D 1 72 ? 53.733 33.474 30.822 1.00 12.57 315 SER D C 1
ATOM 2645 O O . SER D 1 72 ? 54.800 32.871 30.670 1.00 11.05 315 SER D O 1
ATOM 2648 N N . ARG D 1 73 ? 52.915 33.251 31.839 1.00 15.35 316 ARG D N 1
ATOM 2649 C CA . ARG D 1 73 ? 53.225 32.271 32.873 1.00 12.91 316 ARG D CA 1
ATOM 2650 C C . ARG D 1 73 ? 53.206 30.856 32.336 1.00 18.00 316 ARG D C 1
ATOM 2651 O O . ARG D 1 73 ? 54.149 30.095 32.585 1.00 18.19 316 ARG D O 1
ATOM 2659 N N . ILE D 1 74 ? 52.150 30.510 31.600 1.00 16.40 317 ILE D N 1
ATOM 2660 C CA . ILE D 1 74 ? 52.071 29.224 30.914 1.00 15.96 317 ILE D CA 1
ATOM 2661 C C . ILE D 1 74 ? 53.272 29.074 29.977 1.00 15.21 317 ILE D C 1
ATOM 2662 O O . ILE D 1 74 ? 54.035 28.127 30.113 1.00 15.02 317 ILE D O 1
ATOM 2667 N N . GLN D 1 75 ? 53.472 30.047 29.091 1.00 17.16 318 GLN D N 1
ATOM 2668 C CA . GLN D 1 75 ? 54.568 30.009 28.111 1.00 18.24 318 GLN D CA 1
ATOM 2669 C C . GLN D 1 75 ? 55.943 29.853 28.753 1.00 19.42 318 GLN D C 1
ATOM 2670 O O . GLN D 1 75 ? 56.781 29.085 28.262 1.00 17.10 318 GLN D O 1
ATOM 2676 N N . GLY D 1 76 ? 56.146 30.556 29.866 1.00 14.34 319 GLY D N 1
ATOM 2677 C CA . GLY D 1 76 ? 57.413 30.566 30.557 1.00 15.97 319 GLY D CA 1
ATOM 2678 C C . GLY D 1 76 ? 57.738 29.284 31.301 1.00 15.86 319 GLY D C 1
ATOM 2679 O O . GLY D 1 76 ? 58.825 29.152 31.850 1.00 13.02 319 GLY D O 1
ATOM 2680 N N . GLN D 1 77 ? 56.793 28.348 31.338 1.00 14.77 320 GLN D N 1
ATOM 2681 C CA . GLN D 1 77 ? 57.022 27.050 31.966 1.00 11.18 320 GLN D CA 1
ATOM 2682 C C . GLN D 1 77 ? 57.551 25.979 30.983 1.00 15.65 320 GLN D C 1
ATOM 2683 O O . GLN D 1 77 ? 57.823 24.857 31.393 1.00 18.20 320 GLN D O 1
ATOM 2689 N N . GLY D 1 78 ? 57.659 26.303 29.697 1.00 16.27 321 GLY D N 1
ATOM 2690 C CA . GLY D 1 78 ? 58.204 25.364 28.709 1.00 17.83 321 GLY D CA 1
ATOM 2691 C C . GLY D 1 78 ? 57.357 24.130 28.426 1.00 18.62 321 GLY D C 1
ATOM 2692 O O . GLY D 1 78 ? 56.125 24.196 28.373 1.00 12.36 321 GLY D O 1
ATOM 2693 N N . SER D 1 79 ? 58.040 23.001 28.248 1.00 21.78 322 SER D N 1
ATOM 2694 C CA . SER D 1 79 ? 57.437 21.757 27.762 1.00 25.28 322 SER D CA 1
ATOM 2695 C C . SER D 1 79 ? 56.433 21.126 28.710 1.00 25.09 322 SER D C 1
ATOM 2696 O O . SER D 1 79 ? 55.522 20.411 28.279 1.00 26.88 322 SER D O 1
ATOM 2699 N N . CYS D 1 80 ? 56.610 21.377 30.000 1.00 22.25 323 CYS D N 1
ATOM 2700 C CA . CYS D 1 80 ? 55.761 20.766 31.016 1.00 23.57 323 CYS D CA 1
ATOM 2701 C C . CYS D 1 80 ? 55.185 21.859 31.919 1.00 24.02 323 CYS D C 1
ATOM 2702 O O . CYS D 1 80 ? 55.924 22.748 32.350 1.00 23.09 323 CYS D O 1
ATOM 2705 N N . VAL D 1 81 ? 53.875 21.794 32.182 1.00 20.38 324 VAL D N 1
ATOM 2706 C CA . VAL D 1 81 ? 53.180 22.788 33.013 1.00 20.32 324 VAL D CA 1
ATOM 2707 C C . VAL D 1 81 ? 52.140 22.147 33.935 1.00 19.96 324 VAL D C 1
ATOM 2708 O O . VAL D 1 81 ? 51.338 21.293 33.518 1.00 20.91 324 VAL D O 1
ATOM 2712 N N . SER D 1 82 ? 52.165 22.572 35.194 1.00 19.86 325 SER D N 1
ATOM 2713 C CA . SER D 1 82 ? 51.110 22.269 36.147 1.00 18.74 325 SER D CA 1
ATOM 2714 C C . SER D 1 82 ? 50.066 23.384 36.131 1.00 19.08 325 SER D C 1
ATOM 2715 O O . SER D 1 82 ? 50.404 24.567 36.227 1.00 21.46 325 SER D O 1
ATOM 2718 N N . LEU D 1 83 ? 48.801 22.997 35.962 1.00 18.57 326 LEU D N 1
ATOM 2719 C CA . LEU D 1 83 ? 47.668 23.922 35.906 1.00 17.69 326 LEU D CA 1
ATOM 2720 C C . LEU D 1 83 ? 46.608 23.488 36.900 1.00 17.31 326 LEU D C 1
ATOM 2721 O O . LEU D 1 83 ? 46.204 22.325 36.907 1.00 19.08 326 LEU D O 1
ATOM 2726 N N . THR D 1 84 ? 46.144 24.419 37.729 1.00 20.48 327 THR D N 1
ATOM 2727 C CA . THR D 1 84 ? 45.075 24.129 38.678 1.00 14.32 327 THR D CA 1
ATOM 2728 C C . THR D 1 84 ? 43.823 24.807 38.173 1.00 13.72 327 THR D C 1
ATOM 2729 O O . THR D 1 84 ? 43.841 25.992 37.806 1.00 12.28 327 THR D O 1
ATOM 2733 N N . VAL D 1 85 ? 42.744 24.038 38.096 1.00 9.65 328 VAL D N 1
ATOM 2734 C CA . VAL D 1 85 ? 41.508 24.546 37.559 1.00 11.08 328 VAL D CA 1
ATOM 2735 C C . VAL D 1 85 ? 40.378 24.297 38.545 1.00 15.40 328 VAL D C 1
ATOM 2736 O O . VAL D 1 85 ? 40.502 23.486 39.460 1.00 13.46 328 VAL D O 1
ATOM 2740 N N . VAL D 1 86 ? 39.289 25.029 38.360 1.00 19.62 329 VAL D N 1
ATOM 2741 C CA . VAL D 1 86 ? 38.031 24.749 39.042 1.00 19.75 329 VAL D CA 1
ATOM 2742 C C . VAL D 1 86 ? 36.965 24.431 37.995 1.00 18.64 329 VAL D C 1
ATOM 2743 O O . VAL D 1 86 ? 36.705 25.237 37.123 1.00 18.41 329 VAL D O 1
ATOM 2747 N N . ASP D 1 87 ? 36.383 23.239 38.064 1.00 19.18 330 ASP D N 1
ATOM 2748 C CA . ASP D 1 87 ? 35.431 22.786 37.035 1.00 21.79 330 ASP D CA 1
ATOM 2749 C C . ASP D 1 87 ? 34.080 23.460 37.171 1.00 23.35 330 ASP D C 1
ATOM 2750 O O . ASP D 1 87 ? 33.677 23.830 38.282 1.00 24.29 330 ASP D O 1
ATOM 2755 N N . PRO D 1 88 ? 33.371 23.627 36.043 1.00 23.50 331 PRO D N 1
ATOM 2756 C CA . PRO D 1 88 ? 32.050 24.211 36.095 1.00 24.68 331 PRO D CA 1
ATOM 2757 C C . PRO D 1 88 ? 30.999 23.178 36.498 1.00 26.85 331 PRO D C 1
ATOM 2758 O O . PRO D 1 88 ? 31.332 22.015 36.772 1.00 28.10 331 PRO D O 1
ATOM 2762 N N . GLU D 1 89 ? 29.744 23.611 36.558 1.00 32.36 332 GLU D N 1
ATOM 2763 C CA . GLU D 1 89 ? 28.614 22.686 36.584 1.00 33.45 332 GLU D CA 1
ATOM 2764 C C . GLU D 1 89 ? 28.120 22.515 35.152 1.00 35.54 332 GLU D C 1
ATOM 2765 O O . GLU D 1 89 ? 27.760 23.488 34.486 1.00 35.88 332 GLU D O 1
ATOM 2771 N N . ALA D 1 90 ? 28.089 21.273 34.683 1.00 43.91 333 ALA D N 1
ATOM 2772 C CA . ALA D 1 90 ? 27.878 20.987 33.255 1.00 47.46 333 ALA D CA 1
ATOM 2773 C C . ALA D 1 90 ? 26.412 21.048 32.812 1.00 44.88 333 ALA D C 1
ATOM 2774 O O . ALA D 1 90 ? 26.121 20.885 31.628 1.00 43.44 333 ALA D O 1
ATOM 2776 N N . ASP D 1 91 ? 25.499 21.275 33.754 1.00 40.42 334 ASP D N 1
ATOM 2777 C CA . ASP D 1 91 ? 24.101 21.505 33.425 1.00 38.39 334 ASP D CA 1
ATOM 2778 C C . ASP D 1 91 ? 23.793 23.004 33.318 1.00 38.24 334 ASP D C 1
ATOM 2779 O O . ASP D 1 91 ? 22.624 23.392 33.370 1.00 39.80 334 ASP D O 1
ATOM 2781 N N . ARG D 1 92 ? 24.826 23.843 33.186 1.00 30.25 335 ARG D N 1
ATOM 2782 C CA . ARG D 1 92 ? 24.633 25.284 33.121 1.00 22.57 335 ARG D CA 1
ATOM 2783 C C . ARG D 1 92 ? 25.148 25.804 31.790 1.00 18.78 335 ARG D C 1
ATOM 2784 O O . ARG D 1 92 ? 25.794 26.847 31.750 1.00 10.66 335 ARG D O 1
ATOM 2792 N N . GLU D 1 93 ? 24.926 25.035 30.724 1.00 16.11 336 GLU D N 1
ATOM 2793 C CA . GLU D 1 93 ? 25.083 25.520 29.360 1.00 18.56 336 GLU D CA 1
ATOM 2794 C C . GLU D 1 93 ? 23.833 25.060 28.590 1.00 19.64 336 GLU D C 1
ATOM 2795 O O . GLU D 1 93 ? 23.344 23.929 28.783 1.00 16.79 336 GLU D O 1
ATOM 2801 N N . THR D 1 94 ? 23.275 25.977 27.795 1.00 16.08 337 THR D N 1
ATOM 2802 C CA . THR D 1 94 ? 22.031 25.749 27.052 1.00 11.24 337 THR D CA 1
ATOM 2803 C C . THR D 1 94 ? 22.134 26.412 25.682 1.00 16.21 337 THR D C 1
ATOM 2804 O O . THR D 1 94 ? 22.470 27.577 25.588 1.00 9.60 337 THR D O 1
ATOM 2808 N N . SER D 1 95 ? 21.896 25.646 24.623 1.00 14.27 338 SER D N 1
ATOM 2809 C CA . SER D 1 95 ? 21.781 26.202 23.287 1.00 14.30 338 SER D CA 1
ATOM 2810 C C . SER D 1 95 ? 20.361 26.733 23.137 1.00 14.67 338 SER D C 1
ATOM 2811 O O . SER D 1 95 ? 19.388 26.035 23.406 1.00 15.22 338 SER D O 1
ATOM 2814 N N . VAL D 1 96 ? 20.245 27.984 22.719 1.00 15.17 339 VAL D N 1
ATOM 2815 C CA . VAL D 1 96 ? 18.948 28.588 22.449 1.00 22.16 339 VAL D CA 1
ATOM 2816 C C . VAL D 1 96 ? 18.901 29.189 21.044 1.00 21.36 339 VAL D C 1
ATOM 2817 O O . VAL D 1 96 ? 19.885 29.140 20.295 1.00 16.31 339 VAL D O 1
ATOM 2822 N N . MET E 1 2 ? 14.956 -0.643 -2.778 1.00 50.99 245 MET E N 1
ATOM 2823 C CA . MET E 1 2 ? 14.034 -0.823 -3.941 1.00 49.54 245 MET E CA 1
ATOM 2824 C C . MET E 1 2 ? 12.612 -0.366 -3.591 1.00 48.07 245 MET E C 1
ATOM 2825 O O . MET E 1 2 ? 12.069 -0.741 -2.548 1.00 48.75 245 MET E O 1
ATOM 2827 N N . LYS E 1 3 ? 12.023 0.457 -4.461 1.00 47.21 246 LYS E N 1
ATOM 2828 C CA . LYS E 1 3 ? 10.660 0.972 -4.260 1.00 42.82 246 LYS E CA 1
ATOM 2829 C C . LYS E 1 3 ? 9.659 -0.169 -4.447 1.00 39.03 246 LYS E C 1
ATOM 2830 O O . LYS E 1 3 ? 9.780 -0.935 -5.411 1.00 38.85 246 LYS E O 1
ATOM 2833 N N . PRO E 1 4 ? 8.676 -0.303 -3.527 1.00 30.56 247 PRO E N 1
ATOM 2834 C CA . PRO E 1 4 ? 7.593 -1.267 -3.807 1.00 27.23 247 PRO E CA 1
ATOM 2835 C C . PRO E 1 4 ? 6.927 -1.010 -5.173 1.00 27.44 247 PRO E C 1
ATOM 2836 O O . PRO E 1 4 ? 6.798 0.149 -5.609 1.00 23.35 247 PRO E O 1
ATOM 2840 N N . ARG E 1 5 ? 6.532 -2.091 -5.844 1.00 22.47 248 ARG E N 1
ATOM 2841 C CA . ARG E 1 5 ? 5.820 -2.017 -7.105 1.00 22.97 248 ARG E CA 1
ATOM 2842 C C . ARG E 1 5 ? 4.510 -2.784 -6.956 1.00 20.06 248 ARG E C 1
ATOM 2843 O O . ARG E 1 5 ? 4.529 -3.947 -6.565 1.00 16.44 248 ARG E O 1
ATOM 2851 N N . CYS E 1 6 ? 3.396 -2.139 -7.275 1.00 21.09 249 CYS E N 1
ATOM 2852 C CA . CYS E 1 6 ? 2.079 -2.764 -7.197 1.00 19.94 249 CYS E CA 1
ATOM 2853 C C . CYS E 1 6 ? 1.658 -3.160 -8.601 1.00 22.41 249 CYS E C 1
ATOM 2854 O O . CYS E 1 6 ? 1.541 -2.319 -9.485 1.00 24.41 249 CYS E O 1
ATOM 2857 N N . LEU E 1 7 ? 1.458 -4.457 -8.783 1.00 17.97 250 LEU E N 1
ATOM 2858 C CA . LEU E 1 7 ? 1.120 -5.052 -10.050 1.00 21.19 250 LEU E CA 1
ATOM 2859 C C . LEU E 1 7 ? -0.253 -5.722 -9.924 1.00 20.47 250 LEU E C 1
ATOM 2860 O O . LEU E 1 7 ? -0.613 -6.219 -8.861 1.00 22.62 250 LEU E O 1
ATOM 2865 N N . HIS E 1 8 ? -1.035 -5.695 -10.990 1.00 20.30 251 HIS E N 1
ATOM 2866 C CA . HIS E 1 8 ? -2.372 -6.302 -10.981 1.00 21.92 251 HIS E CA 1
ATOM 2867 C C . HIS E 1 8 ? -2.367 -7.479 -11.939 1.00 20.76 251 HIS E C 1
ATOM 2868 O O . HIS E 1 8 ? -2.029 -7.317 -13.110 1.00 23.19 251 HIS E O 1
ATOM 2881 N N . LEU E 1 9 ? -2.654 -8.672 -11.430 1.00 16.65 252 LEU E N 1
ATOM 2882 C CA . LEU E 1 9 ? -2.564 -9.897 -12.237 1.00 19.98 252 LEU E CA 1
ATOM 2883 C C . LEU E 1 9 ? -3.971 -10.430 -12.439 1.00 17.90 252 LEU E C 1
ATOM 2884 O O . LEU E 1 9 ? -4.833 -10.249 -11.596 1.00 17.09 252 LEU E O 1
ATOM 2889 N N . GLU E 1 10 ? -4.174 -11.087 -13.575 1.00 19.00 253 GLU E N 1
ATOM 2890 C CA . GLU E 1 10 ? -5.405 -11.774 -13.905 1.00 18.75 253 GLU E CA 1
ATOM 2891 C C . GLU E 1 10 ? -4.974 -13.192 -14.176 1.00 20.99 253 GLU E C 1
ATOM 2892 O O . GLU E 1 10 ? -4.108 -13.409 -15.014 1.00 21.57 253 GLU E O 1
ATOM 2898 N N . LYS E 1 11 ? -5.503 -14.161 -13.447 1.00 19.20 254 LYS E N 1
ATOM 2899 C CA . LYS E 1 11 ? -5.016 -15.517 -13.628 1.00 22.72 254 LYS E CA 1
ATOM 2900 C C . LYS E 1 11 ? -5.755 -16.242 -14.732 1.00 24.07 254 LYS E C 1
ATOM 2901 O O . LYS E 1 11 ? -6.926 -15.953 -15.010 1.00 22.88 254 LYS E O 1
ATOM 2907 N N . GLY E 1 12 ? -5.045 -17.175 -15.359 1.00 22.10 255 GLY E N 1
ATOM 2908 C CA . GLY E 1 12 ? -5.635 -18.114 -16.288 1.00 22.30 255 GLY E CA 1
ATOM 2909 C C . GLY E 1 12 ? -5.643 -19.511 -15.676 1.00 24.46 255 GLY E C 1
ATOM 2910 O O . GLY E 1 12 ? -5.514 -19.661 -14.453 1.00 19.94 255 GLY E O 1
ATOM 2911 N N . PRO E 1 13 ? -5.766 -20.549 -16.523 1.00 29.98 256 PRO E N 1
ATOM 2912 C CA . PRO E 1 13 ? -5.864 -21.949 -16.047 1.00 30.85 256 PRO E CA 1
ATOM 2913 C C . PRO E 1 13 ? -4.601 -22.461 -15.338 1.00 30.51 256 PRO E C 1
ATOM 2914 O O . PRO E 1 13 ? -4.669 -23.402 -14.556 1.00 36.42 256 PRO E O 1
ATOM 2918 N N . GLN E 1 14 ? -3.462 -21.838 -15.601 1.00 26.82 257 GLN E N 1
ATOM 2919 C CA . GLN E 1 14 ? -2.215 -22.251 -14.982 1.00 25.34 257 GLN E CA 1
ATOM 2920 C C . GLN E 1 14 ? -1.808 -21.335 -13.812 1.00 26.69 257 GLN E C 1
ATOM 2921 O O . GLN E 1 14 ? -0.697 -21.455 -13.301 1.00 25.96 257 GLN E O 1
ATOM 2923 N N . GLY E 1 15 ? -2.724 -20.435 -13.411 1.00 21.95 258 GLY E N 1
ATOM 2924 C CA . GLY E 1 15 ? -2.615 -19.633 -12.196 1.00 21.76 258 GLY E CA 1
ATOM 2925 C C . GLY E 1 15 ? -1.874 -18.346 -12.447 1.00 19.27 258 GLY E C 1
ATOM 2926 O O . GLY E 1 15 ? -1.763 -17.922 -13.578 1.00 21.94 258 GLY E O 1
ATOM 2927 N N . PHE E 1 16 ? -1.347 -17.735 -11.395 1.00 15.76 259 PHE E N 1
ATOM 2928 C CA . PHE E 1 16 ? -0.597 -16.474 -11.522 1.00 17.30 259 PHE E CA 1
ATOM 2929 C C . PHE E 1 16 ? 0.836 -16.661 -12.025 1.00 17.78 259 PHE E C 1
ATOM 2930 O O . PHE E 1 16 ? 1.401 -15.745 -12.598 1.00 17.03 259 PHE E O 1
ATOM 2938 N N . GLY E 1 17 ? 1.411 -17.828 -11.779 1.00 14.46 260 GLY E N 1
ATOM 2939 C CA . GLY E 1 17 ? 2.753 -18.159 -12.268 1.00 19.50 260 GLY E CA 1
ATOM 2940 C C . GLY E 1 17 ? 3.907 -17.873 -11.322 1.00 17.35 260 GLY E C 1
ATOM 2941 O O . GLY E 1 17 ? 4.955 -17.373 -11.752 1.00 17.11 260 GLY E O 1
ATOM 2942 N N . PHE E 1 18 ? 3.740 -18.151 -10.022 1.00 17.27 261 PHE E N 1
ATOM 2943 C CA . PHE E 1 18 ? 4.877 -18.055 -9.117 1.00 16.14 261 PHE E CA 1
ATOM 2944 C C . PHE E 1 18 ? 4.822 -19.003 -7.952 1.00 15.75 261 PHE E C 1
ATOM 2945 O O . PHE E 1 18 ? 3.753 -19.447 -7.539 1.00 16.29 261 PHE E O 1
ATOM 2953 N N . LEU E 1 19 ? 6.021 -19.306 -7.457 1.00 17.90 262 LEU E N 1
ATOM 2954 C CA . LEU E 1 19 ? 6.260 -20.138 -6.287 1.00 17.36 262 LEU E CA 1
ATOM 2955 C C . LEU E 1 19 ? 6.571 -19.222 -5.104 1.00 10.82 262 LEU E C 1
ATOM 2956 O O . LEU E 1 19 ? 7.560 -18.489 -5.127 1.00 16.54 262 LEU E O 1
ATOM 2961 N N . LEU E 1 20 ? 5.727 -19.294 -4.076 1.00 12.90 263 LEU E N 1
ATOM 2962 C CA . LEU E 1 20 ? 5.858 -18.510 -2.870 1.00 11.17 263 LEU E CA 1
ATOM 2963 C C . LEU E 1 20 ? 6.454 -19.426 -1.840 1.00 12.60 263 LEU E C 1
ATOM 2964 O O . LEU E 1 20 ? 5.952 -20.513 -1.628 1.00 14.57 263 LEU E O 1
ATOM 2969 N N . ARG E 1 21 ? 7.545 -19.007 -1.216 1.00 11.50 264 ARG E N 1
ATOM 2970 C CA . ARG E 1 21 ? 8.125 -19.787 -0.173 1.00 12.62 264 ARG E CA 1
ATOM 2971 C C . ARG E 1 21 ? 8.444 -18.925 1.050 1.00 13.74 264 ARG E C 1
ATOM 2972 O O . ARG E 1 21 ? 9.037 -17.877 0.936 1.00 12.50 264 ARG E O 1
ATOM 2980 N N . GLU E 1 22 ? 8.123 -19.424 2.231 1.00 12.10 265 GLU E N 1
ATOM 2981 C CA . GLU E 1 22 ? 8.434 -18.667 3.436 1.00 16.43 265 GLU E CA 1
ATOM 2982 C C . GLU E 1 22 ? 9.913 -18.773 3.809 1.00 14.92 265 GLU E C 1
ATOM 2983 O O . GLU E 1 22 ? 10.501 -19.865 3.741 1.00 14.16 265 GLU E O 1
ATOM 2989 N N . GLU E 1 23 ? 10.522 -17.656 4.202 1.00 13.74 266 GLU E N 1
ATOM 2990 C CA . GLU E 1 23 ? 11.814 -17.717 4.919 1.00 15.49 266 GLU E CA 1
ATOM 2991 C C . GLU E 1 23 ? 11.798 -16.832 6.119 1.00 15.81 266 GLU E C 1
ATOM 2992 O O . GLU E 1 23 ? 11.444 -15.664 6.009 1.00 15.65 266 GLU E O 1
ATOM 2998 N N . LYS E 1 24 ? 12.205 -17.362 7.269 1.00 14.66 267 LYS E N 1
ATOM 2999 C CA . LYS E 1 24 ? 12.368 -16.500 8.423 1.00 18.11 267 LYS E CA 1
ATOM 3000 C C . LYS E 1 24 ? 13.676 -15.707 8.381 1.00 18.06 267 LYS E C 1
ATOM 3001 O O . LYS E 1 24 ? 14.742 -16.226 8.064 1.00 15.05 267 LYS E O 1
ATOM 3007 N N . GLY E 1 25 ? 13.571 -14.430 8.731 1.00 16.58 268 GLY E N 1
ATOM 3008 C CA . GLY E 1 25 ? 14.733 -13.620 8.879 1.00 15.55 268 GLY E CA 1
ATOM 3009 C C . GLY E 1 25 ? 15.403 -13.924 10.192 1.00 20.40 268 GLY E C 1
ATOM 3010 O O . GLY E 1 25 ? 14.973 -14.795 10.957 1.00 18.76 268 GLY E O 1
ATOM 3011 N N . LEU E 1 26 ? 16.474 -13.182 10.441 1.00 18.31 269 LEU E N 1
ATOM 3012 C CA . LEU E 1 26 ? 17.294 -13.359 11.616 1.00 20.11 269 LEU E CA 1
ATOM 3013 C C . LEU E 1 26 ? 16.499 -13.007 12.892 1.00 14.12 269 LEU E C 1
ATOM 3014 O O . LEU E 1 26 ? 16.749 -13.567 13.957 1.00 17.17 269 LEU E O 1
ATOM 3019 N N . ASP E 1 27 ? 15.531 -12.097 12.773 1.00 14.37 270 ASP E N 1
ATOM 3020 C CA . ASP E 1 27 ? 14.733 -11.712 13.939 1.00 19.89 270 ASP E CA 1
ATOM 3021 C C . ASP E 1 27 ? 13.586 -12.681 14.255 1.00 13.49 270 ASP E C 1
ATOM 3022 O O . ASP E 1 27 ? 12.907 -12.546 15.274 1.00 16.06 270 ASP E O 1
ATOM 3027 N N . GLY E 1 28 ? 13.383 -13.653 13.379 1.00 16.07 271 GLY E N 1
ATOM 3028 C CA . GLY E 1 28 ? 12.379 -14.671 13.587 1.00 16.51 271 GLY E CA 1
ATOM 3029 C C . GLY E 1 28 ? 11.149 -14.413 12.737 1.00 17.11 271 GLY E C 1
ATOM 3030 O O . GLY E 1 28 ? 10.339 -15.310 12.534 1.00 20.15 271 GLY E O 1
ATOM 3031 N N . ARG E 1 29 ? 11.012 -13.198 12.211 1.00 16.86 272 ARG E N 1
ATOM 3032 C CA . ARG E 1 29 ? 9.805 -12.852 11.476 1.00 16.62 272 ARG E CA 1
ATOM 3033 C C . ARG E 1 29 ? 9.829 -13.487 10.076 1.00 13.74 272 ARG E C 1
ATOM 3034 O O . ARG E 1 29 ? 10.859 -13.491 9.381 1.00 17.88 272 ARG E O 1
ATOM 3042 N N . PRO E 1 30 ? 8.704 -14.076 9.671 1.00 14.93 273 PRO E N 1
ATOM 3043 C CA . PRO E 1 30 ? 8.668 -14.726 8.353 1.00 14.32 273 PRO E CA 1
ATOM 3044 C C . PRO E 1 30 ? 8.535 -13.714 7.193 1.00 17.37 273 PRO E C 1
ATOM 3045 O O . PRO E 1 30 ? 7.831 -12.701 7.319 1.00 20.16 273 PRO E O 1
ATOM 3049 N N . GLY E 1 31 ? 9.265 -13.953 6.109 1.00 14.83 274 GLY E N 1
ATOM 3050 C CA . GLY E 1 31 ? 9.037 -13.249 4.833 1.00 15.26 274 GLY E CA 1
ATOM 3051 C C . GLY E 1 31 ? 8.561 -14.289 3.825 1.00 14.35 274 GLY E C 1
ATOM 3052 O O . GLY E 1 31 ? 8.933 -15.445 3.923 1.00 15.22 274 GLY E O 1
ATOM 3053 N N . GLN E 1 32 ? 7.701 -13.885 2.894 1.00 15.64 275 GLN E N 1
ATOM 3054 C CA . GLN E 1 32 ? 7.210 -14.753 1.827 1.00 15.27 275 GLN E CA 1
ATOM 3055 C C . GLN E 1 32 ? 7.868 -14.244 0.570 1.00 13.20 275 GLN E C 1
ATOM 3056 O O . GLN E 1 32 ? 7.738 -13.055 0.252 1.00 11.97 275 GLN E O 1
ATOM 3062 N N . PHE E 1 33 ? 8.628 -15.107 -0.104 1.00 13.23 276 PHE E N 1
ATOM 3063 C CA . PHE E 1 33 ? 9.428 -14.681 -1.249 1.00 10.81 276 PHE E CA 1
ATOM 3064 C C . PHE E 1 33 ? 8.928 -15.318 -2.499 1.00 12.40 276 PHE E C 1
ATOM 3065 O O . PHE E 1 33 ? 8.484 -16.466 -2.456 1.00 14.31 276 PHE E O 1
ATOM 3073 N N . LEU E 1 34 ? 9.004 -14.584 -3.612 1.00 14.31 277 LEU E N 1
ATOM 3074 C CA . LEU E 1 34 ? 8.873 -15.188 -4.947 1.00 13.57 277 LEU E CA 1
ATOM 3075 C C . LEU E 1 34 ? 10.138 -15.982 -5.264 1.00 17.52 277 LEU E C 1
ATOM 3076 O O . LEU E 1 34 ? 11.202 -15.442 -5.681 1.00 16.05 277 LEU E O 1
ATOM 3081 N N . TRP E 1 35 ? 10.022 -17.285 -5.025 1.00 13.77 278 TRP E N 1
ATOM 3082 C CA . TRP E 1 35 ? 11.157 -18.181 -5.136 1.00 13.89 278 TRP E CA 1
ATOM 3083 C C . TRP E 1 35 ? 11.486 -18.439 -6.593 1.00 16.99 278 TRP E C 1
ATOM 3084 O O . TRP E 1 35 ? 12.642 -18.557 -6.963 1.00 18.85 278 TRP E O 1
ATOM 3095 N N . GLU E 1 36 ? 10.450 -18.550 -7.410 1.00 17.72 279 GLU E N 1
ATOM 3096 C CA . GLU E 1 36 ? 10.575 -18.716 -8.857 1.00 16.34 279 GLU E CA 1
ATOM 3097 C C . GLU E 1 36 ? 9.349 -18.068 -9.474 1.00 17.16 279 GLU E C 1
ATOM 3098 O O . GLU E 1 36 ? 8.266 -18.116 -8.892 1.00 14.66 279 GLU E O 1
ATOM 3104 N N . VAL E 1 37 ? 9.523 -17.463 -10.646 1.00 17.27 280 VAL E N 1
ATOM 3105 C CA . VAL E 1 37 ? 8.441 -16.862 -11.414 1.00 20.07 280 VAL E CA 1
ATOM 3106 C C . VAL E 1 37 ? 8.442 -17.484 -12.805 1.00 21.56 280 VAL E C 1
ATOM 3107 O O . VAL E 1 37 ? 9.441 -17.406 -13.489 1.00 18.64 280 VAL E O 1
ATOM 3111 N N . ASP E 1 38 ? 7.326 -18.085 -13.217 1.00 17.84 281 ASP E N 1
ATOM 3112 C CA . ASP E 1 38 ? 7.257 -18.870 -14.454 1.00 20.90 281 ASP E CA 1
ATOM 3113 C C . ASP E 1 38 ? 7.235 -17.968 -15.676 1.00 15.55 281 ASP E C 1
ATOM 3114 O O . ASP E 1 38 ? 6.455 -17.012 -15.724 1.00 15.18 281 ASP E O 1
ATOM 3119 N N . PRO E 1 39 ? 8.099 -18.254 -16.661 1.00 18.55 282 PRO E N 1
ATOM 3120 C CA . PRO E 1 39 ? 8.035 -17.505 -17.907 1.00 18.06 282 PRO E CA 1
ATOM 3121 C C . PRO E 1 39 ? 6.640 -17.563 -18.566 1.00 14.29 282 PRO E C 1
ATOM 3122 O O . PRO E 1 39 ? 5.988 -18.597 -18.524 1.00 10.11 282 PRO E O 1
ATOM 3126 N N . GLY E 1 40 ? 6.205 -16.458 -19.176 1.00 14.64 283 GLY E N 1
ATOM 3127 C CA . GLY E 1 40 ? 4.989 -16.453 -19.989 1.00 10.60 283 GLY E CA 1
ATOM 3128 C C . GLY E 1 40 ? 3.669 -16.558 -19.254 1.00 7.97 283 GLY E C 1
ATOM 3129 O O . GLY E 1 40 ? 2.604 -16.675 -19.874 1.00 8.69 283 GLY E O 1
ATOM 3130 N N . LEU E 1 41 ? 3.732 -16.533 -17.939 1.00 14.02 284 LEU E N 1
ATOM 3131 C CA . LEU E 1 41 ? 2.563 -16.543 -17.109 1.00 13.40 284 LEU E CA 1
ATOM 3132 C C . LEU E 1 41 ? 2.398 -15.128 -16.486 1.00 12.79 284 LEU E C 1
ATOM 3133 O O . LEU E 1 41 ? 3.311 -14.302 -16.597 1.00 13.36 284 LEU E O 1
ATOM 3138 N N . PRO E 1 42 ? 1.212 -14.821 -15.917 1.00 15.74 285 PRO E N 1
ATOM 3139 C CA . PRO E 1 42 ? 0.908 -13.419 -15.488 1.00 19.38 285 PRO E CA 1
ATOM 3140 C C . PRO E 1 42 ? 1.966 -12.657 -14.664 1.00 18.74 285 PRO E C 1
ATOM 3141 O O . PRO E 1 42 ? 2.329 -11.522 -15.026 1.00 18.26 285 PRO E O 1
ATOM 3145 N N . ALA E 1 43 ? 2.442 -13.247 -13.565 1.00 15.11 286 ALA E N 1
ATOM 3146 C CA . ALA E 1 43 ? 3.409 -12.578 -12.707 1.00 12.27 286 ALA E CA 1
ATOM 3147 C C . ALA E 1 43 ? 4.626 -12.113 -13.473 1.00 14.52 286 ALA E C 1
ATOM 3148 O O . ALA E 1 43 ? 5.047 -10.985 -13.326 1.00 16.24 286 ALA E O 1
ATOM 3150 N N . LYS E 1 44 ? 5.200 -13.015 -14.270 1.00 19.86 287 LYS E N 1
ATOM 3151 C CA . LYS E 1 44 ? 6.364 -12.700 -15.100 1.00 22.58 287 LYS E CA 1
ATOM 3152 C C . LYS E 1 44 ? 6.045 -11.597 -16.093 1.00 24.74 287 LYS E C 1
ATOM 3153 O O . LYS E 1 44 ? 6.839 -10.679 -16.268 1.00 22.02 287 LYS E O 1
ATOM 3159 N N . LYS E 1 45 ? 4.885 -11.698 -16.740 1.00 26.10 288 LYS E N 1
ATOM 3160 C CA . LYS E 1 45 ? 4.477 -10.710 -17.738 1.00 26.56 288 LYS E CA 1
ATOM 3161 C C . LYS E 1 45 ? 4.293 -9.309 -17.124 1.00 26.63 288 LYS E C 1
ATOM 3162 O O . LYS E 1 45 ? 4.442 -8.311 -17.822 1.00 27.49 288 LYS E O 1
ATOM 3168 N N . ALA E 1 46 ? 4.015 -9.261 -15.816 1.00 28.78 289 ALA E N 1
ATOM 3169 C CA . ALA E 1 46 ? 3.956 -8.024 -15.024 1.00 25.13 289 ALA E CA 1
ATOM 3170 C C . ALA E 1 46 ? 5.327 -7.570 -14.481 1.00 28.02 289 ALA E C 1
ATOM 3171 O O . ALA E 1 46 ? 5.400 -6.609 -13.724 1.00 35.93 289 ALA E O 1
ATOM 3173 N N . GLY E 1 47 ? 6.412 -8.253 -14.843 1.00 27.64 290 GLY E N 1
ATOM 3174 C CA . GLY E 1 47 ? 7.748 -7.860 -14.393 1.00 28.58 290 GLY E CA 1
ATOM 3175 C C . GLY E 1 47 ? 8.194 -8.354 -13.010 1.00 29.91 290 GLY E C 1
ATOM 3176 O O . GLY E 1 47 ? 9.279 -7.974 -12.536 1.00 28.95 290 GLY E O 1
ATOM 3177 N N . MET E 1 48 ? 7.380 -9.189 -12.358 1.00 25.42 291 MET E N 1
ATOM 3178 C CA . MET E 1 48 ? 7.788 -9.822 -11.090 1.00 23.60 291 MET E CA 1
ATOM 3179 C C . MET E 1 48 ? 8.994 -10.720 -11.326 1.00 21.11 291 MET E C 1
ATOM 3180 O O . MET E 1 48 ? 9.098 -11.373 -12.369 1.00 21.09 291 MET E O 1
ATOM 3185 N N . GLN E 1 49 ? 9.895 -10.742 -10.343 1.00 22.23 292 GLN E N 1
ATOM 3186 C CA . GLN E 1 49 ? 11.181 -11.408 -10.456 1.00 24.26 292 GLN E CA 1
ATOM 3187 C C . GLN E 1 49 ? 11.380 -12.412 -9.350 1.00 19.44 292 GLN E C 1
ATOM 3188 O O . GLN E 1 49 ? 10.938 -12.176 -8.242 1.00 16.53 292 GLN E O 1
ATOM 3194 N N . ALA E 1 50 ? 12.094 -13.503 -9.626 1.00 17.68 293 ALA E N 1
ATOM 3195 C CA . ALA E 1 50 ? 12.598 -14.345 -8.554 1.00 20.36 293 ALA E CA 1
ATOM 3196 C C . ALA E 1 50 ? 13.440 -13.494 -7.573 1.00 17.23 293 ALA E C 1
ATOM 3197 O O . ALA E 1 50 ? 14.257 -12.672 -7.999 1.00 14.61 293 ALA E O 1
ATOM 3199 N N . GLY E 1 51 ? 13.229 -13.699 -6.276 1.00 14.71 294 GLY E N 1
ATOM 3200 C CA . GLY E 1 51 ? 13.857 -12.885 -5.227 1.00 15.69 294 GLY E CA 1
ATOM 3201 C C . GLY E 1 51 ? 13.026 -11.732 -4.734 1.00 19.13 294 GLY E C 1
ATOM 3202 O O . GLY E 1 51 ? 13.346 -11.140 -3.692 1.00 16.00 294 GLY E O 1
ATOM 3203 N N . ASP E 1 52 ? 11.945 -11.409 -5.451 1.00 17.59 295 ASP E N 1
ATOM 3204 C CA . ASP E 1 52 ? 10.969 -10.432 -4.957 1.00 13.76 295 ASP E CA 1
ATOM 3205 C C . ASP E 1 52 ? 10.443 -10.871 -3.623 1.00 14.69 295 ASP E C 1
ATOM 3206 O O . ASP E 1 52 ? 10.180 -12.050 -3.421 1.00 15.19 295 ASP E O 1
ATOM 3211 N N . ARG E 1 53 ? 10.253 -9.926 -2.724 1.00 16.22 296 ARG E N 1
ATOM 3212 C CA . ARG E 1 53 ? 9.484 -10.172 -1.496 1.00 13.25 296 ARG E CA 1
ATOM 3213 C C . ARG E 1 53 ? 8.084 -9.661 -1.753 1.00 13.23 296 ARG E C 1
ATOM 3214 O O . ARG E 1 53 ? 7.903 -8.540 -2.281 1.00 13.80 296 ARG E O 1
ATOM 3222 N N . LEU E 1 54 ? 7.098 -10.494 -1.364 1.00 15.54 297 LEU E N 1
ATOM 3223 C CA . LEU E 1 54 ? 5.684 -10.148 -1.421 1.00 13.19 297 LEU E CA 1
ATOM 3224 C C . LEU E 1 54 ? 5.364 -9.375 -0.175 1.00 14.59 297 LEU E C 1
ATOM 3225 O O . LEU E 1 54 ? 5.499 -9.907 0.935 1.00 11.20 297 LEU E O 1
ATOM 3230 N N . VAL E 1 55 ? 4.961 -8.123 -0.391 1.00 15.36 298 VAL E N 1
ATOM 3231 C CA . VAL E 1 55 ? 4.720 -7.187 0.673 1.00 16.21 298 VAL E CA 1
ATOM 3232 C C . VAL E 1 55 ? 3.263 -6.784 0.860 1.00 15.52 298 VAL E C 1
ATOM 3233 O O . VAL E 1 55 ? 2.904 -6.318 1.937 1.00 15.96 298 VAL E O 1
ATOM 3237 N N . ALA E 1 56 ? 2.421 -6.970 -0.150 1.00 14.51 299 ALA E N 1
ATOM 3238 C CA . ALA E 1 56 ? 0.996 -6.652 -0.003 1.00 14.96 299 ALA E CA 1
ATOM 3239 C C . ALA E 1 56 ? 0.166 -7.520 -0.932 1.00 15.19 299 ALA E C 1
ATOM 3240 O O . ALA E 1 56 ? 0.620 -7.872 -2.027 1.00 16.56 299 ALA E O 1
ATOM 3242 N N . VAL E 1 57 ? -1.040 -7.858 -0.465 1.00 17.32 300 VAL E N 1
ATOM 3243 C CA . VAL E 1 57 ? -2.100 -8.512 -1.264 1.00 12.96 300 VAL E CA 1
ATOM 3244 C C . VAL E 1 57 ? -3.427 -7.748 -1.094 1.00 12.96 300 VAL E C 1
ATOM 3245 O O . VAL E 1 57 ? -3.881 -7.558 0.043 1.00 16.87 300 VAL E O 1
ATOM 3249 N N . ALA E 1 58 ? -4.012 -7.300 -2.211 1.00 13.15 301 ALA E N 1
ATOM 3250 C CA . ALA E 1 58 ? -5.271 -6.567 -2.198 1.00 18.20 301 ALA E CA 1
ATOM 3251 C C . ALA E 1 58 ? -5.104 -5.247 -1.458 1.00 17.14 301 ALA E C 1
ATOM 3252 O O . ALA E 1 58 ? -6.032 -4.737 -0.847 1.00 13.64 301 ALA E O 1
ATOM 3254 N N . GLY E 1 59 ? -3.897 -4.687 -1.524 1.00 20.28 302 GLY E N 1
ATOM 3255 C CA . GLY E 1 59 ? -3.625 -3.392 -0.908 1.00 17.05 302 GLY E CA 1
ATOM 3256 C C . GLY E 1 59 ? -3.265 -3.451 0.570 1.00 19.17 302 GLY E C 1
ATOM 3257 O O . GLY E 1 59 ? -2.887 -2.432 1.137 1.00 15.94 302 GLY E O 1
ATOM 3258 N N . GLU E 1 60 ? -3.372 -4.637 1.185 1.00 16.21 303 GLU E N 1
ATOM 3259 C CA . GLU E 1 60 ? -3.117 -4.812 2.611 1.00 12.44 303 GLU E CA 1
ATOM 3260 C C . GLU E 1 60 ? -1.762 -5.450 2.817 1.00 15.84 303 GLU E C 1
ATOM 3261 O O . GLU E 1 60 ? -1.425 -6.399 2.146 1.00 15.19 303 GLU E O 1
ATOM 3267 N N . SER E 1 61 ? -0.976 -4.912 3.744 1.00 13.42 304 SER E N 1
ATOM 3268 C CA . SER E 1 61 ? 0.358 -5.423 3.978 1.00 19.04 304 SER E CA 1
ATOM 3269 C C . SER E 1 61 ? 0.345 -6.900 4.419 1.00 19.33 304 SER E C 1
ATOM 3270 O O . SER E 1 61 ? -0.470 -7.296 5.262 1.00 15.89 304 SER E O 1
ATOM 3273 N N . VAL E 1 62 ? 1.242 -7.695 3.836 1.00 14.88 305 VAL E N 1
ATOM 3274 C CA . VAL E 1 62 ? 1.529 -9.032 4.355 1.00 18.50 305 VAL E CA 1
ATOM 3275 C C . VAL E 1 62 ? 2.988 -9.131 4.756 1.00 15.71 305 VAL E C 1
ATOM 3276 O O . VAL E 1 62 ? 3.540 -10.227 4.821 1.00 11.30 305 VAL E O 1
ATOM 3280 N N . GLU E 1 63 ? 3.620 -7.987 5.030 1.00 14.40 306 GLU E N 1
ATOM 3281 C CA . GLU E 1 63 ? 4.952 -7.999 5.618 1.00 15.05 306 GLU E CA 1
ATOM 3282 C C . GLU E 1 63 ? 4.837 -8.706 6.972 1.00 12.85 306 GLU E C 1
ATOM 3283 O O . GLU E 1 63 ? 3.921 -8.433 7.739 1.00 13.09 306 GLU E O 1
ATOM 3289 N N . GLY E 1 64 ? 5.737 -9.650 7.238 1.00 16.95 307 GLY E N 1
ATOM 3290 C CA . GLY E 1 64 ? 5.738 -10.355 8.498 1.00 17.36 307 GLY E CA 1
ATOM 3291 C C . GLY E 1 64 ? 4.653 -11.400 8.696 1.00 15.05 307 GLY E C 1
ATOM 3292 O O . GLY E 1 64 ? 4.521 -11.926 9.779 1.00 15.61 307 GLY E O 1
ATOM 3293 N N . LEU E 1 65 ? 3.869 -11.705 7.665 1.00 14.98 308 LEU E N 1
ATOM 3294 C CA . LEU E 1 65 ? 2.736 -12.629 7.809 1.00 13.73 308 LEU E CA 1
ATOM 3295 C C . LEU E 1 65 ? 3.169 -14.064 7.413 1.00 14.90 308 LEU E C 1
ATOM 3296 O O . LEU E 1 65 ? 4.022 -14.235 6.568 1.00 15.05 308 LEU E O 1
ATOM 3301 N N . GLY E 1 66 ? 2.557 -15.062 8.040 1.00 11.92 309 GLY E N 1
ATOM 3302 C CA . GLY E 1 66 ? 2.859 -16.479 7.807 1.00 16.36 309 GLY E CA 1
ATOM 3303 C C . GLY E 1 66 ? 2.368 -16.962 6.452 1.00 14.32 309 GLY E C 1
ATOM 3304 O O . GLY E 1 66 ? 1.644 -16.239 5.750 1.00 11.82 309 GLY E O 1
ATOM 3305 N N . HIS E 1 67 ? 2.770 -18.181 6.091 1.00 15.79 310 HIS E N 1
ATOM 3306 C CA . HIS E 1 67 ? 2.609 -18.691 4.721 1.00 11.86 310 HIS E CA 1
ATOM 3307 C C . HIS E 1 67 ? 1.137 -18.956 4.395 1.00 13.67 310 HIS E C 1
ATOM 3308 O O . HIS E 1 67 ? 0.607 -18.429 3.411 1.00 12.65 310 HIS E O 1
ATOM 3315 N N . GLU E 1 68 ? 0.477 -19.752 5.231 1.00 17.06 311 GLU E N 1
ATOM 3316 C CA . GLU E 1 68 ? -0.901 -20.151 4.915 1.00 18.97 311 GLU E CA 1
ATOM 3317 C C . GLU E 1 68 ? -1.805 -18.936 4.945 1.00 16.23 311 GLU E C 1
ATOM 3318 O O . GLU E 1 68 ? -2.660 -18.805 4.093 1.00 15.94 311 GLU E O 1
ATOM 3324 N N . GLU E 1 69 ? -1.601 -18.034 5.902 1.00 14.70 312 GLU E N 1
ATOM 3325 C CA . GLU E 1 69 ? -2.364 -16.795 5.917 1.00 14.31 312 GLU E CA 1
ATOM 3326 C C . GLU E 1 69 ? -2.170 -15.955 4.662 1.00 14.55 312 GLU E C 1
ATOM 3327 O O . GLU E 1 69 ? -3.141 -15.357 4.159 1.00 12.06 312 GLU E O 1
ATOM 3333 N N . THR E 1 70 ? -0.916 -15.890 4.167 1.00 16.10 313 THR E N 1
ATOM 3334 C CA . THR E 1 70 ? -0.623 -15.167 2.943 1.00 13.12 313 THR E CA 1
ATOM 3335 C C . THR E 1 70 ? -1.257 -15.843 1.702 1.00 15.54 313 THR E C 1
ATOM 3336 O O . THR E 1 70 ? -1.844 -15.170 0.834 1.00 14.94 313 THR E O 1
ATOM 3340 N N . VAL E 1 71 ? -1.118 -17.159 1.610 1.00 13.32 314 VAL E N 1
ATOM 3341 C CA . VAL E 1 71 ? -1.732 -17.902 0.506 1.00 12.14 314 VAL E CA 1
ATOM 3342 C C . VAL E 1 71 ? -3.268 -17.796 0.514 1.00 10.60 314 VAL E C 1
ATOM 3343 O O . VAL E 1 71 ? -3.862 -17.664 -0.522 1.00 17.37 314 VAL E O 1
ATOM 3347 N N . SER E 1 72 ? -3.913 -17.853 1.670 1.00 12.44 315 SER E N 1
ATOM 3348 C CA . SER E 1 72 ? -5.364 -17.751 1.703 1.00 9.53 315 SER E CA 1
ATOM 3349 C C . SER E 1 72 ? -5.814 -16.351 1.260 1.00 10.66 315 SER E C 1
ATOM 3350 O O . SER E 1 72 ? -6.860 -16.175 0.608 1.00 11.30 315 SER E O 1
ATOM 3353 N N . ARG E 1 73 ? -5.018 -15.349 1.586 1.00 15.84 316 ARG E N 1
ATOM 3354 C CA . ARG E 1 73 ? -5.341 -13.977 1.184 1.00 14.87 316 ARG E CA 1
ATOM 3355 C C . ARG E 1 73 ? -5.289 -13.810 -0.321 1.00 16.12 316 ARG E C 1
ATOM 3356 O O . ARG E 1 73 ? -6.123 -13.113 -0.892 1.00 15.41 316 ARG E O 1
ATOM 3364 N N . ILE E 1 74 ? -4.299 -14.441 -0.954 1.00 16.23 317 ILE E N 1
ATOM 3365 C CA . ILE E 1 74 ? -4.190 -14.456 -2.406 1.00 14.81 317 ILE E CA 1
ATOM 3366 C C . ILE E 1 74 ? -5.370 -15.225 -2.989 1.00 16.31 317 ILE E C 1
ATOM 3367 O O . ILE E 1 74 ? -6.021 -14.752 -3.920 1.00 15.66 317 ILE E O 1
ATOM 3372 N N . GLN E 1 75 ? -5.652 -16.404 -2.424 1.00 16.15 318 GLN E N 1
ATOM 3373 C CA . GLN E 1 75 ? -6.766 -17.251 -2.896 1.00 16.62 318 GLN E CA 1
ATOM 3374 C C . GLN E 1 75 ? -8.128 -16.586 -2.691 1.00 18.41 318 GLN E C 1
ATOM 3375 O O . GLN E 1 75 ? -9.027 -16.725 -3.531 1.00 16.97 318 GLN E O 1
ATOM 3381 N N . GLY E 1 76 ? -8.273 -15.856 -1.583 1.00 14.97 319 GLY E N 1
ATOM 3382 C CA . GLY E 1 76 ? -9.492 -15.114 -1.269 1.00 15.29 319 GLY E CA 1
ATOM 3383 C C . GLY E 1 76 ? -9.933 -14.068 -2.285 1.00 18.87 319 GLY E C 1
ATOM 3384 O O . GLY E 1 76 ? -11.116 -13.648 -2.273 1.00 16.06 319 GLY E O 1
ATOM 3385 N N . GLN E 1 77 ? -8.993 -13.660 -3.155 1.00 14.95 320 GLN E N 1
ATOM 3386 C CA . GLN E 1 77 ? -9.202 -12.631 -4.161 1.00 12.74 320 GLN E CA 1
ATOM 3387 C C . GLN E 1 77 ? -9.686 -13.163 -5.492 1.00 14.84 320 GLN E C 1
ATOM 3388 O O . GLN E 1 77 ? -10.120 -12.383 -6.335 1.00 17.75 320 GLN E O 1
ATOM 3394 N N . GLY E 1 78 ? -9.595 -14.481 -5.699 1.00 20.24 321 GLY E N 1
ATOM 3395 C CA . GLY E 1 78 ? -10.108 -15.126 -6.915 1.00 19.06 321 GLY E CA 1
ATOM 3396 C C . GLY E 1 78 ? -9.299 -14.839 -8.175 1.00 20.18 321 GLY E C 1
ATOM 3397 O O . GLY E 1 78 ? -8.072 -14.867 -8.153 1.00 19.57 321 GLY E O 1
ATOM 3398 N N . SER E 1 79 ? -10.001 -14.498 -9.254 1.00 22.07 322 SER E N 1
ATOM 3399 C CA . SER E 1 79 ? -9.426 -14.377 -10.604 1.00 26.35 322 SER E CA 1
ATOM 3400 C C . SER E 1 79 ? -8.433 -13.245 -10.798 1.00 26.05 322 SER E C 1
ATOM 3401 O O . SER E 1 79 ? -7.529 -13.362 -11.632 1.00 24.57 322 SER E O 1
ATOM 3404 N N . CYS E 1 80 ? -8.636 -12.142 -10.066 1.00 23.47 323 CYS E N 1
ATOM 3405 C CA . CYS E 1 80 ? -7.860 -10.912 -10.243 1.00 22.32 323 CYS E CA 1
ATOM 3406 C C . CYS E 1 80 ? -7.294 -10.467 -8.897 1.00 26.04 323 CYS E C 1
ATOM 3407 O O . CYS E 1 80 ? -8.028 -10.354 -7.907 1.00 24.56 323 CYS E O 1
ATOM 3410 N N . VAL E 1 81 ? -5.991 -10.225 -8.848 1.00 21.09 324 VAL E N 1
ATOM 3411 C CA . VAL E 1 81 ? -5.363 -9.885 -7.591 1.00 16.41 324 VAL E CA 1
ATOM 3412 C C . VAL E 1 81 ? -4.337 -8.777 -7.788 1.00 20.78 324 VAL E C 1
ATOM 3413 O O . VAL E 1 81 ? -3.563 -8.791 -8.762 1.00 16.84 324 VAL E O 1
ATOM 3417 N N . SER E 1 82 ? -4.362 -7.819 -6.861 1.00 16.89 325 SER E N 1
ATOM 3418 C CA . SER E 1 82 ? -3.323 -6.834 -6.687 1.00 18.66 325 SER E CA 1
ATOM 3419 C C . SER E 1 82 ? -2.286 -7.441 -5.748 1.00 18.25 325 SER E C 1
ATOM 3420 O O . SER E 1 82 ? -2.633 -8.014 -4.694 1.00 18.60 325 SER E O 1
ATOM 3423 N N . LEU E 1 83 ? -1.015 -7.333 -6.142 1.00 17.84 326 LEU E N 1
ATOM 3424 C CA . LEU E 1 83 ? 0.131 -7.798 -5.338 1.00 19.63 326 LEU E CA 1
ATOM 3425 C C . LEU E 1 83 ? 1.217 -6.725 -5.387 1.00 18.46 326 LEU E C 1
ATOM 3426 O O . LEU E 1 83 ? 1.552 -6.223 -6.461 1.00 22.29 326 LEU E O 1
ATOM 3431 N N . THR E 1 84 ? 1.774 -6.398 -4.234 1.00 17.34 327 THR E N 1
ATOM 3432 C CA . THR E 1 84 ? 2.899 -5.480 -4.145 1.00 16.44 327 THR E CA 1
ATOM 3433 C C . THR E 1 84 ? 4.163 -6.280 -3.786 1.00 14.44 327 THR E C 1
ATOM 3434 O O . THR E 1 84 ? 4.142 -7.171 -2.946 1.00 13.67 327 THR E O 1
ATOM 3438 N N . VAL E 1 85 ? 5.241 -5.962 -4.499 1.00 12.63 328 VAL E N 1
ATOM 3439 C CA . VAL E 1 85 ? 6.522 -6.599 -4.333 1.00 12.81 328 VAL E CA 1
ATOM 3440 C C . VAL E 1 85 ? 7.634 -5.575 -4.159 1.00 12.43 328 VAL E C 1
ATOM 3441 O O . VAL E 1 85 ? 7.542 -4.426 -4.619 1.00 15.11 328 VAL E O 1
ATOM 3445 N N . VAL E 1 86 ? 8.689 -6.016 -3.496 1.00 13.47 329 VAL E N 1
ATOM 3446 C CA . VAL E 1 86 ? 9.940 -5.278 -3.432 1.00 19.25 329 VAL E CA 1
ATOM 3447 C C . VAL E 1 86 ? 11.007 -6.133 -4.114 1.00 17.57 329 VAL E C 1
ATOM 3448 O O . VAL E 1 86 ? 11.234 -7.271 -3.721 1.00 13.68 329 VAL E O 1
ATOM 3452 N N . ASP E 1 87 ? 11.628 -5.571 -5.148 1.00 17.63 330 ASP E N 1
ATOM 3453 C CA . ASP E 1 87 ? 12.579 -6.296 -5.968 1.00 22.47 330 ASP E CA 1
ATOM 3454 C C . ASP E 1 87 ? 13.936 -6.423 -5.284 1.00 21.40 330 ASP E C 1
ATOM 3455 O O . ASP E 1 87 ? 14.300 -5.568 -4.471 1.00 19.60 330 ASP E O 1
ATOM 3460 N N . PRO E 1 88 ? 14.682 -7.496 -5.620 1.00 21.89 331 PRO E N 1
ATOM 3461 C CA . PRO E 1 88 ? 16.008 -7.741 -5.068 1.00 23.93 331 PRO E CA 1
ATOM 3462 C C . PRO E 1 88 ? 17.054 -6.897 -5.762 1.00 25.20 331 PRO E C 1
ATOM 3463 O O . PRO E 1 88 ? 16.776 -6.325 -6.823 1.00 25.00 331 PRO E O 1
ATOM 3467 N N . GLU E 1 89 ? 18.261 -6.835 -5.195 1.00 31.99 332 GLU E N 1
ATOM 3468 C CA . GLU E 1 89 ? 19.429 -6.387 -5.970 1.00 33.70 332 GLU E CA 1
ATOM 3469 C C . GLU E 1 89 ? 20.031 -7.554 -6.779 1.00 33.49 332 GLU E C 1
ATOM 3470 O O . GLU E 1 89 ? 20.512 -8.530 -6.216 1.00 35.42 332 GLU E O 1
ATOM 3476 N N . ALA E 1 90 ? 20.014 -7.433 -8.106 1.00 43.92 333 ALA E N 1
ATOM 3477 C CA . ALA E 1 90 ? 20.413 -8.521 -9.029 1.00 45.02 333 ALA E CA 1
ATOM 3478 C C . ALA E 1 90 ? 21.781 -9.151 -8.740 1.00 42.82 333 ALA E C 1
ATOM 3479 O O . ALA E 1 90 ? 22.019 -10.312 -9.088 1.00 39.32 333 ALA E O 1
ATOM 3481 N N . ASP E 1 91 ? 22.661 -8.373 -8.112 1.00 36.97 334 ASP E N 1
ATOM 3482 C CA . ASP E 1 91 ? 24.032 -8.782 -7.795 1.00 35.08 334 ASP E CA 1
ATOM 3483 C C . ASP E 1 91 ? 24.211 -9.458 -6.420 1.00 28.26 334 ASP E C 1
ATOM 3484 O O . ASP E 1 91 ? 25.337 -9.706 -5.998 1.00 26.62 334 ASP E O 1
ATOM 3489 N N . ARG E 1 92 ? 23.126 -9.749 -5.709 1.00 19.17 335 ARG E N 1
ATOM 3490 C CA . ARG E 1 92 ? 23.255 -10.396 -4.410 1.00 15.30 335 ARG E CA 1
ATOM 3491 C C . ARG E 1 92 ? 22.748 -11.825 -4.483 1.00 9.37 335 ARG E C 1
ATOM 3492 O O . ARG E 1 92 ? 22.072 -12.306 -3.591 1.00 14.11 335 ARG E O 1
ATOM 3500 N N . GLU E 1 93 ? 23.117 -12.490 -5.584 1.00 11.19 336 GLU E N 1
ATOM 3501 C CA . GLU E 1 93 ? 22.953 -13.926 -5.793 1.00 16.53 336 GLU E CA 1
ATOM 3502 C C . GLU E 1 93 ? 24.244 -14.434 -6.440 1.00 13.47 336 GLU E C 1
ATOM 3503 O O . GLU E 1 93 ? 24.776 -13.805 -7.342 1.00 10.62 336 GLU E O 1
ATOM 3509 N N . THR E 1 94 ? 24.758 -15.556 -5.965 1.00 12.23 337 THR E N 1
ATOM 3510 C CA . THR E 1 94 ? 25.969 -16.124 -6.507 1.00 8.24 337 THR E CA 1
ATOM 3511 C C . THR E 1 94 ? 25.916 -17.636 -6.518 1.00 8.07 337 THR E C 1
ATOM 3512 O O . THR E 1 94 ? 25.549 -18.262 -5.521 1.00 10.41 337 THR E O 1
ATOM 3516 N N . SER E 1 95 ? 26.301 -18.215 -7.654 1.00 13.16 338 SER E N 1
ATOM 3517 C CA . SER E 1 95 ? 26.423 -19.648 -7.785 1.00 11.27 338 SER E CA 1
ATOM 3518 C C . SER E 1 95 ? 27.833 -20.049 -7.371 1.00 10.86 338 SER E C 1
ATOM 3519 O O . SER E 1 95 ? 28.822 -19.534 -7.909 1.00 3.19 338 SER E O 1
ATOM 3522 N N . VAL E 1 96 ? 27.935 -20.937 -6.383 1.00 12.38 339 VAL E N 1
ATOM 3523 C CA . VAL E 1 96 ? 29.239 -21.384 -5.871 1.00 18.04 339 VAL E CA 1
ATOM 3524 C C . VAL E 1 96 ? 29.381 -22.901 -6.064 1.00 20.88 339 VAL E C 1
ATOM 3525 O O . VAL E 1 96 ? 28.392 -23.606 -6.206 1.00 17.27 339 VAL E O 1
ATOM 3530 N N . MET F 1 2 ? 33.590 47.490 27.124 1.00 56.89 245 MET F N 1
ATOM 3531 C CA . MET F 1 2 ? 32.812 47.896 25.911 1.00 54.92 245 MET F CA 1
ATOM 3532 C C . MET F 1 2 ? 31.418 48.430 26.273 1.00 54.10 245 MET F C 1
ATOM 3533 O O . MET F 1 2 ? 30.875 48.122 27.342 1.00 54.95 245 MET F O 1
ATOM 3535 N N . LYS F 1 3 ? 30.856 49.248 25.383 1.00 52.42 246 LYS F N 1
ATOM 3536 C CA . LYS F 1 3 ? 29.497 49.767 25.546 1.00 47.36 246 LYS F CA 1
ATOM 3537 C C . LYS F 1 3 ? 28.509 48.637 25.282 1.00 40.84 246 LYS F C 1
ATOM 3538 O O . LYS F 1 3 ? 28.695 47.885 24.325 1.00 43.63 246 LYS F O 1
ATOM 3541 N N . PRO F 1 4 ? 27.463 48.502 26.124 1.00 31.63 247 PRO F N 1
ATOM 3542 C CA . PRO F 1 4 ? 26.396 47.521 25.832 1.00 27.62 247 PRO F CA 1
ATOM 3543 C C . PRO F 1 4 ? 25.755 47.748 24.457 1.00 25.92 247 PRO F C 1
ATOM 3544 O O . PRO F 1 4 ? 25.634 48.892 24.013 1.00 25.32 247 PRO F O 1
ATOM 3548 N N . ARG F 1 5 ? 25.363 46.664 23.795 1.00 23.16 248 ARG F N 1
ATOM 3549 C CA . ARG F 1 5 ? 24.636 46.728 22.531 1.00 24.85 248 ARG F CA 1
ATOM 3550 C C . ARG F 1 5 ? 23.340 45.947 22.696 1.00 21.26 248 ARG F C 1
ATOM 3551 O O . ARG F 1 5 ? 23.395 44.752 22.974 1.00 16.26 248 ARG F O 1
ATOM 3559 N N . CYS F 1 6 ? 22.203 46.632 22.529 1.00 20.67 249 CYS F N 1
ATOM 3560 C CA . CYS F 1 6 ? 20.862 46.021 22.558 1.00 22.92 249 CYS F CA 1
ATOM 3561 C C . CYS F 1 6 ? 20.437 45.627 21.142 1.00 23.13 249 CYS F C 1
ATOM 3562 O O . CYS F 1 6 ? 20.287 46.473 20.271 1.00 26.10 249 CYS F O 1
ATOM 3565 N N . LEU F 1 7 ? 20.242 44.334 20.938 1.00 21.40 250 LEU F N 1
ATOM 3566 C CA . LEU F 1 7 ? 19.925 43.789 19.636 1.00 22.53 250 LEU F CA 1
ATOM 3567 C C . LEU F 1 7 ? 18.543 43.118 19.714 1.00 21.80 250 LEU F C 1
ATOM 3568 O O . LEU F 1 7 ? 18.116 42.658 20.774 1.00 22.49 250 LEU F O 1
ATOM 3573 N N . HIS F 1 8 ? 17.824 43.102 18.600 1.00 23.19 251 HIS F N 1
ATOM 3574 C CA . HIS F 1 8 ? 16.485 42.502 18.565 1.00 21.96 251 HIS F CA 1
ATOM 3575 C C . HIS F 1 8 ? 16.472 41.263 17.680 1.00 22.11 251 HIS F C 1
ATOM 3576 O O . HIS F 1 8 ? 16.810 41.343 16.488 1.00 19.34 251 HIS F O 1
ATOM 3583 N N . LEU F 1 9 ? 16.108 40.119 18.259 1.00 17.52 252 LEU F N 1
ATOM 3584 C CA . LEU F 1 9 ? 16.145 38.865 17.514 1.00 18.24 252 LEU F CA 1
ATOM 3585 C C . LEU F 1 9 ? 14.755 38.346 17.253 1.00 17.19 252 LEU F C 1
ATOM 3586 O O . LEU F 1 9 ? 13.863 38.477 18.097 1.00 18.21 252 LEU F O 1
ATOM 3591 N N . GLU F 1 10 ? 14.588 37.748 16.080 1.00 16.61 253 GLU F N 1
ATOM 3592 C CA . GLU F 1 10 ? 13.434 36.914 15.782 1.00 19.81 253 GLU F CA 1
ATOM 3593 C C . GLU F 1 10 ? 13.957 35.528 15.561 1.00 21.20 253 GLU F C 1
ATOM 3594 O O . GLU F 1 10 ? 14.855 35.327 14.741 1.00 20.54 253 GLU F O 1
ATOM 3600 N N . LYS F 1 11 ? 13.415 34.550 16.270 1.00 21.73 254 LYS F N 1
ATOM 3601 C CA . LYS F 1 11 ? 13.888 33.206 16.057 1.00 21.21 254 LYS F CA 1
ATOM 3602 C C . LYS F 1 11 ? 13.075 32.545 14.976 1.00 23.27 254 LYS F C 1
ATOM 3603 O O . LYS F 1 11 ? 11.917 32.890 14.739 1.00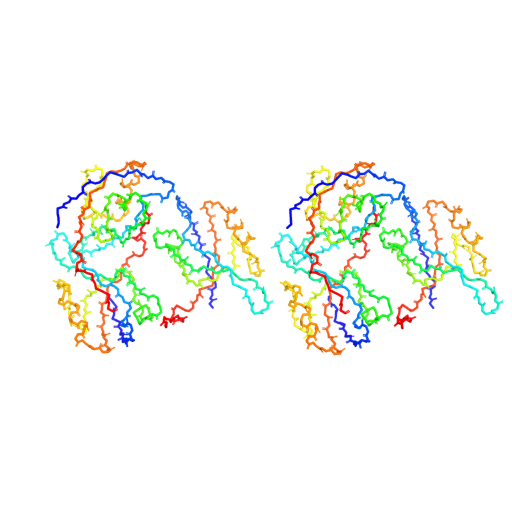 21.99 254 LYS F O 1
ATOM 3609 N N . GLY F 1 12 ? 13.739 31.644 14.279 1.00 22.36 255 GLY F N 1
ATOM 3610 C CA . GLY F 1 12 ? 13.100 30.706 13.381 1.00 22.89 255 GLY F CA 1
ATOM 3611 C C . GLY F 1 12 ? 13.213 29.302 13.951 1.00 23.49 255 GLY F C 1
ATOM 3612 O O . GLY F 1 12 ? 13.440 29.135 15.152 1.00 23.18 255 GLY F O 1
ATOM 3613 N N . PRO F 1 13 ? 13.098 28.276 13.087 1.00 30.20 256 PRO F N 1
ATOM 3614 C CA . PRO F 1 13 ? 12.986 26.884 13.563 1.00 30.83 256 PRO F CA 1
ATOM 3615 C C . PRO F 1 13 ? 14.251 26.370 14.242 1.00 31.41 256 PRO F C 1
ATOM 3616 O O . PRO F 1 13 ? 14.216 25.345 14.916 1.00 38.49 256 PRO F O 1
ATOM 3620 N N . GLN F 1 14 ? 15.351 27.096 14.081 1.00 27.46 257 GLN F N 1
ATOM 3621 C CA . GLN F 1 14 ? 16.648 26.688 14.594 1.00 27.74 257 GLN F CA 1
ATOM 3622 C C . GLN F 1 14 ? 17.028 27.476 15.872 1.00 26.23 257 GLN F C 1
ATOM 3623 O O . GLN F 1 14 ? 18.050 27.199 16.489 1.00 22.77 257 GLN F O 1
ATOM 3629 N N . GLY F 1 15 ? 16.169 28.422 16.272 1.00 23.26 258 GLY F N 1
ATOM 3630 C CA . GLY F 1 15 ? 16.338 29.196 17.503 1.00 21.55 258 GLY F CA 1
ATOM 3631 C C . GLY F 1 15 ? 17.104 30.476 17.269 1.00 20.79 258 GLY F C 1
ATOM 3632 O O . GLY F 1 15 ? 17.274 30.907 16.141 1.00 23.74 258 GLY F O 1
ATOM 3633 N N . PHE F 1 16 ? 17.592 31.074 18.342 1.00 17.55 259 PHE F N 1
ATOM 3634 C CA . PHE F 1 16 ? 18.320 32.341 18.265 1.00 16.87 259 PHE F CA 1
ATOM 3635 C C . PHE F 1 16 ? 19.773 32.188 17.792 1.00 17.00 259 PHE F C 1
ATOM 3636 O O . PHE F 1 16 ? 20.318 33.136 17.231 1.00 16.67 259 PHE F O 1
ATOM 3644 N N . GLY F 1 17 ? 20.381 31.017 18.017 1.00 12.99 260 GLY F N 1
ATOM 3645 C CA . GLY F 1 17 ? 21.733 30.742 17.546 1.00 17.68 260 GLY F CA 1
ATOM 3646 C C . GLY F 1 17 ? 22.895 31.020 18.473 1.00 15.89 260 GLY F C 1
ATOM 3647 O O . GLY F 1 17 ? 23.943 31.543 18.055 1.00 19.82 260 GLY F O 1
ATOM 3648 N N . PHE F 1 18 ? 22.752 30.662 19.736 1.00 14.90 261 PHE F N 1
ATOM 3649 C CA . PHE F 1 18 ? 23.873 30.809 20.652 1.00 17.44 261 PHE F CA 1
ATOM 3650 C C . PHE F 1 18 ? 23.816 29.800 21.779 1.00 15.93 261 PHE F C 1
ATOM 3651 O O . PHE F 1 18 ? 22.755 29.335 22.154 1.00 14.32 261 PHE F O 1
ATOM 3659 N N . LEU F 1 19 ? 24.997 29.442 22.262 1.00 14.52 262 LEU F N 1
ATOM 3660 C CA . LEU F 1 19 ? 25.161 28.669 23.470 1.00 17.36 262 LEU F CA 1
ATOM 3661 C C . LEU F 1 19 ? 25.455 29.630 24.623 1.00 13.61 262 LEU F C 1
ATOM 3662 O O . LEU F 1 19 ? 26.430 30.371 24.574 1.00 15.39 262 LEU F O 1
ATOM 3667 N N . LEU F 1 20 ? 24.591 29.600 25.639 1.00 11.14 263 LEU F N 1
ATOM 3668 C CA . LEU F 1 20 ? 24.744 30.361 26.874 1.00 14.64 263 LEU F CA 1
ATOM 3669 C C . LEU F 1 20 ? 25.274 29.433 27.957 1.00 11.25 263 LEU F C 1
ATOM 3670 O O . LEU F 1 20 ? 24.713 28.390 28.200 1.00 13.13 263 LEU F O 1
ATOM 3675 N N . ARG F 1 21 ? 26.368 29.836 28.584 1.00 10.46 264 ARG F N 1
ATOM 3676 C CA . ARG F 1 21 ? 26.987 29.072 29.621 1.00 12.78 264 ARG F CA 1
ATOM 3677 C C . ARG F 1 21 ? 27.332 29.957 30.815 1.00 11.37 264 ARG F C 1
ATOM 3678 O O . ARG F 1 21 ? 27.876 31.043 30.653 1.00 14.71 264 ARG F O 1
ATOM 3686 N N . GLU F 1 22 ? 27.050 29.474 32.019 1.00 11.36 265 GLU F N 1
ATOM 3687 C CA . GLU F 1 22 ? 27.310 30.274 33.221 1.00 14.86 265 GLU F CA 1
ATOM 3688 C C . GLU F 1 22 ? 28.745 30.097 33.645 1.00 13.90 265 GLU F C 1
ATOM 3689 O O . GLU F 1 22 ? 29.303 28.969 33.581 1.00 15.23 265 GLU F O 1
ATOM 3695 N N . GLU F 1 23 ? 29.364 31.196 34.034 1.00 12.82 266 GLU F N 1
ATOM 3696 C CA . GLU F 1 23 ? 30.645 31.134 34.755 1.00 16.30 266 GLU F CA 1
ATOM 3697 C C . GLU F 1 23 ? 30.586 32.081 35.919 1.00 13.67 266 GLU F C 1
ATOM 3698 O O . GLU F 1 23 ? 30.300 33.275 35.742 1.00 18.05 266 GLU F O 1
ATOM 3704 N N . LYS F 1 24 ? 30.889 31.570 37.110 1.00 15.96 267 LYS F N 1
ATOM 3705 C CA . LYS F 1 24 ? 30.979 32.407 38.298 1.00 19.00 267 LYS F CA 1
ATOM 3706 C C . LYS F 1 24 ? 32.251 33.213 38.275 1.00 19.70 267 LYS F C 1
ATOM 3707 O O . LYS F 1 24 ? 33.307 32.713 37.865 1.00 16.92 267 LYS F O 1
ATOM 3713 N N . GLY F 1 25 ? 32.150 34.465 38.735 1.00 15.77 268 GLY F N 1
ATOM 3714 C CA . GLY F 1 25 ? 33.300 35.333 38.751 1.00 19.11 268 GLY F CA 1
ATOM 3715 C C . GLY F 1 25 ? 34.096 35.039 39.992 1.00 18.70 268 GLY F C 1
ATOM 3716 O O . GLY F 1 25 ? 33.726 34.163 40.788 1.00 15.57 268 GLY F O 1
ATOM 3717 N N . LEU F 1 26 ? 35.183 35.794 40.164 1.00 21.08 269 LEU F N 1
ATOM 3718 C CA . LEU F 1 26 ? 36.052 35.629 41.326 1.00 23.80 269 LEU F CA 1
ATOM 3719 C C . LEU F 1 26 ? 35.277 35.965 42.598 1.00 18.89 269 LEU F C 1
ATOM 3720 O O . LEU F 1 26 ? 35.502 35.356 43.627 1.00 16.00 269 LEU F O 1
ATOM 3725 N N . ASP F 1 27 ? 34.353 36.918 42.501 1.00 14.22 270 ASP F N 1
ATOM 3726 C CA . ASP F 1 27 ? 33.522 37.311 43.652 1.00 13.31 270 ASP F CA 1
ATOM 3727 C C . ASP F 1 27 ? 32.374 36.345 43.937 1.00 4.88 270 ASP F C 1
ATOM 3728 O O . ASP F 1 27 ? 31.624 36.526 44.889 1.00 12.72 270 ASP F O 1
ATOM 3733 N N . GLY F 1 28 ? 32.226 35.331 43.097 1.00 13.26 271 GLY F N 1
ATOM 3734 C CA . GLY F 1 28 ? 31.191 34.336 43.287 1.00 11.71 271 GLY F CA 1
ATOM 3735 C C . GLY F 1 28 ? 29.898 34.624 42.516 1.00 12.69 271 GLY F C 1
ATOM 3736 O O . GLY F 1 28 ? 29.002 33.812 42.516 1.00 12.22 271 GLY F O 1
ATOM 3737 N N . ARG F 1 29 ? 29.770 35.779 41.873 1.00 16.23 272 ARG F N 1
ATOM 3738 C CA . ARG F 1 29 ? 28.526 36.064 41.160 1.00 14.28 272 ARG F CA 1
ATOM 3739 C C . ARG F 1 29 ? 28.560 35.458 39.732 1.00 12.25 272 ARG F C 1
ATOM 3740 O O . ARG F 1 29 ? 29.577 35.528 39.040 1.00 12.27 272 ARG F O 1
ATOM 3748 N N . PRO F 1 30 ? 27.468 34.816 39.307 1.00 15.76 273 PRO F N 1
ATOM 3749 C CA . PRO F 1 30 ? 27.505 34.254 37.962 1.00 17.67 273 PRO F CA 1
ATOM 3750 C C . PRO F 1 30 ? 27.316 35.294 36.850 1.00 21.62 273 PRO F C 1
ATOM 3751 O O . PRO F 1 30 ? 26.656 36.345 37.030 1.00 18.17 273 PRO F O 1
ATOM 3755 N N . GLY F 1 31 ? 28.018 35.041 35.757 1.00 16.42 274 GLY F N 1
ATOM 3756 C CA . GLY F 1 31 ? 27.783 35.696 34.496 1.00 17.08 274 GLY F CA 1
ATOM 3757 C C . GLY F 1 31 ? 27.276 34.625 33.556 1.00 14.60 274 GLY F C 1
ATOM 3758 O O . GLY F 1 31 ? 27.599 33.445 33.723 1.00 13.39 274 GLY F O 1
ATOM 3759 N N . GLN F 1 32 ? 26.458 35.043 32.605 1.00 15.19 275 GLN F N 1
ATOM 3760 C CA . GLN F 1 32 ? 25.969 34.208 31.532 1.00 15.13 275 GLN F CA 1
ATOM 3761 C C . GLN F 1 32 ? 26.682 34.715 30.286 1.00 14.85 275 GLN F C 1
ATOM 3762 O O . GLN F 1 32 ? 26.566 35.894 29.908 1.00 15.42 275 GLN F O 1
ATOM 3768 N N . PHE F 1 33 ? 27.412 33.823 29.645 1.00 11.28 276 PHE F N 1
ATOM 3769 C CA . PHE F 1 33 ? 28.242 34.209 28.542 1.00 10.97 276 PHE F CA 1
ATOM 3770 C C . PHE F 1 33 ? 27.767 33.518 27.311 1.00 15.28 276 PHE F C 1
ATOM 3771 O O . PHE F 1 33 ? 27.333 32.370 27.377 1.0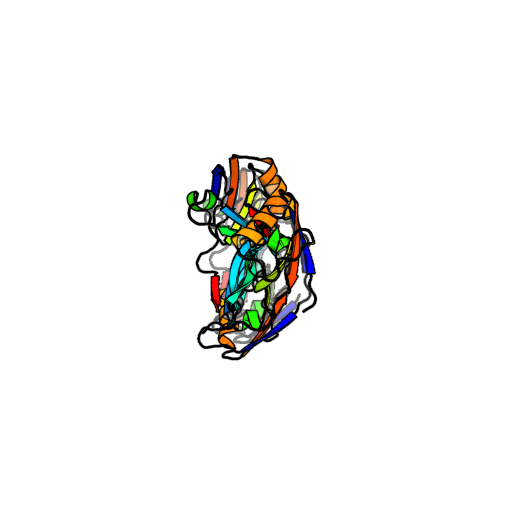0 14.52 276 PHE F O 1
ATOM 3779 N N . LEU F 1 34 ? 27.843 34.223 26.189 1.00 17.11 277 LEU F N 1
ATOM 3780 C CA . LEU F 1 34 ? 27.668 33.588 24.888 1.00 17.00 277 LEU F CA 1
ATOM 3781 C C . LEU F 1 34 ? 28.960 32.857 24.533 1.00 18.26 277 LEU F C 1
ATOM 3782 O O . LEU F 1 34 ? 29.930 33.446 24.043 1.00 21.31 277 LEU F O 1
ATOM 3787 N N . TRP F 1 35 ? 28.951 31.563 24.797 1.00 16.30 278 TRP F N 1
ATOM 3788 C CA . TRP F 1 35 ? 30.120 30.712 24.628 1.00 14.67 278 TRP F CA 1
ATOM 3789 C C . TRP F 1 35 ? 30.443 30.503 23.169 1.00 19.40 278 TRP F C 1
ATOM 3790 O O . TRP F 1 35 ? 31.597 30.313 22.800 1.00 18.12 278 TRP F O 1
ATOM 3801 N N . GLU F 1 36 ? 29.395 30.491 22.355 1.00 17.68 279 GLU F N 1
ATOM 3802 C CA . GLU F 1 36 ? 29.492 30.243 20.950 1.00 16.43 279 GLU F CA 1
ATOM 3803 C C . GLU F 1 36 ? 28.271 30.878 20.316 1.00 19.52 279 GLU F C 1
ATOM 3804 O O . GLU F 1 36 ? 27.210 30.929 20.942 1.00 19.36 279 GLU F O 1
ATOM 3810 N N . VAL F 1 37 ? 28.446 31.390 19.096 1.00 20.15 280 VAL F N 1
ATOM 3811 C CA . VAL F 1 37 ? 27.361 31.965 18.292 1.00 20.87 280 VAL F CA 1
ATOM 3812 C C . VAL F 1 37 ? 27.392 31.347 16.893 1.00 21.44 280 VAL F C 1
ATOM 3813 O O . VAL F 1 37 ? 28.422 31.371 16.207 1.00 21.73 280 VAL F O 1
ATOM 3817 N N . ASP F 1 38 ? 26.260 30.772 16.496 1.00 15.87 281 ASP F N 1
ATOM 3818 C CA . ASP F 1 38 ? 26.145 29.973 15.287 1.00 19.41 281 ASP F CA 1
ATOM 3819 C C . ASP F 1 38 ? 26.147 30.879 14.058 1.00 14.90 281 ASP F C 1
ATOM 3820 O O . ASP F 1 38 ? 25.393 31.852 14.019 1.00 17.84 281 ASP F O 1
ATOM 3825 N N . PRO F 1 39 ? 27.019 30.593 13.075 1.00 17.17 282 PRO F N 1
ATOM 3826 C CA . PRO F 1 39 ? 26.965 31.374 11.854 1.00 17.42 282 PRO F CA 1
ATOM 3827 C C . PRO F 1 39 ? 25.604 31.304 11.205 1.00 13.63 282 PRO F C 1
ATOM 3828 O O . PRO F 1 39 ? 25.044 30.214 11.061 1.00 10.65 282 PRO F O 1
ATOM 3832 N N . GLY F 1 40 ? 25.083 32.458 10.797 1.00 12.60 283 GLY F N 1
ATOM 3833 C CA . GLY F 1 40 ? 23.929 32.488 9.901 1.00 9.20 283 GLY F CA 1
ATOM 3834 C C . GLY F 1 40 ? 22.605 32.320 10.612 1.00 7.09 283 GLY F C 1
ATOM 3835 O O . GLY F 1 40 ? 21.566 32.256 9.965 1.00 6.72 283 GLY F O 1
ATOM 3836 N N . LEU F 1 41 ? 22.651 32.203 11.934 1.00 11.04 284 LEU F N 1
ATOM 3837 C CA . LEU F 1 41 ? 21.462 32.239 12.779 1.00 13.68 284 LEU F CA 1
ATOM 3838 C C . LEU F 1 41 ? 21.272 33.659 13.356 1.00 10.83 284 LEU F C 1
ATOM 3839 O O . LEU F 1 41 ? 22.150 34.505 13.185 1.00 12.08 284 LEU F O 1
ATOM 3844 N N . PRO F 1 42 ? 20.078 33.963 13.930 1.00 17.56 285 PRO F N 1
ATOM 3845 C CA . PRO F 1 42 ? 19.719 35.355 14.343 1.00 18.26 285 PRO F CA 1
ATOM 3846 C C . PRO F 1 42 ? 20.737 36.159 15.142 1.00 19.59 285 PRO F C 1
ATOM 3847 O O . PRO F 1 42 ? 21.086 37.262 14.720 1.00 18.59 285 PRO F O 1
ATOM 3851 N N . ALA F 1 43 ? 21.238 35.604 16.253 1.00 17.86 286 ALA F N 1
ATOM 3852 C CA . ALA F 1 43 ? 22.259 36.259 17.060 1.00 15.36 286 ALA F CA 1
ATOM 3853 C C . ALA F 1 43 ? 23.510 36.695 16.255 1.00 16.31 286 ALA F C 1
ATOM 3854 O O . ALA F 1 43 ? 23.934 37.849 16.313 1.00 15.22 286 ALA F O 1
ATOM 3856 N N . LYS F 1 44 ? 24.110 35.783 15.499 1.00 19.36 287 LYS F N 1
ATOM 3857 C CA . LYS F 1 44 ? 25.266 36.160 14.677 1.00 22.44 287 LYS F CA 1
ATOM 3858 C C . LYS F 1 44 ? 24.934 37.257 13.678 1.00 25.18 287 LYS F C 1
ATOM 3859 O O . LYS F 1 44 ? 25.728 38.178 13.491 1.00 26.37 287 LYS F O 1
ATOM 3865 N N . LYS F 1 45 ? 23.766 37.151 13.044 1.00 25.92 288 LYS F N 1
ATOM 3866 C CA . LYS F 1 45 ? 23.338 38.118 12.044 1.00 26.55 288 LYS F CA 1
ATOM 3867 C C . LYS F 1 45 ? 23.098 39.508 12.634 1.00 28.23 288 LYS F C 1
ATOM 3868 O O . LYS F 1 45 ? 23.219 40.508 11.922 1.00 30.84 288 LYS F O 1
ATOM 3874 N N . ALA F 1 46 ? 22.772 39.546 13.928 1.00 28.68 289 ALA F N 1
ATOM 3875 C CA . ALA F 1 46 ? 22.657 40.771 14.714 1.00 26.00 289 ALA F CA 1
ATOM 3876 C C . ALA F 1 46 ? 23.981 41.218 15.352 1.00 29.45 289 ALA F C 1
ATOM 3877 O O . ALA F 1 46 ? 23.982 42.112 16.204 1.00 35.89 289 ALA F O 1
ATOM 3879 N N . GLY F 1 47 ? 25.094 40.586 14.972 1.00 28.58 290 GLY F N 1
ATOM 3880 C CA . GLY F 1 47 ? 26.428 41.040 15.371 1.00 29.35 290 GLY F CA 1
ATOM 3881 C C . GLY F 1 47 ? 26.963 40.516 16.707 1.00 29.20 290 GLY F C 1
ATOM 3882 O O . GLY F 1 47 ? 28.068 40.899 17.132 1.00 29.96 290 GLY F O 1
ATOM 3883 N N . MET F 1 48 ? 26.204 39.638 17.362 1.00 26.68 291 MET F N 1
ATOM 3884 C CA . MET F 1 48 ? 26.665 38.981 18.588 1.00 22.89 291 MET F CA 1
ATOM 3885 C C . MET F 1 48 ? 27.859 38.096 18.326 1.00 23.03 291 MET F C 1
ATOM 3886 O O . MET F 1 48 ? 28.017 37.550 17.218 1.00 19.16 291 MET F O 1
ATOM 3891 N N . GLN F 1 49 ? 28.680 37.949 19.373 1.00 23.46 292 GLN F N 1
ATOM 3892 C CA . GLN F 1 49 ? 30.011 37.372 19.288 1.00 23.99 292 GLN F CA 1
ATOM 3893 C C . GLN F 1 49 ? 30.253 36.402 20.415 1.00 19.49 292 GLN F C 1
ATOM 3894 O O . GLN F 1 49 ? 29.907 36.692 21.566 1.00 16.68 292 GLN F O 1
ATOM 3900 N N . ALA F 1 50 ? 30.893 35.274 20.109 1.00 19.93 293 ALA F N 1
ATOM 3901 C CA . ALA F 1 50 ? 31.348 34.376 21.154 1.00 20.39 293 ALA F CA 1
ATOM 3902 C C . ALA F 1 50 ? 32.256 35.199 22.106 1.00 19.23 293 ALA F C 1
ATOM 3903 O O . ALA F 1 50 ? 33.166 35.955 21.670 1.00 16.38 293 ALA F O 1
ATOM 3905 N N . GLY F 1 51 ? 31.949 35.112 23.394 1.00 16.76 294 GLY F N 1
ATOM 3906 C CA . GLY F 1 51 ? 32.637 35.900 24.414 1.00 19.32 294 GLY F CA 1
ATOM 3907 C C . GLY F 1 51 ? 31.800 37.045 24.930 1.00 21.33 294 GLY F C 1
ATOM 3908 O O . GLY F 1 51 ? 32.080 37.602 26.015 1.00 19.33 294 GLY F O 1
ATOM 3909 N N . ASP F 1 52 ? 30.754 37.397 24.181 1.00 15.90 295 ASP F N 1
ATOM 3910 C CA . ASP F 1 52 ? 29.791 38.411 24.675 1.00 14.59 295 ASP F CA 1
ATOM 3911 C C . ASP F 1 52 ? 29.294 38.037 26.052 1.00 13.24 295 ASP F C 1
ATOM 3912 O O . ASP F 1 52 ? 29.063 36.870 26.306 1.00 11.48 295 ASP F O 1
ATOM 3917 N N . ARG F 1 53 ? 29.091 39.004 26.934 1.00 16.05 296 ARG F N 1
ATOM 3918 C CA . ARG F 1 53 ? 28.309 38.731 28.154 1.00 14.53 296 ARG F CA 1
ATOM 3919 C C . ARG F 1 53 ? 26.859 39.144 27.931 1.00 14.27 296 ARG F C 1
ATOM 3920 O O . ARG F 1 53 ? 26.598 40.238 27.422 1.00 14.65 296 ARG F O 1
ATOM 3928 N N . LEU F 1 54 ? 25.909 38.284 28.320 1.00 15.94 297 LEU F N 1
ATOM 3929 C CA . LEU F 1 54 ? 24.472 38.640 28.269 1.00 13.84 297 LEU F CA 1
ATOM 3930 C C . LEU F 1 54 ? 24.141 39.471 29.494 1.00 14.34 297 LEU F C 1
ATOM 3931 O O . LEU F 1 54 ? 24.242 38.960 30.608 1.00 15.72 297 LEU F O 1
ATOM 3936 N N . VAL F 1 55 ? 23.727 40.725 29.270 1.00 12.22 298 VAL F N 1
ATOM 3937 C CA . VAL F 1 55 ? 23.513 41.681 30.350 1.00 14.01 298 VAL F CA 1
ATOM 3938 C C . VAL F 1 55 ? 22.039 42.115 30.534 1.00 15.30 298 VAL F C 1
ATOM 3939 O O . VAL F 1 55 ? 21.640 42.561 31.618 1.00 16.51 298 VAL F O 1
ATOM 3943 N N . ALA F 1 56 ? 21.232 41.993 29.497 1.00 14.92 299 ALA F N 1
ATOM 3944 C CA . ALA F 1 56 ? 19.799 42.256 29.654 1.00 16.66 299 ALA F CA 1
ATOM 3945 C C . ALA F 1 56 ? 18.997 41.374 28.721 1.00 15.36 299 ALA F C 1
ATOM 3946 O O . ALA F 1 56 ? 19.456 41.038 27.606 1.00 16.96 299 ALA F O 1
ATOM 3948 N N . VAL F 1 57 ? 17.820 40.979 29.219 1.00 17.56 300 VAL F N 1
ATOM 3949 C CA . VAL F 1 57 ? 16.768 40.349 28.419 1.00 15.26 300 VAL F CA 1
ATOM 3950 C C . VAL F 1 57 ? 15.467 41.163 28.541 1.00 13.76 300 VAL F C 1
ATOM 3951 O O . VAL F 1 57 ? 15.003 41.430 29.655 1.00 12.32 300 VAL F O 1
ATOM 3955 N N . ALA F 1 58 ? 14.911 41.553 27.391 1.00 15.15 301 ALA F N 1
ATOM 3956 C CA . ALA F 1 58 ? 13.654 42.293 27.323 1.00 16.90 301 ALA F CA 1
ATOM 3957 C C . ALA F 1 58 ? 13.742 43.593 28.134 1.00 18.90 301 ALA F C 1
ATOM 3958 O O . ALA F 1 58 ? 12.799 43.975 28.822 1.00 16.86 301 ALA F O 1
ATOM 3960 N N . GLY F 1 59 ? 14.890 44.263 28.052 1.00 20.05 302 GLY F N 1
ATOM 3961 C CA . GLY F 1 59 ? 15.084 45.534 28.734 1.00 16.19 302 GLY F CA 1
ATOM 3962 C C . GLY F 1 59 ? 15.403 45.422 30.217 1.00 18.87 302 GLY F C 1
ATOM 3963 O O . GLY F 1 59 ? 15.658 46.433 30.825 1.00 15.47 302 GLY F O 1
ATOM 3964 N N . GLU F 1 60 ? 15.388 44.214 30.804 1.00 14.72 303 GLU F N 1
ATOM 3965 C CA . GLU F 1 60 ? 15.673 44.055 32.238 1.00 15.10 303 GLU F CA 1
ATOM 3966 C C . GLU F 1 60 ? 17.024 43.403 32.395 1.00 14.54 303 GLU F C 1
ATOM 3967 O O . GLU F 1 60 ? 17.386 42.515 31.633 1.00 14.65 303 GLU F O 1
ATOM 3973 N N . SER F 1 61 ? 17.767 43.869 33.388 1.00 16.77 304 SER F N 1
ATOM 3974 C CA . SER F 1 61 ? 19.105 43.377 33.633 1.00 17.99 304 SER F CA 1
ATOM 3975 C C . SER F 1 61 ? 19.129 41.922 34.122 1.00 19.05 304 SER F C 1
ATOM 3976 O O . SER F 1 61 ? 18.410 41.581 35.069 1.00 16.32 304 SER F O 1
ATOM 3979 N N . VAL F 1 62 ? 19.950 41.089 33.449 1.00 19.07 305 VAL F N 1
ATOM 3980 C CA . VAL F 1 62 ? 20.324 39.754 33.942 1.00 17.86 305 VAL F CA 1
ATOM 3981 C C . VAL F 1 62 ? 21.789 39.673 34.392 1.00 15.24 305 VAL F C 1
ATOM 3982 O O . VAL F 1 62 ? 22.380 38.580 34.464 1.00 16.01 305 VAL F O 1
ATOM 3986 N N . GLU F 1 63 ? 22.368 40.821 34.732 1.00 16.05 306 GLU F N 1
ATOM 3987 C CA . GLU F 1 63 ? 23.742 40.861 35.254 1.00 18.37 306 GLU F CA 1
ATOM 3988 C C . GLU F 1 63 ? 23.682 40.181 36.599 1.00 15.33 306 GLU F C 1
ATOM 3989 O O . GLU F 1 63 ? 22.781 40.456 37.368 1.00 12.62 306 GLU F O 1
ATOM 3995 N N . GLY F 1 64 ? 24.603 39.258 36.855 1.00 18.36 307 GLY F N 1
ATOM 3996 C CA . GLY F 1 64 ? 24.633 38.544 38.124 1.00 17.03 307 GLY F CA 1
ATOM 3997 C C . GLY F 1 64 ? 23.498 37.564 38.366 1.00 15.40 307 GLY F C 1
ATOM 3998 O O . GLY F 1 64 ? 23.311 37.135 39.488 1.00 14.37 307 GLY F O 1
ATOM 3999 N N . LEU F 1 65 ? 22.751 37.212 37.331 1.00 13.77 308 LEU F N 1
ATOM 4000 C CA . LEU F 1 65 ? 21.583 36.323 37.442 1.00 15.78 308 LEU F CA 1
ATOM 4001 C C . LEU F 1 65 ? 21.953 34.882 37.040 1.00 15.39 308 LEU F C 1
ATOM 4002 O O . LEU F 1 65 ? 22.847 34.676 36.204 1.00 15.29 308 LEU F O 1
ATOM 4007 N N . GLY F 1 66 ? 21.244 33.914 37.638 1.00 14.17 309 GLY F N 1
ATOM 4008 C CA . GLY F 1 66 ? 21.564 32.494 37.517 1.00 16.84 309 GLY F CA 1
ATOM 4009 C C . GLY F 1 66 ? 21.171 31.929 36.160 1.00 13.95 309 GLY F C 1
ATOM 4010 O O . GLY F 1 66 ? 20.405 32.552 35.423 1.00 16.70 309 GLY F O 1
ATOM 4011 N N . HIS F 1 67 ? 21.680 30.739 35.838 1.00 11.73 310 HIS F N 1
ATOM 4012 C CA . HIS F 1 67 ? 21.517 30.206 34.476 1.00 15.76 310 HIS F CA 1
ATOM 4013 C C . HIS F 1 67 ? 20.046 29.903 34.136 1.00 13.94 310 HIS F C 1
ATOM 4014 O O . HIS F 1 67 ? 19.532 30.303 33.089 1.00 11.49 310 HIS F O 1
ATOM 4021 N N . GLU F 1 68 ? 19.367 29.188 35.014 1.00 17.79 311 GLU F N 1
ATOM 4022 C CA . GLU F 1 68 ? 18.026 28.741 34.670 1.00 19.77 311 GLU F CA 1
ATOM 4023 C C . GLU F 1 68 ? 17.072 29.936 34.642 1.00 15.33 311 GLU F C 1
ATOM 4024 O O . GLU F 1 68 ? 16.209 29.990 33.780 1.00 13.06 311 GLU F O 1
ATOM 4030 N N . GLU F 1 69 ? 17.230 30.887 35.565 1.00 14.75 312 GLU F N 1
ATOM 4031 C CA . GLU F 1 69 ? 16.409 32.088 35.541 1.00 15.25 312 GLU F CA 1
ATOM 4032 C C . GLU F 1 69 ? 16.614 32.934 34.277 1.00 15.56 312 GLU F C 1
ATOM 4033 O O . GLU F 1 69 ? 15.658 33.519 33.748 1.00 14.29 312 GLU F O 1
ATOM 4039 N N . THR F 1 70 ? 17.861 33.027 33.817 1.00 16.46 313 THR F N 1
ATOM 4040 C CA . THR F 1 70 ? 18.160 33.729 32.561 1.00 13.54 313 THR F CA 1
ATOM 4041 C C . THR F 1 70 ? 17.534 33.001 31.374 1.00 15.02 313 THR F C 1
ATOM 4042 O O . THR F 1 70 ? 16.991 33.635 30.428 1.00 14.45 313 THR F O 1
ATOM 4046 N N . VAL F 1 71 ? 17.580 31.672 31.420 1.00 14.83 314 VAL F N 1
ATOM 4047 C CA . VAL F 1 71 ? 17.014 30.864 30.321 1.00 11.67 314 VAL F CA 1
ATOM 4048 C C . VAL F 1 71 ? 15.506 31.030 30.304 1.00 13.00 314 VAL F C 1
ATOM 4049 O O . VAL F 1 71 ? 14.915 31.177 29.220 1.00 16.09 314 VAL F O 1
ATOM 4053 N N . SER F 1 72 ? 14.869 31.042 31.487 1.00 11.96 315 SER F N 1
ATOM 4054 C CA . SER F 1 72 ? 13.400 31.199 31.533 1.00 11.11 315 SER F CA 1
ATOM 4055 C C . SER F 1 72 ? 12.968 32.582 31.007 1.00 15.28 315 SER F C 1
ATOM 4056 O O . SER F 1 72 ? 12.041 32.710 30.180 1.00 11.71 315 SER F O 1
ATOM 4059 N N . ARG F 1 73 ? 13.678 33.614 31.425 1.00 17.64 316 ARG F N 1
ATOM 4060 C CA . ARG F 1 73 ? 13.426 34.961 30.903 1.00 15.43 316 ARG F CA 1
ATOM 4061 C C . ARG F 1 73 ? 13.496 35.085 29.386 1.00 18.58 316 ARG F C 1
ATOM 4062 O O . ARG F 1 73 ? 12.648 35.757 28.775 1.00 14.59 316 ARG F O 1
ATOM 4070 N N . ILE F 1 74 ? 14.510 34.453 28.783 1.00 14.86 317 ILE F N 1
ATOM 4071 C CA . ILE F 1 74 ? 14.607 34.388 27.331 1.00 16.66 317 ILE F CA 1
ATOM 4072 C C . ILE F 1 74 ? 13.401 33.622 26.791 1.00 17.49 317 ILE F C 1
ATOM 4073 O O . ILE F 1 74 ? 12.687 34.098 25.886 1.00 16.79 317 ILE F O 1
ATOM 4078 N N . GLN F 1 75 ? 13.153 32.444 27.364 1.00 17.62 318 GLN F N 1
ATOM 4079 C CA . GLN F 1 75 ? 12.028 31.606 26.912 1.00 17.64 318 GLN F CA 1
ATOM 4080 C C . GLN F 1 75 ? 10.659 32.240 27.115 1.00 17.09 318 GLN F C 1
ATOM 4081 O O . GLN F 1 75 ? 9.773 32.068 26.271 1.00 14.20 318 GLN F O 1
ATOM 4087 N N . GLY F 1 76 ? 10.482 32.959 28.230 1.00 14.12 319 GLY F N 1
ATOM 4088 C CA . GLY F 1 76 ? 9.231 33.667 28.514 1.00 15.13 319 GLY F CA 1
ATOM 4089 C C . GLY F 1 76 ? 8.824 34.705 27.471 1.00 17.71 319 GLY F C 1
ATOM 4090 O O . GLY F 1 76 ? 7.664 35.176 27.477 1.00 15.87 319 GLY F O 1
ATOM 4091 N N . GLN F 1 77 ? 9.753 35.037 26.562 1.00 13.89 320 GLN F N 1
ATOM 4092 C CA . GLN F 1 77 ? 9.568 36.091 25.567 1.00 12.11 320 GLN F CA 1
ATOM 4093 C C . GLN F 1 77 ? 9.047 35.570 24.248 1.00 18.58 320 GLN F C 1
ATOM 4094 O O . GLN F 1 77 ? 8.580 36.350 23.431 1.00 20.51 320 GLN F O 1
ATOM 4100 N N . GLY F 1 78 ? 9.126 34.257 24.031 1.00 18.59 321 GLY F N 1
ATOM 4101 C CA . GLY F 1 78 ? 8.603 33.655 22.827 1.00 19.49 321 GLY F CA 1
ATOM 4102 C C . GLY F 1 78 ? 9.501 33.873 21.606 1.00 22.09 321 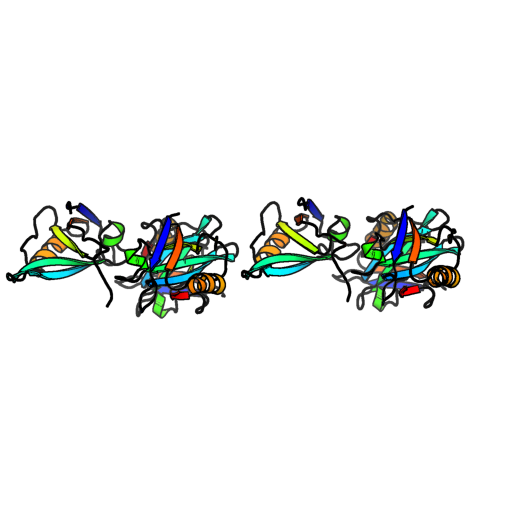GLY F C 1
ATOM 4103 O O . GLY F 1 78 ? 10.729 33.757 21.697 1.00 19.40 321 GLY F O 1
ATOM 4104 N N . SER F 1 79 ? 8.869 34.241 20.488 1.00 21.01 322 SER F N 1
ATOM 4105 C CA . SER F 1 79 ? 9.497 34.267 19.152 1.00 26.42 322 SER F CA 1
ATOM 4106 C C . SER F 1 79 ? 10.403 35.459 18.901 1.00 25.85 322 SER F C 1
ATOM 4107 O O . SER F 1 79 ? 11.345 35.347 18.106 1.00 27.27 322 SER F O 1
ATOM 4110 N N . CYS F 1 80 ? 10.104 36.588 19.554 1.00 20.77 323 CYS F N 1
ATOM 4111 C CA . CYS F 1 80 ? 10.858 37.833 19.381 1.00 22.09 323 CYS F CA 1
ATOM 4112 C C . CYS F 1 80 ? 11.453 38.325 20.696 1.00 27.03 323 CYS F C 1
ATOM 4113 O O . CYS F 1 80 ? 10.711 38.548 21.661 1.00 25.46 323 CYS F O 1
ATOM 4116 N N . VAL F 1 81 ? 12.769 38.539 20.744 1.00 23.58 324 VAL F N 1
ATOM 4117 C CA . VAL F 1 81 ? 13.393 38.988 21.987 1.00 19.56 324 VAL F CA 1
ATOM 4118 C C . VAL F 1 81 ? 14.430 40.096 21.798 1.00 22.57 324 VAL F C 1
ATOM 4119 O O . VAL F 1 81 ? 15.172 40.141 20.798 1.00 19.55 324 VAL F O 1
ATOM 4123 N N . SER F 1 82 ? 14.466 40.998 22.781 1.00 17.43 325 SER F N 1
ATOM 4124 C CA . SER F 1 82 ? 15.531 41.960 22.909 1.00 19.16 325 SER F CA 1
ATOM 4125 C C . SER F 1 82 ? 16.565 41.382 23.873 1.00 18.47 325 SER F C 1
ATOM 4126 O O . SER F 1 82 ? 16.215 40.873 24.962 1.00 20.44 325 SER F O 1
ATOM 4129 N N . LEU F 1 83 ? 17.836 41.478 23.482 1.00 17.20 326 LEU F N 1
ATOM 4130 C CA . LEU F 1 83 ? 18.976 41.012 24.299 1.00 18.80 326 LEU F CA 1
ATOM 4131 C C . LEU F 1 83 ? 20.050 42.111 24.269 1.00 20.08 326 LEU F C 1
ATOM 4132 O O . LEU F 1 83 ? 20.387 42.626 23.204 1.00 21.41 326 LEU F O 1
ATOM 4137 N N . THR F 1 84 ? 20.575 42.476 25.430 1.00 19.11 327 THR F N 1
ATOM 4138 C CA . THR F 1 84 ? 21.702 43.391 25.488 1.00 16.91 327 THR F CA 1
ATOM 4139 C C . THR F 1 84 ? 22.980 42.583 25.827 1.00 13.96 327 THR F C 1
ATOM 4140 O O . THR F 1 84 ? 22.980 41.739 26.705 1.00 15.18 327 THR F O 1
ATOM 4144 N N . VAL F 1 85 ? 24.035 42.809 25.049 1.00 10.88 328 VAL F N 1
ATOM 4145 C CA . VAL F 1 85 ? 25.307 42.139 25.243 1.00 13.36 328 VAL F CA 1
ATOM 4146 C C . VAL F 1 85 ? 26.445 43.138 25.412 1.00 15.14 328 VAL F C 1
ATOM 4147 O O . VAL F 1 85 ? 26.375 44.282 24.952 1.00 17.56 328 VAL F O 1
ATOM 4151 N N . VAL F 1 86 ? 27.498 42.686 26.073 1.00 16.77 329 VAL F N 1
ATOM 4152 C CA . VAL F 1 86 ? 28.731 43.449 26.156 1.00 18.48 329 VAL F CA 1
ATOM 4153 C C . VAL F 1 86 ? 29.830 42.615 25.515 1.00 15.51 329 VAL F C 1
ATOM 4154 O O . VAL F 1 86 ? 30.105 41.480 25.912 1.00 15.18 329 VAL F O 1
ATOM 4158 N N . ASP F 1 87 ? 30.452 43.205 24.511 1.00 19.88 330 ASP F N 1
ATOM 4159 C CA . ASP F 1 87 ? 31.462 42.529 23.744 1.00 22.99 330 ASP F CA 1
ATOM 4160 C C . ASP F 1 87 ? 32.760 42.376 24.513 1.00 23.27 330 ASP F C 1
ATOM 4161 O O . ASP F 1 87 ? 33.086 43.220 25.375 1.00 20.09 330 ASP F O 1
ATOM 4166 N N . PRO F 1 88 ? 33.506 41.293 24.190 1.00 22.49 331 PRO F N 1
ATOM 4167 C CA . PRO F 1 88 ? 34.817 41.044 24.740 1.00 24.74 331 PRO F CA 1
ATOM 4168 C C . PRO F 1 88 ? 35.910 41.794 23.945 1.00 25.66 331 PRO F C 1
ATOM 4169 O O . PRO F 1 88 ? 35.651 42.316 22.838 1.00 22.53 331 PRO F O 1
ATOM 4173 N N . GLU F 1 89 ? 37.115 41.853 24.520 1.00 30.82 332 GLU F N 1
ATOM 4174 C CA . GLU F 1 89 ? 38.298 42.290 23.779 1.00 31.64 332 GLU F CA 1
ATOM 4175 C C . GLU F 1 89 ? 38.741 41.202 22.793 1.00 33.70 332 GLU F C 1
ATOM 4176 O O . GLU F 1 89 ? 38.915 40.038 23.164 1.00 34.97 332 GLU F O 1
ATOM 4182 N N . ALA F 1 90 ? 38.922 41.609 21.536 1.00 37.43 333 ALA F N 1
ATOM 4183 C CA . ALA F 1 90 ? 39.348 40.728 20.442 1.00 36.39 333 ALA F CA 1
ATOM 4184 C C . ALA F 1 90 ? 40.594 39.915 20.778 1.00 35.13 333 ALA F C 1
ATOM 4185 O O . ALA F 1 90 ? 40.725 38.763 20.344 1.00 34.11 333 ALA F O 1
ATOM 4187 N N . ASP F 1 91 ? 41.486 40.523 21.563 1.00 30.46 334 ASP F N 1
ATOM 4188 C CA . ASP F 1 91 ? 42.833 40.007 21.776 1.00 29.95 334 ASP F CA 1
ATOM 4189 C C . ASP F 1 91 ? 43.092 39.419 23.169 1.00 19.71 334 ASP F C 1
ATOM 4190 O O . ASP F 1 91 ? 44.247 39.181 23.523 1.00 22.96 334 ASP F O 1
ATOM 4195 N N . ARG F 1 92 ? 42.033 39.204 23.958 1.00 20.04 335 ARG F N 1
ATOM 4196 C CA . ARG F 1 92 ? 42.142 38.469 25.234 1.00 13.90 335 ARG F CA 1
ATOM 4197 C C . ARG F 1 92 ? 41.587 37.069 25.121 1.00 9.08 335 ARG F C 1
ATOM 4198 O O . ARG F 1 92 ? 40.856 36.590 25.985 1.00 8.78 335 ARG F O 1
ATOM 4206 N N . GLU F 1 93 ? 41.968 36.404 24.043 1.00 8.89 336 GLU F N 1
ATOM 4207 C CA . GLU F 1 93 ? 41.745 34.968 23.908 1.00 12.01 336 GLU F CA 1
ATOM 4208 C C . GLU F 1 93 ? 43.077 34.452 23.322 1.00 8.27 336 GLU F C 1
ATOM 4209 O O . GLU F 1 93 ? 43.668 35.129 22.506 1.00 14.57 336 GLU F O 1
ATOM 4215 N N . THR F 1 94 ? 43.602 33.333 23.819 1.00 10.22 337 THR F N 1
ATOM 4216 C CA . THR F 1 94 ? 44.835 32.769 23.274 1.00 12.14 337 THR F CA 1
ATOM 4217 C C . THR F 1 94 ? 44.746 31.251 23.265 1.00 8.83 337 THR F C 1
ATOM 4218 O O . THR F 1 94 ? 44.389 30.614 24.252 1.00 10.51 337 THR F O 1
ATOM 4222 N N . SER F 1 95 ? 45.086 30.675 22.131 1.00 7.90 338 SER F N 1
ATOM 4223 C CA . SER F 1 95 ? 45.182 29.243 22.007 1.00 9.58 338 SER F CA 1
ATOM 4224 C C . SER F 1 95 ? 46.631 28.838 22.382 1.00 13.31 338 SER F C 1
ATOM 4225 O O . SER F 1 95 ? 47.609 29.332 21.783 1.00 12.61 338 SER F O 1
ATOM 4228 N N . VAL F 1 96 ? 46.765 27.994 23.409 1.00 8.81 339 VAL F N 1
ATOM 4229 C CA . VAL F 1 96 ? 48.083 27.513 23.871 1.00 15.50 339 VAL F CA 1
ATOM 4230 C C . VAL F 1 96 ? 48.191 25.981 23.713 1.00 20.58 339 VAL F C 1
ATOM 4231 O O . VAL F 1 96 ? 47.213 25.295 23.433 1.00 12.30 339 VAL F O 1
#

B-factor: mean 21.57, std 10.32, range [2.0, 93.99]